Protein AF-A0A3N4LMW2-F1 (afdb_monomer)

pLDDT: mean 86.31, std 13.42, range [29.3, 98.69]

Foldseek 3Di:
DDDPDDDDDPDPVVVVQVVVCVVLPFFLVCLLVVHGFAADPDNVAHGPVQVPDDPPPPRLGRHGDALLLADQADQADDPVPAQAPPDPPPLFDDADPFFPDPAWDWFWKDLPFDGTFIFTKTAGDDDPRHDQWDWFQQQPPRDIDIDGHGRMAGRDLPVSLVRVLVVLVVRLVRCCVVPDDPVPLLRNLLVVVLVVQLPPPHDPLSVLLSSLLSLNVQLLGFMFTDDPCLVPDDQDCRPSDPRHRTRGDGSNHSRSSNRSSNNVRNVVSSSVNSVVLSVCLSVLQQACLSVNLSSLLSSLQSLLQNLLSQQVVCVRRVPPFSGDDLVSLVSNLVSLVNSLSSCCPRNVSQQLLVWDLDDPPRPPPRDSHPPVPDDPSRSVSSNRNSVSLVVCVVLLVVCLVVVVSNDPNVSNSSSNDPPDDRGDGDDRPDDDDPPPPVVSVPD

InterPro domains:
  IPR052973 Transcription factor kpeA/SAT20-like [PTHR35392] (3-417)
  IPR060413 Transcription factor KpeA/SAT20-like, C-terminal domain [PF27566] (73-415)

Solvent-accessible surface area (backbone atoms only — not comparable to full-atom values): 25673 Å² total; per-residue (Å²): 132,86,79,78,78,82,74,82,76,88,46,68,66,63,47,52,48,50,48,47,20,67,74,70,42,38,23,52,68,26,55,65,70,73,48,77,32,46,69,28,97,46,77,85,48,47,25,46,74,62,64,72,50,60,89,88,51,89,75,73,75,63,45,66,66,53,52,68,70,42,40,66,76,81,91,69,71,57,82,91,69,46,46,47,64,92,47,76,89,49,89,51,78,73,80,80,89,54,64,73,43,93,68,71,46,69,35,28,29,33,71,89,65,76,72,73,49,74,43,48,30,27,36,40,64,86,54,92,63,52,44,46,54,49,76,47,58,26,74,80,77,63,46,78,47,74,47,81,45,65,58,42,31,65,66,46,64,71,59,45,45,53,47,52,54,49,50,47,65,76,37,46,63,57,54,46,67,74,67,51,57,74,84,43,57,56,60,38,51,47,52,53,54,38,54,66,42,31,40,96,93,43,40,67,55,39,36,44,43,52,45,42,45,53,54,51,48,67,64,70,54,72,55,27,48,73,42,94,51,52,84,88,60,67,68,33,78,48,80,41,40,100,45,44,81,34,31,66,57,32,50,52,30,51,52,47,54,39,40,42,46,41,50,73,44,42,49,56,44,49,56,52,40,27,51,51,49,41,51,48,49,67,60,60,48,41,82,48,44,63,60,50,50,45,38,50,42,50,51,30,48,35,40,26,51,50,46,34,50,38,31,51,50,11,56,71,71,65,49,94,39,71,49,71,48,64,72,59,49,48,42,34,51,50,12,51,44,42,49,48,51,45,36,53,73,68,53,44,57,25,55,75,50,76,55,63,72,66,74,97,57,58,65,74,91,76,55,71,56,51,70,91,74,53,52,74,67,56,50,51,44,53,39,50,39,36,51,51,48,63,77,40,41,68,65,52,51,44,31,64,79,69,62,38,65,53,39,85,53,44,56,41,44,56,57,55,44,80,86,80,71,80,77,82,77,89,55,88,82,58,79,85,74,76,79,59,57,77,69,63,70,63,123

Nearest PDB structures (foldseek):
  1o5h-assembly1_B  TM=2.774E-01  e=3.733E+00  Thermotoga maritima

Secondary structure (DSSP, 8-state):
----PPPPPS-HHHHHHHHHHHHH---HHHHHHT------SSSSS--HHHHTS-TTS---------GGG---S--S--TTT-S-STTTT-SS----S-BS-SSPEEEEEE-SSSS-EEEEEEEB-PPTT---EEEEE-TTT--EEEEE---EEES-HHHHHHHHHHHHHHHHHHHHHHHS-SS-HHHHHHHHHHHHHTSTTS-HHHHHHHHHHHHHHHTTSPPEE-SS--TTPPPP--TTSTTTT-EEPPHHHHHHHHHHIIIIIIHHHHHHHHHHHHHHHHHT-STTHHHHHHHHHHHHHHHHHHHHHHHHHHHHTT-SSS-S-HHHHHHHHHHHHHHHHHIIIII-TTGGGGS---SS---TTT--S-GGG--HHHHHHHHHHHHHHHHTHHHHHHHHHTT-TTSTTTTGGGGT-SS--PPPPPPTTS---GGGHHHHS--

Mean predicted aligned error: 7.82 Å

Structure (mmCIF, N/CA/C/O backbone):
data_AF-A0A3N4LMW2-F1
#
_entry.id   AF-A0A3N4LMW2-F1
#
loop_
_atom_site.group_PDB
_atom_site.id
_atom_site.type_symbol
_atom_site.label_atom_id
_atom_site.label_alt_id
_atom_site.label_comp_id
_atom_site.label_asym_id
_atom_site.label_entity_id
_atom_site.label_seq_id
_atom_site.pdbx_PDB_ins_code
_atom_site.Cartn_x
_atom_site.Cartn_y
_atom_site.Cartn_z
_atom_site.occupancy
_atom_site.B_iso_or_equiv
_atom_site.auth_seq_id
_atom_site.auth_comp_id
_atom_site.auth_asym_id
_atom_site.auth_atom_id
_atom_site.pdbx_PDB_model_num
ATOM 1 N N . LYS A 1 1 ? 18.776 30.187 -18.956 1.00 45.19 1 LYS A N 1
ATOM 2 C CA . LYS A 1 1 ? 18.290 29.972 -20.346 1.00 45.19 1 LYS A CA 1
ATOM 3 C C . LYS A 1 1 ? 16.766 29.973 -20.340 1.00 45.19 1 LYS A C 1
ATOM 5 O O . LYS A 1 1 ? 16.180 29.012 -19.853 1.00 45.19 1 LYS A O 1
ATOM 10 N N . GLU A 1 2 ? 16.133 31.038 -20.833 1.00 43.97 2 GLU A N 1
ATOM 11 C CA . GLU A 1 2 ? 14.675 31.091 -20.984 1.00 43.97 2 GLU A CA 1
ATOM 12 C C . GLU A 1 2 ? 14.179 29.978 -21.914 1.00 43.97 2 GLU A C 1
ATOM 14 O O . GLU A 1 2 ? 14.716 29.731 -22.998 1.00 43.97 2 GLU A O 1
ATOM 19 N N . ARG A 1 3 ? 13.149 29.260 -21.468 1.00 46.88 3 ARG A N 1
ATOM 20 C CA . ARG A 1 3 ? 12.519 28.185 -22.232 1.00 46.88 3 ARG A CA 1
ATOM 21 C C . ARG A 1 3 ? 11.697 28.830 -23.354 1.00 46.88 3 ARG A C 1
ATOM 23 O O . ARG A 1 3 ? 10.627 29.366 -23.081 1.00 46.88 3 ARG A O 1
ATOM 30 N N . LYS A 1 4 ? 12.174 28.771 -24.608 1.00 54.78 4 LYS A N 1
ATOM 31 C CA . LYS A 1 4 ? 11.415 29.228 -25.794 1.00 54.78 4 LYS A CA 1
ATOM 32 C C . LYS A 1 4 ? 9.968 28.719 -25.718 1.00 54.78 4 LYS A C 1
ATOM 34 O O . LYS A 1 4 ? 9.738 27.504 -25.709 1.00 54.78 4 LYS A O 1
ATOM 39 N N . ARG A 1 5 ? 8.996 29.640 -25.663 1.00 51.72 5 ARG A N 1
ATOM 40 C CA . ARG A 1 5 ? 7.560 29.317 -25.713 1.00 51.72 5 ARG A CA 1
ATOM 41 C C . ARG A 1 5 ? 7.290 28.519 -26.991 1.00 51.72 5 ARG A C 1
ATOM 43 O O . ARG A 1 5 ? 7.609 28.968 -28.090 1.00 51.72 5 ARG A O 1
ATOM 50 N N . ARG A 1 6 ? 6.728 27.313 -26.853 1.00 63.94 6 ARG A N 1
ATOM 51 C CA . ARG A 1 6 ? 6.340 26.485 -28.006 1.00 63.94 6 ARG A CA 1
ATOM 52 C C . ARG A 1 6 ? 5.265 27.224 -28.810 1.00 63.94 6 ARG A C 1
ATOM 54 O O . ARG A 1 6 ? 4.213 27.540 -28.263 1.00 63.94 6 ARG A O 1
ATOM 61 N N . GLY A 1 7 ? 5.536 27.493 -30.088 1.00 71.06 7 GLY A N 1
ATOM 62 C CA . GLY A 1 7 ? 4.581 28.132 -30.998 1.00 71.06 7 GLY A CA 1
ATOM 63 C C . GLY A 1 7 ? 3.341 27.268 -31.262 1.00 71.06 7 GLY A C 1
ATOM 64 O O . GLY A 1 7 ? 3.373 26.047 -31.089 1.00 71.06 7 GLY A O 1
ATOM 65 N N . LYS A 1 8 ? 2.238 27.900 -31.689 1.00 74.62 8 LYS A N 1
ATOM 66 C CA . LYS A 1 8 ? 1.005 27.198 -32.090 1.00 74.62 8 LYS A CA 1
ATOM 67 C C . LYS A 1 8 ? 1.287 26.268 -33.279 1.00 74.62 8 LYS A C 1
ATOM 69 O O . LYS A 1 8 ? 2.062 26.610 -34.172 1.00 74.62 8 LYS A O 1
ATOM 74 N N . PHE A 1 9 ? 0.634 25.103 -33.320 1.00 74.50 9 PHE A N 1
ATOM 75 C CA . PHE A 1 9 ? 0.737 24.202 -34.472 1.00 74.50 9 PHE A CA 1
ATOM 76 C C . PHE A 1 9 ? 0.204 24.888 -35.735 1.00 74.50 9 PHE A C 1
ATOM 78 O O . PHE A 1 9 ? -0.894 25.453 -35.708 1.00 74.50 9 PHE A O 1
ATOM 85 N N . LYS A 1 10 ? 0.974 24.823 -36.826 1.00 76.94 10 LYS A N 1
ATOM 86 C CA . LYS A 1 10 ? 0.639 25.470 -38.104 1.00 76.94 10 LYS A CA 1
ATOM 87 C C . LYS A 1 10 ? -0.440 24.724 -38.903 1.00 76.94 10 LYS A C 1
ATOM 89 O O . LYS A 1 10 ? -1.214 25.372 -39.584 1.00 76.94 10 LYS A O 1
ATOM 94 N N . SER A 1 11 ? -0.531 23.396 -38.778 1.00 86.31 11 SER A N 1
ATOM 95 C CA . SER A 1 11 ? -1.530 22.573 -39.483 1.00 86.31 11 SER A CA 1
ATOM 96 C C . SER A 1 11 ? -2.725 22.223 -38.591 1.00 86.31 11 SER A C 1
ATOM 98 O O . SER A 1 11 ? -2.554 21.873 -37.419 1.00 86.31 11 SER A O 1
ATOM 100 N N . GLU A 1 12 ? -3.930 22.297 -39.159 1.00 84.81 12 GLU A N 1
ATOM 101 C CA . GLU A 1 12 ? -5.182 21.903 -38.505 1.00 84.81 12 GLU A CA 1
ATOM 102 C C . GLU A 1 12 ? -5.214 20.403 -38.188 1.00 84.81 12 GLU A C 1
ATOM 104 O O . GLU A 1 12 ? -5.574 20.015 -37.078 1.00 84.81 12 GLU A O 1
ATOM 109 N N . GLN A 1 13 ? -4.736 19.562 -39.107 1.00 84.38 13 GLN A N 1
ATOM 110 C CA . GLN A 1 13 ? -4.609 18.123 -38.887 1.00 84.38 13 GLN A CA 1
ATOM 111 C C . GLN A 1 13 ? -3.722 17.825 -37.670 1.00 84.38 13 GLN A C 1
ATOM 113 O O . GLN A 1 13 ? -4.110 17.070 -36.781 1.00 84.38 13 GLN A O 1
ATOM 118 N N . LEU A 1 14 ? -2.575 18.503 -37.549 1.00 83.38 14 LEU A N 1
ATOM 119 C CA . LEU A 1 14 ? -1.682 18.335 -36.399 1.00 83.38 14 LEU A CA 1
ATOM 120 C C . LEU A 1 14 ? -2.335 18.767 -35.079 1.00 83.38 14 LEU A C 1
ATOM 122 O O . LEU A 1 14 ? -2.013 18.196 -34.031 1.00 83.38 14 LEU A O 1
ATOM 126 N N . ARG A 1 15 ? -3.235 19.763 -35.110 1.00 82.69 15 ARG A N 1
ATOM 127 C CA . ARG A 1 15 ? -4.046 20.162 -33.948 1.00 82.69 15 ARG A CA 1
ATOM 128 C C . ARG A 1 15 ? -5.058 19.073 -33.600 1.00 82.69 15 ARG A C 1
ATOM 130 O O . ARG A 1 15 ? -5.098 18.686 -32.433 1.00 82.69 15 ARG A O 1
ATOM 137 N N . LYS A 1 16 ? -5.795 18.542 -34.585 1.00 84.31 16 LYS A N 1
ATOM 138 C CA . LYS A 1 16 ? -6.763 17.443 -34.406 1.00 84.31 16 LYS A CA 1
ATOM 139 C C . LYS A 1 16 ? -6.093 16.204 -33.814 1.00 84.31 16 LYS A C 1
ATOM 141 O O . LYS A 1 16 ? -6.505 15.742 -32.758 1.00 84.31 16 LYS A O 1
ATOM 146 N N . GLU A 1 17 ? -4.987 15.738 -34.388 1.00 84.31 17 GLU A N 1
ATOM 147 C CA . GLU A 1 17 ? -4.257 14.563 -33.885 1.00 84.31 17 GLU A CA 1
ATOM 148 C C . GLU A 1 17 ? -3.693 14.764 -32.468 1.00 84.31 17 GLU A C 1
ATOM 150 O O . GLU A 1 17 ? -3.667 13.837 -31.653 1.00 84.31 17 GLU A O 1
ATOM 155 N N . THR A 1 18 ? -3.230 15.979 -32.151 1.00 82.31 18 THR A N 1
ATOM 156 C CA . THR A 1 18 ? -2.742 16.304 -30.801 1.00 82.31 18 THR A CA 1
ATOM 157 C C . THR A 1 18 ? -3.889 16.354 -29.797 1.00 82.31 18 THR A C 1
ATOM 159 O O . THR A 1 18 ? -3.721 15.882 -28.675 1.00 82.31 18 THR A O 1
ATOM 162 N N . CYS A 1 19 ? -5.041 16.906 -30.191 1.00 83.56 19 CYS A N 1
ATOM 163 C CA . CYS A 1 19 ? -6.262 16.891 -29.392 1.00 83.56 19 CYS A CA 1
ATOM 164 C C . CYS A 1 19 ? -6.677 15.446 -29.097 1.00 83.56 19 CYS A C 1
ATOM 166 O O . CYS A 1 19 ? -6.734 15.063 -27.934 1.00 83.56 19 CYS A O 1
ATOM 168 N N . MET A 1 20 ? -6.789 14.613 -30.135 1.00 82.88 20 MET A N 1
ATOM 169 C CA . MET A 1 20 ? -7.116 13.192 -30.000 1.00 82.88 20 MET A CA 1
ATOM 170 C C . MET A 1 20 ? -6.151 12.465 -29.064 1.00 82.88 20 MET A C 1
ATOM 172 O O . MET A 1 20 ? -6.593 11.813 -28.130 1.00 82.88 20 MET A O 1
ATOM 176 N N . THR A 1 21 ? -4.835 12.651 -29.229 1.00 83.19 21 THR A N 1
ATOM 177 C CA . THR A 1 21 ? -3.834 12.029 -28.340 1.00 83.19 21 THR A CA 1
ATOM 178 C C . THR A 1 21 ? -3.990 12.478 -26.877 1.00 83.19 21 THR A C 1
ATOM 180 O O . THR A 1 21 ? -3.668 11.720 -25.962 1.00 83.19 21 THR A O 1
ATOM 183 N N . ARG A 1 22 ? -4.449 13.711 -26.623 1.00 82.38 22 ARG A N 1
ATOM 184 C CA . ARG A 1 22 ? -4.722 14.199 -25.260 1.00 82.38 22 ARG A CA 1
ATOM 185 C C . ARG A 1 22 ? -5.994 13.587 -24.684 1.00 82.38 22 ARG A C 1
ATOM 187 O O . ARG A 1 22 ? -5.983 13.265 -23.504 1.00 82.38 22 ARG A O 1
ATOM 194 N N . THR A 1 23 ? -7.021 13.408 -25.509 1.00 82.31 23 THR A N 1
ATOM 195 C CA . THR A 1 23 ? -8.301 12.805 -25.121 1.00 82.31 23 THR A CA 1
ATOM 196 C C . THR A 1 23 ? -8.164 11.307 -24.860 1.00 82.31 23 THR A C 1
ATOM 198 O O . THR A 1 23 ? -8.537 10.836 -23.796 1.00 82.31 23 THR A O 1
ATOM 201 N N . THR A 1 24 ? -7.583 10.553 -25.796 1.00 80.38 24 THR A N 1
ATOM 202 C CA . THR A 1 24 ? -7.475 9.084 -25.709 1.00 80.38 24 THR A CA 1
ATOM 203 C C . THR A 1 24 ? -6.249 8.608 -24.935 1.00 80.38 24 THR A C 1
ATOM 205 O O . THR A 1 24 ? -6.084 7.416 -24.691 1.00 80.38 24 THR A O 1
ATOM 208 N N . GLY A 1 25 ? -5.313 9.511 -24.644 1.00 86.38 25 GLY A N 1
ATOM 209 C CA . GLY A 1 25 ? -3.986 9.149 -24.163 1.00 86.38 25 GLY A CA 1
ATOM 210 C C . GLY A 1 25 ? -3.091 8.541 -25.252 1.00 86.38 25 GLY A C 1
ATOM 211 O O . GLY A 1 25 ? -3.519 8.162 -26.347 1.00 86.38 25 GLY A O 1
ATOM 212 N N . ALA A 1 26 ? -1.795 8.464 -24.942 1.00 88.56 26 ALA A N 1
ATOM 213 C CA . ALA A 1 26 ? -0.792 7.841 -25.799 1.00 88.56 26 ALA A CA 1
ATOM 214 C C . ALA A 1 26 ? -0.416 6.456 -25.268 1.00 88.56 26 ALA A C 1
ATOM 216 O O . ALA A 1 26 ? -0.324 6.270 -24.058 1.00 88.56 26 ALA A O 1
ATOM 217 N N . CYS A 1 27 ? -0.141 5.497 -26.155 1.00 89.44 27 CYS A N 1
ATOM 218 C CA . CYS A 1 27 ? 0.388 4.204 -25.725 1.00 89.44 27 CYS A CA 1
ATOM 219 C C . CYS A 1 27 ? 1.811 4.338 -25.170 1.00 89.44 27 CYS A C 1
ATOM 221 O O . CYS A 1 27 ? 2.514 5.295 -25.506 1.00 89.44 27 CYS A O 1
ATOM 223 N N . ILE A 1 28 ? 2.259 3.369 -24.368 1.00 87.69 28 ILE A N 1
ATOM 224 C CA . ILE A 1 28 ? 3.584 3.374 -23.723 1.00 87.69 28 ILE A CA 1
ATOM 225 C C . ILE A 1 28 ? 4.709 3.697 -24.725 1.00 87.69 28 ILE A C 1
ATOM 227 O O . ILE A 1 28 ? 5.551 4.564 -24.474 1.00 87.69 28 ILE A O 1
ATOM 231 N N . ARG A 1 29 ? 4.707 3.063 -25.908 1.00 86.56 29 ARG A N 1
ATOM 232 C CA . ARG A 1 29 ? 5.697 3.338 -26.965 1.00 86.56 29 ARG A CA 1
ATOM 233 C C . ARG A 1 29 ? 5.641 4.788 -27.452 1.00 86.56 29 ARG A C 1
ATOM 235 O O . ARG A 1 29 ? 6.683 5.429 -27.589 1.00 86.56 29 ARG A O 1
ATOM 242 N N . CYS A 1 30 ? 4.449 5.303 -27.746 1.00 89.12 30 CYS A N 1
ATOM 243 C CA . CYS A 1 30 ? 4.278 6.677 -28.218 1.00 89.12 30 CYS A CA 1
ATOM 244 C C . CYS A 1 30 ? 4.668 7.699 -27.141 1.00 89.12 30 CYS A C 1
ATOM 246 O O . CYS A 1 30 ? 5.304 8.700 -27.471 1.00 89.12 30 CYS A O 1
ATOM 248 N N . GLN A 1 31 ? 4.374 7.416 -25.866 1.00 88.62 31 GLN A N 1
ATOM 249 C CA . GLN A 1 31 ? 4.829 8.217 -24.725 1.00 88.62 31 GLN A CA 1
ATOM 250 C C . GLN A 1 31 ? 6.362 8.275 -24.670 1.00 88.62 31 GLN A C 1
ATOM 252 O O . GLN A 1 31 ? 6.934 9.366 -24.660 1.00 88.62 31 GLN A O 1
ATOM 257 N N . LYS A 1 32 ? 7.030 7.113 -24.722 1.00 85.00 32 LYS A N 1
ATOM 258 C CA . LYS A 1 32 ? 8.498 7.000 -24.710 1.00 85.00 32 LYS A CA 1
ATOM 259 C C . LYS A 1 32 ? 9.153 7.770 -25.860 1.00 85.00 32 LYS A C 1
ATOM 261 O O . LYS A 1 32 ? 10.093 8.528 -25.641 1.00 85.00 32 LYS A O 1
ATOM 266 N N . ASN A 1 33 ? 8.631 7.607 -27.074 1.00 86.00 33 ASN A N 1
ATOM 267 C CA . ASN A 1 33 ? 9.176 8.249 -28.273 1.00 86.00 33 ASN A CA 1
ATOM 268 C C . ASN A 1 33 ? 8.724 9.710 -28.443 1.00 86.00 33 ASN A C 1
ATOM 270 O O . ASN A 1 33 ? 9.161 10.373 -29.378 1.00 86.00 33 ASN A O 1
ATOM 274 N N . LYS A 1 34 ? 7.857 10.222 -27.555 1.00 87.00 34 LYS A N 1
ATOM 275 C CA . LYS A 1 34 ? 7.292 11.583 -27.607 1.00 87.00 34 LYS A CA 1
ATOM 276 C C . LYS A 1 34 ? 6.619 11.902 -28.952 1.00 87.00 34 LYS A C 1
ATOM 278 O O . LYS A 1 34 ? 6.688 13.032 -29.434 1.00 87.00 34 LYS A O 1
ATOM 283 N N . ILE A 1 35 ? 5.948 10.908 -29.534 1.00 88.56 35 ILE A N 1
ATOM 284 C CA . ILE A 1 35 ? 5.182 11.027 -30.783 1.00 88.56 35 ILE A CA 1
ATOM 285 C C . ILE A 1 35 ? 3.676 10.988 -30.501 1.00 88.56 35 ILE A C 1
ATOM 287 O O . ILE A 1 35 ? 3.236 10.517 -29.452 1.00 88.56 35 ILE A O 1
ATOM 291 N N . ARG A 1 36 ? 2.871 11.464 -31.457 1.00 88.75 36 ARG A N 1
ATOM 292 C CA . ARG A 1 36 ? 1.406 11.341 -31.403 1.00 88.75 36 ARG A CA 1
ATOM 293 C C . ARG A 1 36 ? 0.980 9.872 -31.405 1.00 88.75 36 ARG A C 1
ATOM 295 O O . ARG A 1 36 ? 1.654 9.025 -31.988 1.00 88.75 36 ARG A O 1
ATOM 302 N N . CYS A 1 37 ? -0.142 9.573 -30.763 1.00 89.81 37 CYS A N 1
ATOM 303 C CA . CYS A 1 37 ? -0.731 8.239 -30.750 1.00 89.81 37 CYS A CA 1
ATOM 304 C C . CYS A 1 37 ? -2.030 8.289 -31.551 1.00 89.81 37 CYS A C 1
ATOM 306 O O . CYS A 1 37 ? -3.079 8.623 -31.012 1.00 89.81 37 CYS A O 1
ATOM 308 N N . ILE A 1 38 ? -1.932 8.037 -32.856 1.00 89.25 38 ILE A N 1
ATOM 309 C CA . ILE A 1 38 ? -3.059 8.166 -33.786 1.00 89.25 38 ILE A CA 1
ATOM 310 C C . ILE A 1 38 ? -3.929 6.903 -33.678 1.00 89.25 38 ILE A C 1
ATOM 312 O O . ILE A 1 38 ? -3.381 5.817 -33.887 1.00 89.25 38 ILE A O 1
ATOM 316 N N . PRO A 1 39 ? -5.228 7.001 -33.332 1.00 86.44 39 PRO A N 1
ATOM 317 C CA . PRO A 1 39 ? -6.126 5.846 -33.267 1.00 86.44 39 PRO A CA 1
ATOM 318 C C . PRO A 1 39 ? -6.083 5.016 -34.555 1.00 86.44 39 PRO A C 1
ATOM 320 O O . PRO A 1 39 ? -5.984 5.584 -35.641 1.00 86.44 39 PRO A O 1
ATOM 323 N N . GLY A 1 40 ? -6.081 3.689 -34.419 1.00 85.88 40 GLY A N 1
ATOM 324 C CA . GLY A 1 40 ? -6.201 2.781 -35.560 1.00 85.88 40 GLY A CA 1
ATOM 325 C C . GLY A 1 40 ? -7.660 2.592 -35.983 1.00 85.88 40 GLY A C 1
ATOM 326 O O . GLY A 1 40 ? -8.530 3.301 -35.475 1.00 85.88 40 GLY A O 1
ATOM 327 N N . PRO A 1 41 ? -7.936 1.623 -36.876 1.00 86.50 41 PRO A N 1
ATOM 328 C CA . PRO A 1 41 ? -9.299 1.285 -37.290 1.00 86.50 41 PRO A CA 1
ATOM 329 C C . PRO A 1 41 ? -10.198 0.909 -36.106 1.00 86.50 41 PRO A C 1
ATOM 331 O O . PRO A 1 41 ? -11.351 1.318 -36.051 1.00 86.50 41 PRO A O 1
ATOM 334 N N . ASP A 1 42 ? -9.634 0.181 -35.139 1.00 84.69 42 ASP A N 1
ATOM 335 C CA . ASP A 1 42 ? -10.240 -0.065 -33.834 1.00 84.69 42 ASP A CA 1
ATOM 336 C C . ASP A 1 42 ? -9.693 0.956 -32.808 1.00 84.69 42 ASP A C 1
ATOM 338 O O . ASP A 1 42 ? -8.482 0.957 -32.531 1.00 84.69 42 ASP A O 1
ATOM 342 N N . PRO A 1 43 ? -10.547 1.824 -32.225 1.00 78.31 43 PRO A N 1
ATOM 343 C CA . PRO A 1 43 ? -10.149 2.781 -31.194 1.00 78.31 43 PRO A CA 1
ATOM 344 C C . PRO A 1 43 ? -9.552 2.138 -29.933 1.00 78.31 43 PRO A C 1
ATOM 346 O O . PRO A 1 43 ? -8.643 2.722 -29.330 1.00 78.31 43 PRO A O 1
ATOM 349 N N . ALA A 1 44 ? -10.026 0.948 -29.545 1.00 76.31 44 ALA A N 1
ATOM 350 C CA . ALA A 1 44 ? -9.496 0.185 -28.413 1.00 76.31 44 ALA A CA 1
ATOM 351 C C . ALA A 1 44 ? -8.215 -0.577 -28.793 1.00 76.31 44 ALA A C 1
ATOM 353 O O . ALA A 1 44 ? -7.325 -0.784 -27.964 1.00 76.31 44 ALA A O 1
ATOM 354 N N . GLY A 1 45 ? -8.086 -0.913 -30.074 1.00 81.44 45 GLY A N 1
ATOM 355 C CA . GLY A 1 45 ? -6.955 -1.603 -30.665 1.00 81.44 45 GLY A CA 1
ATOM 356 C C . GLY A 1 45 ? -5.706 -0.741 -30.862 1.00 81.44 45 GLY A C 1
ATOM 357 O O . GLY A 1 45 ? -5.464 0.295 -30.225 1.00 81.44 45 GLY A O 1
ATOM 358 N N . TRP A 1 46 ? -4.829 -1.210 -31.746 1.00 87.88 46 TRP A N 1
ATOM 359 C CA . TRP A 1 46 ? -3.498 -0.639 -31.914 1.00 87.88 46 TRP A CA 1
ATOM 360 C C . TRP A 1 46 ? -3.544 0.713 -32.620 1.00 87.88 46 TRP A C 1
ATOM 362 O O . TRP A 1 46 ? -4.307 0.929 -33.554 1.00 87.88 46 TRP A O 1
ATOM 372 N N . CYS A 1 47 ? -2.687 1.639 -32.192 1.00 89.62 47 CYS A N 1
ATOM 373 C CA . CYS A 1 47 ? -2.539 2.920 -32.869 1.00 89.62 47 CYS A CA 1
ATOM 374 C C . CYS A 1 47 ? -1.840 2.734 -34.227 1.00 89.62 47 CYS A C 1
ATOM 376 O O . CYS A 1 47 ? -1.025 1.820 -34.387 1.00 89.62 47 CYS A O 1
ATOM 378 N N . MET A 1 48 ? -2.086 3.633 -35.184 1.00 89.69 48 MET A N 1
ATOM 379 C CA . MET A 1 48 ? -1.500 3.564 -36.533 1.00 89.69 48 MET A CA 1
ATOM 380 C C . MET A 1 48 ? 0.029 3.468 -36.501 1.00 89.69 48 MET A C 1
ATOM 382 O O . MET A 1 48 ? 0.632 2.694 -37.238 1.00 89.69 48 MET A O 1
ATOM 386 N N . ASN A 1 49 ? 0.667 4.181 -35.569 1.00 88.50 49 ASN A N 1
ATOM 387 C CA . ASN A 1 49 ? 2.120 4.149 -35.399 1.00 88.50 49 ASN A CA 1
ATOM 388 C C . ASN A 1 49 ? 2.649 2.794 -34.915 1.00 88.50 49 ASN A C 1
ATOM 390 O O . ASN A 1 49 ? 3.824 2.496 -35.132 1.00 88.50 49 ASN A O 1
ATOM 394 N N . CYS A 1 50 ? 1.843 2.014 -34.195 1.00 87.31 50 CYS A N 1
ATOM 395 C CA . CYS A 1 50 ? 2.197 0.663 -33.761 1.00 87.31 50 CYS A CA 1
ATOM 396 C C . CYS A 1 50 ? 1.834 -0.384 -34.819 1.00 87.31 50 CYS A C 1
ATOM 398 O O . CYS A 1 50 ? 2.587 -1.339 -34.976 1.00 87.31 50 CYS A O 1
ATOM 400 N N . LEU A 1 51 ? 0.746 -0.187 -35.570 1.00 87.38 51 LEU A N 1
ATOM 401 C CA . LEU A 1 51 ? 0.376 -1.037 -36.709 1.00 87.38 51 LEU A CA 1
ATOM 402 C C . LEU A 1 51 ? 1.419 -0.982 -37.832 1.00 87.38 51 LEU A C 1
ATOM 404 O O . LEU A 1 51 ? 1.757 -2.012 -38.403 1.00 87.38 51 LEU A O 1
ATOM 408 N N . ALA A 1 52 ? 1.988 0.198 -38.089 1.00 85.62 52 ALA A N 1
ATOM 409 C CA . ALA A 1 52 ? 3.011 0.404 -39.114 1.00 85.62 52 ALA A CA 1
ATOM 410 C C . ALA A 1 52 ? 4.377 -0.247 -38.796 1.00 85.62 52 ALA A C 1
ATOM 412 O O . ALA A 1 52 ? 5.303 -0.164 -39.601 1.00 85.62 52 ALA A O 1
ATOM 413 N N . LEU A 1 53 ? 4.551 -0.868 -37.622 1.00 82.06 53 LEU A N 1
ATOM 414 C CA . LEU A 1 53 ? 5.798 -1.550 -37.278 1.00 82.06 53 LEU A CA 1
ATOM 415 C C . LEU A 1 53 ? 5.923 -2.903 -37.989 1.00 82.06 53 LEU A C 1
ATOM 417 O O . LEU A 1 53 ? 5.028 -3.753 -37.927 1.00 82.06 53 LEU A O 1
ATOM 421 N N . SER A 1 54 ? 7.105 -3.141 -38.564 1.00 68.44 54 SER A N 1
ATOM 422 C CA . SER A 1 54 ? 7.499 -4.449 -39.098 1.00 68.44 54 SER A CA 1
ATOM 423 C C . SER A 1 54 ? 7.292 -5.561 -38.063 1.00 68.44 54 SER A C 1
ATOM 425 O O . SER A 1 54 ? 7.558 -5.376 -36.873 1.00 68.44 54 SER A O 1
ATOM 427 N N . SER A 1 55 ? 6.848 -6.735 -38.519 1.00 64.81 55 SER A N 1
ATOM 428 C CA . SER A 1 55 ? 6.712 -7.948 -37.699 1.00 64.81 55 SER A CA 1
ATOM 429 C C . SER A 1 55 ? 8.034 -8.419 -37.079 1.00 64.81 55 SER A C 1
ATOM 431 O O . SER A 1 55 ? 8.005 -9.170 -36.112 1.00 64.81 55 SER A O 1
ATOM 433 N N . ARG A 1 56 ? 9.185 -7.946 -37.583 1.00 57.06 56 ARG A N 1
ATOM 434 C CA . ARG A 1 56 ? 10.528 -8.274 -37.066 1.00 57.06 56 ARG A CA 1
ATOM 435 C C . ARG A 1 56 ? 10.939 -7.476 -35.822 1.00 57.06 56 ARG A C 1
ATOM 437 O O . ARG A 1 56 ? 11.924 -7.820 -35.178 1.00 57.06 56 ARG A O 1
ATOM 444 N N . VAL A 1 57 ? 10.227 -6.400 -35.478 1.00 62.38 57 VAL A N 1
ATOM 445 C CA . VAL A 1 57 ? 10.477 -5.634 -34.246 1.00 62.38 57 VAL A CA 1
ATOM 446 C C . VAL A 1 57 ? 9.607 -6.227 -33.145 1.00 62.38 57 VAL A C 1
ATOM 448 O O . VAL A 1 57 ? 8.397 -6.294 -33.331 1.00 62.38 57 VAL A O 1
ATOM 451 N N . VAL A 1 58 ? 10.190 -6.617 -32.001 1.00 56.62 58 VAL A N 1
ATOM 452 C CA . VAL A 1 58 ? 9.425 -7.086 -30.827 1.00 56.62 58 VAL A CA 1
ATOM 453 C C . VAL A 1 58 ? 8.309 -6.085 -30.528 1.00 56.62 58 VAL A C 1
ATOM 455 O O . VAL A 1 58 ? 8.560 -4.936 -30.146 1.00 56.62 58 VAL A O 1
ATOM 458 N N . ARG A 1 59 ? 7.066 -6.512 -30.758 1.00 62.97 59 ARG A N 1
ATOM 459 C CA . ARG A 1 59 ? 5.891 -5.656 -30.642 1.00 62.97 59 ARG A CA 1
ATOM 460 C C . ARG A 1 59 ? 5.502 -5.578 -29.173 1.00 62.97 59 ARG A C 1
ATOM 462 O O . ARG A 1 59 ? 4.812 -6.449 -28.661 1.00 62.97 59 ARG A O 1
ATOM 469 N N . MET A 1 60 ? 5.940 -4.519 -28.491 1.00 67.88 60 MET A N 1
ATOM 470 C CA . MET A 1 60 ? 5.268 -4.106 -27.257 1.00 67.88 60 MET A CA 1
ATOM 471 C C . MET A 1 60 ? 3.781 -3.914 -27.601 1.00 67.88 60 MET A C 1
ATOM 473 O O . MET A 1 60 ? 3.500 -3.195 -28.570 1.00 67.88 60 MET A O 1
ATOM 477 N N . PRO A 1 61 ? 2.842 -4.524 -26.856 1.00 71.38 61 PRO A N 1
ATOM 478 C CA . PRO A 1 61 ? 1.426 -4.306 -27.102 1.00 71.38 61 PRO A CA 1
ATOM 479 C C . PRO A 1 61 ? 1.132 -2.806 -27.048 1.00 71.38 61 PRO A C 1
ATOM 481 O O . PRO A 1 61 ? 1.719 -2.066 -26.251 1.00 71.38 61 PRO A O 1
ATOM 484 N N . CYS A 1 62 ? 0.253 -2.331 -27.933 1.00 83.19 62 CYS A N 1
ATOM 485 C CA . CYS A 1 62 ? -0.152 -0.929 -27.971 1.00 83.19 62 CYS A CA 1
ATOM 486 C C . CYS A 1 62 ? -1.047 -0.601 -26.765 1.00 83.19 62 CYS A C 1
ATOM 488 O O . CYS A 1 62 ? -2.250 -0.404 -26.890 1.00 83.19 62 CYS A O 1
ATOM 490 N N . PHE A 1 63 ? -0.433 -0.537 -25.589 1.00 83.75 63 PHE A N 1
ATOM 491 C CA . PHE A 1 63 ? -1.103 -0.377 -24.313 1.00 83.75 63 PHE A CA 1
ATOM 492 C C . PHE A 1 63 ? -1.157 1.105 -23.934 1.00 83.75 63 PHE A C 1
ATOM 494 O O . PHE A 1 63 ? -0.117 1.761 -23.810 1.00 83.75 63 PHE A O 1
ATOM 501 N N . ARG A 1 64 ? -2.369 1.660 -23.832 1.00 86.69 64 ARG A N 1
ATOM 502 C CA . ARG A 1 64 ? -2.632 3.062 -23.470 1.00 86.69 64 ARG A CA 1
ATOM 503 C C . ARG A 1 64 ? -2.910 3.154 -21.977 1.00 86.69 64 ARG A C 1
ATOM 505 O O . ARG A 1 64 ? -4.058 3.169 -21.567 1.00 86.69 64 ARG A O 1
ATOM 512 N N . ALA A 1 65 ? -1.843 3.217 -21.195 1.00 87.25 65 ALA A N 1
ATOM 513 C CA . ALA A 1 65 ? -1.940 3.476 -19.770 1.00 87.25 65 ALA A CA 1
ATOM 514 C C . ALA A 1 65 ? -0.744 4.295 -19.294 1.00 87.25 65 ALA A C 1
ATOM 516 O O . ALA A 1 65 ? 0.330 4.283 -19.913 1.00 87.25 65 ALA A O 1
ATOM 517 N N . ARG A 1 66 ? -0.929 5.009 -18.191 1.00 91.12 66 ARG A N 1
ATOM 518 C CA . ARG A 1 66 ? 0.123 5.763 -17.504 1.00 91.12 66 ARG A CA 1
ATOM 519 C C . ARG A 1 66 ? 0.423 5.122 -16.166 1.00 91.12 66 ARG A C 1
ATOM 521 O O . ARG A 1 66 ? -0.483 4.673 -15.482 1.00 91.12 66 ARG A O 1
ATOM 528 N N . VAL A 1 67 ? 1.679 5.178 -15.733 1.00 94.12 67 VAL A N 1
ATOM 529 C CA . VAL A 1 67 ? 2.074 4.727 -14.384 1.00 94.12 67 VAL A CA 1
ATOM 530 C C . VAL A 1 67 ? 1.235 5.418 -13.305 1.00 94.12 67 VAL A C 1
ATOM 532 O O . VAL A 1 67 ? 0.888 4.800 -12.309 1.00 94.12 67 VAL A O 1
ATOM 535 N N . THR A 1 68 ? 0.837 6.674 -13.529 1.00 94.75 68 THR A N 1
ATOM 536 C CA . THR A 1 68 ? -0.031 7.444 -12.621 1.00 94.75 68 THR A CA 1
ATOM 537 C C . THR A 1 68 ? -1.463 6.927 -12.489 1.00 94.75 68 THR A C 1
ATOM 539 O O . THR A 1 68 ? -2.169 7.384 -11.598 1.00 94.75 68 THR A O 1
ATOM 542 N N . GLU A 1 69 ? -1.902 6.029 -13.370 1.00 92.75 69 GLU A N 1
ATOM 543 C CA . GLU A 1 69 ? -3.237 5.416 -13.347 1.00 92.75 69 GLU A CA 1
ATOM 544 C C . GLU A 1 69 ? -3.260 4.105 -12.544 1.00 92.75 69 GLU A C 1
ATOM 546 O O . GLU A 1 69 ? -4.327 3.529 -12.364 1.00 92.75 69 GLU A O 1
ATOM 551 N N . ALA A 1 70 ? -2.112 3.631 -12.043 1.00 95.56 70 ALA A N 1
ATOM 552 C CA . ALA A 1 70 ? -2.057 2.400 -11.265 1.00 95.56 70 ALA A CA 1
ATOM 553 C C . ALA A 1 70 ? -2.811 2.529 -9.931 1.00 95.56 70 ALA A C 1
ATOM 555 O O . ALA A 1 70 ? -2.583 3.474 -9.170 1.00 95.56 70 ALA A O 1
ATOM 556 N N . GLU A 1 71 ? -3.683 1.566 -9.628 1.00 94.56 71 GLU A N 1
ATOM 557 C CA . GLU A 1 71 ? -4.303 1.407 -8.309 1.00 94.56 71 GLU A CA 1
ATOM 558 C C . GLU A 1 71 ? -3.419 0.526 -7.414 1.00 94.56 71 GLU A C 1
ATOM 560 O O . GLU A 1 71 ? -2.816 -0.423 -7.908 1.00 94.56 71 GLU A O 1
ATOM 565 N N . LEU A 1 72 ? -3.282 0.884 -6.129 1.00 93.00 72 LEU A N 1
ATOM 566 C CA . LEU A 1 72 ? -2.277 0.292 -5.226 1.00 93.00 72 LEU A CA 1
ATOM 567 C C . LEU A 1 72 ? -2.822 -0.142 -3.858 1.00 93.00 72 LEU A C 1
ATOM 569 O O . LEU A 1 72 ? -2.100 -0.822 -3.138 1.00 93.00 72 LEU A O 1
ATOM 573 N N . PHE A 1 73 ? -4.011 0.325 -3.468 1.00 90.56 73 PHE A N 1
ATOM 574 C CA . PHE A 1 73 ? -4.623 0.069 -2.160 1.00 90.56 73 PHE A CA 1
ATOM 575 C C . PHE A 1 73 ? -6.145 0.261 -2.233 1.00 90.56 73 PHE A C 1
ATOM 577 O O . PHE A 1 73 ? -6.676 0.762 -3.230 1.00 90.56 73 PHE A O 1
ATOM 584 N N . ARG A 1 74 ? -6.860 -0.153 -1.181 1.00 86.31 74 ARG A N 1
ATOM 585 C CA . ARG A 1 74 ? -8.324 -0.079 -1.106 1.00 86.31 74 ARG A CA 1
ATOM 586 C C . ARG A 1 74 ? -8.747 1.338 -0.748 1.00 86.31 74 ARG A C 1
ATOM 588 O O . ARG A 1 74 ? -8.060 2.019 0.003 1.00 86.31 74 ARG A O 1
ATOM 595 N N . ARG A 1 75 ? -9.894 1.783 -1.253 1.00 82.56 75 ARG A N 1
ATOM 596 C CA . ARG A 1 75 ? -10.398 3.151 -1.026 1.00 82.56 75 ARG A CA 1
ATOM 597 C C . ARG A 1 75 ? -11.506 3.233 0.025 1.00 82.56 75 ARG A C 1
ATOM 599 O O . ARG A 1 75 ? -12.259 4.194 0.029 1.00 82.56 75 ARG A O 1
ATOM 606 N N . GLY A 1 76 ? -11.600 2.221 0.881 1.00 76.00 76 GLY A N 1
ATOM 607 C CA . GLY A 1 76 ? -12.662 2.075 1.872 1.00 76.00 76 GLY A CA 1
ATOM 608 C C . GLY A 1 76 ? -13.520 0.829 1.625 1.00 76.00 76 GLY A C 1
ATOM 609 O O . GLY A 1 76 ? -13.290 0.110 0.645 1.00 76.00 76 GLY A O 1
ATOM 610 N N . PRO A 1 77 ? -14.458 0.534 2.537 1.00 72.31 77 PRO A N 1
ATOM 611 C CA . PRO A 1 77 ? -15.389 -0.583 2.396 1.00 72.31 77 PRO A CA 1
ATOM 612 C C . PRO A 1 77 ? -16.377 -0.353 1.240 1.00 72.31 77 PRO A C 1
ATOM 614 O O . PRO A 1 77 ? -16.676 0.788 0.881 1.00 72.31 77 PRO A O 1
ATOM 617 N N . THR A 1 78 ? -16.917 -1.431 0.660 1.00 73.06 78 THR A N 1
ATOM 618 C CA . THR A 1 78 ? -18.075 -1.318 -0.246 1.00 73.06 78 THR A CA 1
ATOM 619 C C . THR A 1 78 ? -19.301 -0.830 0.534 1.00 73.06 78 THR A C 1
ATOM 621 O O . THR A 1 78 ? -19.343 -0.903 1.763 1.00 73.06 78 THR A O 1
ATOM 624 N N . SER A 1 79 ? -20.312 -0.300 -0.161 1.00 72.81 79 SER A N 1
ATOM 625 C CA . SER A 1 79 ? -21.501 0.299 0.472 1.00 72.81 79 SER A CA 1
ATOM 626 C C . SER A 1 79 ? -22.212 -0.646 1.452 1.00 72.81 79 SER A C 1
ATOM 628 O O . SER A 1 79 ? -22.694 -0.208 2.490 1.00 72.81 79 SER A O 1
ATOM 630 N N . GLU A 1 80 ? -22.222 -1.941 1.147 1.00 72.94 80 GLU A N 1
ATOM 631 C CA . GLU A 1 80 ? -22.733 -3.044 1.974 1.00 72.94 80 GLU A CA 1
ATOM 632 C C . GLU A 1 80 ? -21.952 -3.248 3.291 1.00 72.94 80 GLU A C 1
ATOM 634 O O . GLU A 1 80 ? -22.546 -3.570 4.323 1.00 72.94 80 GLU A O 1
ATOM 639 N N . PHE A 1 81 ? -20.643 -2.980 3.304 1.00 76.94 81 PHE A N 1
ATOM 640 C CA . PHE A 1 81 ? -19.796 -3.073 4.499 1.00 76.94 81 PHE A CA 1
ATOM 641 C C . PHE A 1 81 ? -19.569 -1.720 5.192 1.00 76.94 81 PHE A C 1
ATOM 643 O O . PHE A 1 81 ? -18.936 -1.680 6.243 1.00 76.94 81 PHE A O 1
ATOM 650 N N . SER A 1 82 ? -20.103 -0.618 4.652 1.00 81.44 82 SER A N 1
ATOM 651 C CA . SER A 1 82 ? -19.971 0.709 5.261 1.00 81.44 82 SER A CA 1
ATOM 652 C C . SER A 1 82 ? -20.758 0.799 6.570 1.00 81.44 82 SER A C 1
ATOM 654 O O . SER A 1 82 ? -21.926 0.409 6.641 1.00 81.44 82 SER A O 1
ATOM 656 N N . CYS A 1 83 ? -20.128 1.342 7.611 1.00 82.50 83 CYS A N 1
ATOM 657 C CA . CYS A 1 83 ? -20.721 1.475 8.941 1.00 82.50 83 CYS A CA 1
ATOM 658 C C . CYS A 1 83 ? -21.417 2.824 9.179 1.00 82.50 83 CYS A C 1
ATOM 660 O O . CYS A 1 83 ? -21.974 3.029 10.249 1.00 82.50 83 CYS A O 1
ATOM 662 N N . THR A 1 84 ? -21.371 3.752 8.221 1.00 84.00 84 THR A N 1
ATOM 663 C CA . THR A 1 84 ? -22.033 5.061 8.321 1.00 84.00 84 THR A CA 1
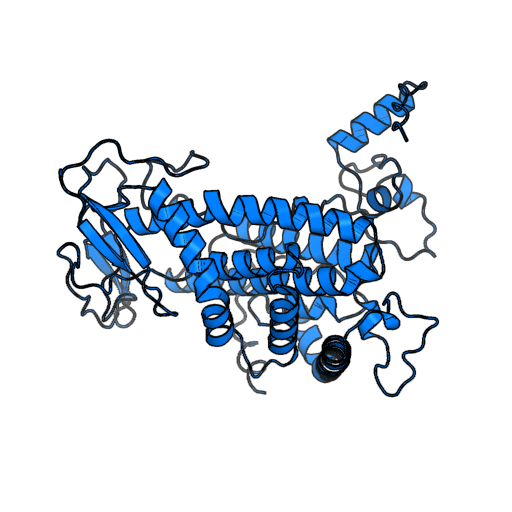ATOM 664 C C . THR A 1 84 ? -22.333 5.632 6.945 1.00 84.00 84 THR A C 1
ATOM 666 O O . THR A 1 84 ? -21.610 5.369 5.982 1.00 84.00 84 THR A O 1
ATOM 669 N N . ARG A 1 85 ? -23.390 6.449 6.852 1.00 82.75 85 ARG A N 1
ATOM 670 C CA . ARG A 1 85 ? -23.751 7.219 5.650 1.00 82.75 85 ARG A CA 1
ATOM 671 C C . ARG A 1 85 ? -23.167 8.632 5.617 1.00 82.75 85 ARG A C 1
ATOM 673 O O . ARG A 1 85 ? -23.218 9.265 4.564 1.00 82.75 85 ARG A O 1
ATOM 680 N N . ARG A 1 86 ? -22.567 9.112 6.715 1.00 82.81 86 ARG A N 1
ATOM 681 C CA . ARG A 1 86 ? -22.112 10.509 6.881 1.00 82.81 86 ARG A CA 1
ATOM 682 C C . ARG A 1 86 ? -21.130 10.979 5.802 1.00 82.81 86 ARG A C 1
ATOM 684 O O . ARG A 1 86 ? -21.168 12.141 5.405 1.00 82.81 86 ARG A O 1
ATOM 691 N N . TRP A 1 87 ? -20.278 10.081 5.303 1.00 78.38 87 TRP A N 1
ATOM 692 C CA . TRP A 1 87 ? -19.184 10.431 4.387 1.00 78.38 87 TRP A CA 1
ATOM 693 C C . TRP A 1 87 ? -19.106 9.561 3.120 1.00 78.38 87 TRP A C 1
ATOM 695 O O . TRP A 1 87 ? -18.136 9.672 2.380 1.00 78.38 87 TRP A O 1
ATOM 705 N N . ILE A 1 88 ? -20.132 8.750 2.812 1.00 64.75 88 ILE A N 1
ATOM 706 C CA . ILE A 1 88 ? -20.124 7.781 1.686 1.00 64.75 88 ILE A CA 1
ATOM 707 C C . ILE A 1 88 ? -19.848 8.431 0.314 1.00 64.75 88 ILE A C 1
ATOM 709 O O . ILE A 1 88 ? -19.334 7.777 -0.589 1.00 64.75 88 ILE A O 1
ATOM 713 N N . LEU A 1 89 ? -20.167 9.718 0.149 1.00 62.78 89 LEU A N 1
ATOM 714 C CA . LEU A 1 89 ? -19.954 10.472 -1.096 1.00 62.78 89 LEU A CA 1
ATOM 715 C C . LEU A 1 89 ? -18.876 11.557 -0.977 1.00 62.78 89 LEU A C 1
ATOM 717 O O . LEU A 1 89 ? -18.678 12.336 -1.911 1.00 62.78 89 LEU A O 1
ATOM 721 N N . LEU A 1 90 ? -18.202 11.652 0.170 1.00 59.69 90 LEU A N 1
ATOM 722 C CA . LEU A 1 90 ? -17.213 12.691 0.422 1.00 59.69 90 LEU A CA 1
ATOM 723 C C . LEU A 1 90 ? -15.808 12.174 0.135 1.00 59.69 90 LEU A C 1
ATOM 725 O O . LEU A 1 90 ? -15.448 11.041 0.429 1.00 59.69 90 LEU A O 1
ATOM 729 N N . THR A 1 91 ? -14.976 13.047 -0.425 1.00 63.66 91 THR A N 1
ATOM 730 C CA . THR A 1 91 ? -13.558 12.761 -0.670 1.00 63.66 91 THR A CA 1
ATOM 731 C C . THR A 1 91 ? -12.701 12.904 0.589 1.00 63.66 91 THR A C 1
ATOM 733 O O . THR A 1 91 ? -11.477 12.928 0.465 1.00 63.66 91 THR A O 1
ATOM 736 N N . SER A 1 92 ? -13.310 13.076 1.766 1.00 68.38 92 SER A N 1
ATOM 737 C CA . SER A 1 92 ? -12.626 13.241 3.048 1.00 68.38 92 SER A CA 1
ATOM 738 C C . SER A 1 92 ? -13.585 13.078 4.236 1.00 68.38 92 SER A C 1
ATOM 740 O O . SER A 1 92 ? -14.770 13.413 4.138 1.00 68.38 92 SER A O 1
ATOM 742 N N . VAL A 1 93 ? -13.050 12.630 5.376 1.00 76.38 93 VAL A N 1
ATOM 743 C CA . VAL A 1 93 ? -13.749 12.672 6.673 1.00 76.38 93 VAL A CA 1
ATOM 744 C C . VAL A 1 93 ? -13.882 14.120 7.119 1.00 76.38 93 VAL A C 1
ATOM 746 O O . VAL A 1 93 ? -12.941 14.905 6.979 1.00 76.38 93 VAL A O 1
ATOM 749 N N . LYS A 1 94 ? -15.046 14.468 7.660 1.00 79.94 94 LYS A N 1
ATOM 750 C CA . LYS A 1 94 ? -15.282 15.745 8.339 1.00 79.94 94 LYS A CA 1
ATOM 751 C C . LYS A 1 94 ? -15.491 15.503 9.824 1.00 79.94 94 LYS A C 1
ATOM 753 O O . LYS A 1 94 ? -15.881 14.404 10.209 1.00 79.94 94 LYS A O 1
ATOM 758 N N . GLU A 1 95 ? -15.286 16.544 10.617 1.00 82.62 95 GLU A N 1
ATOM 759 C CA . GLU A 1 95 ? -15.688 16.533 12.019 1.00 82.62 95 GLU A CA 1
ATOM 760 C C . GLU A 1 95 ? -17.172 16.203 12.166 1.00 82.62 95 GLU A C 1
ATOM 762 O O . GLU A 1 95 ? -17.998 16.578 11.325 1.00 82.62 95 GLU A O 1
ATOM 767 N N . ILE A 1 96 ? -17.498 15.509 13.252 1.00 85.62 96 ILE A N 1
ATOM 768 C CA . ILE A 1 96 ? -18.882 15.384 13.693 1.00 85.62 96 ILE A CA 1
ATOM 769 C C . ILE A 1 96 ? -19.294 16.713 14.334 1.00 85.62 96 ILE A C 1
ATOM 771 O O . ILE A 1 96 ? -18.559 17.311 15.119 1.00 85.62 96 ILE A O 1
ATOM 775 N N . ASP A 1 97 ? -20.481 17.182 13.972 1.00 82.25 97 ASP A N 1
ATOM 776 C CA . ASP A 1 97 ? -21.062 18.454 14.406 1.00 82.25 97 ASP A CA 1
ATOM 777 C C . ASP A 1 97 ? -21.885 18.337 15.700 1.00 82.25 97 ASP A C 1
ATOM 779 O O . ASP A 1 97 ? -22.105 19.328 16.394 1.00 82.25 97 ASP A O 1
ATOM 783 N N . THR A 1 98 ? -22.320 17.124 16.041 1.00 87.94 98 THR A N 1
ATOM 784 C CA . THR A 1 98 ? -23.286 16.832 17.105 1.00 87.94 98 THR A CA 1
ATOM 785 C C . THR A 1 98 ? -22.699 15.881 18.152 1.00 87.94 98 THR A C 1
ATOM 787 O O . THR A 1 98 ? -22.661 14.660 17.980 1.00 87.94 98 THR A O 1
ATOM 790 N N . TRP A 1 99 ? -22.234 16.462 19.263 1.00 92.75 99 TRP A N 1
ATOM 791 C CA . TRP A 1 99 ? -21.614 15.751 20.384 1.00 92.75 99 TRP A CA 1
ATOM 792 C C . TRP A 1 99 ? -22.550 15.671 21.595 1.00 92.75 99 TRP A C 1
ATOM 794 O O . TRP A 1 99 ? -23.093 16.687 22.025 1.00 92.75 99 TRP A O 1
ATOM 804 N N . SER A 1 100 ? -22.674 14.479 22.178 1.00 90.50 100 SER A N 1
ATOM 805 C CA . SER A 1 100 ? -23.428 14.217 23.410 1.00 90.50 100 SER A CA 1
ATOM 806 C C . SER A 1 100 ? -22.586 14.450 24.671 1.00 90.50 100 SER A C 1
ATOM 808 O O . SER A 1 100 ? -23.137 14.729 25.733 1.00 90.50 100 SER A O 1
ATOM 810 N N . SER A 1 101 ? -21.250 14.380 24.566 1.00 90.38 101 SER A N 1
ATOM 811 C CA . SER A 1 101 ? -20.331 14.705 25.664 1.00 90.38 101 SER A CA 1
ATOM 812 C C . SER A 1 101 ? -19.584 16.029 25.420 1.00 90.38 101 SER A C 1
ATOM 814 O O . SER A 1 101 ? -19.152 16.303 24.295 1.00 90.38 101 SER A O 1
ATOM 816 N N . PRO A 1 102 ? -19.372 16.873 26.451 1.00 81.44 102 PRO A N 1
ATOM 817 C CA . PRO A 1 102 ? -18.599 18.106 26.295 1.00 81.44 102 PRO A CA 1
ATOM 818 C C . PRO A 1 102 ? -17.087 17.837 26.272 1.00 81.44 102 PRO A C 1
ATOM 820 O O . PRO A 1 102 ? -16.367 18.439 25.472 1.00 81.44 102 PRO A O 1
ATOM 823 N N . THR A 1 103 ? -16.615 16.900 27.098 1.00 88.31 103 THR A N 1
ATOM 824 C CA . THR A 1 103 ? -15.187 16.654 27.340 1.00 88.31 103 THR A CA 1
ATOM 825 C C . THR A 1 103 ? -14.655 15.514 26.462 1.00 88.31 103 THR A C 1
ATOM 827 O O . THR A 1 103 ? -15.270 14.442 26.438 1.00 88.31 103 THR A O 1
ATOM 830 N N . PRO A 1 104 ? -13.525 15.705 25.753 1.00 92.44 104 PRO A N 1
ATOM 831 C CA . PRO A 1 104 ? -12.848 14.625 25.047 1.00 92.44 104 PRO A CA 1
ATOM 832 C C . PRO A 1 104 ? -12.169 13.659 26.023 1.00 92.44 104 PRO A C 1
ATOM 834 O O . PRO A 1 104 ? -11.594 14.069 27.030 1.00 92.44 104 PRO A O 1
ATOM 837 N N . ARG A 1 105 ? -12.210 12.371 25.690 1.00 95.19 105 ARG A N 1
ATOM 838 C CA . ARG A 1 105 ? -11.450 11.299 26.341 1.00 95.19 105 ARG A CA 1
ATOM 839 C C . ARG A 1 105 ? -10.209 10.995 25.514 1.00 95.19 105 ARG A C 1
ATOM 841 O O . ARG A 1 105 ? -10.255 11.094 24.287 1.00 95.19 105 ARG A O 1
ATOM 848 N N . ILE A 1 106 ? -9.119 10.627 26.177 1.00 96.69 106 ILE A N 1
ATOM 849 C CA . ILE A 1 106 ? -7.892 10.184 25.511 1.00 96.69 106 ILE A CA 1
ATOM 850 C C . ILE A 1 106 ? -7.829 8.672 25.641 1.00 96.69 106 ILE A C 1
ATOM 852 O O . ILE A 1 106 ? -7.838 8.150 26.752 1.00 96.69 106 ILE A O 1
ATOM 856 N N . ILE A 1 107 ? -7.758 7.988 24.507 1.00 97.12 107 ILE A N 1
ATOM 857 C CA . ILE A 1 107 ? -7.580 6.539 24.460 1.00 97.12 107 ILE A CA 1
ATOM 858 C C . ILE A 1 107 ? -6.245 6.195 23.817 1.00 97.12 107 ILE A C 1
ATOM 860 O O . ILE A 1 107 ? -5.704 6.970 23.025 1.00 97.12 107 ILE A O 1
ATOM 864 N N . GLU A 1 108 ? -5.762 4.995 24.111 1.00 97.69 108 GLU A N 1
ATOM 865 C CA . GLU A 1 108 ? -4.599 4.408 23.454 1.00 97.69 108 GLU A CA 1
ATOM 866 C C . GLU A 1 108 ? -5.045 3.183 22.669 1.00 97.69 108 GLU A C 1
ATOM 868 O O . GLU A 1 108 ? -5.745 2.316 23.208 1.00 97.69 108 GLU A O 1
ATOM 873 N N . ILE A 1 109 ? -4.652 3.124 21.400 1.00 97.00 109 ILE A N 1
ATOM 874 C CA . ILE A 1 109 ? -4.998 2.032 20.495 1.00 97.00 109 ILE A CA 1
ATOM 875 C C . ILE A 1 109 ? -3.750 1.404 19.882 1.00 97.00 109 ILE A C 1
ATOM 877 O O . ILE A 1 109 ? -2.691 2.023 19.808 1.00 97.00 109 ILE A O 1
ATOM 881 N N . THR A 1 110 ? -3.869 0.163 19.424 1.00 94.25 110 THR A N 1
ATOM 882 C CA . THR A 1 110 ? -2.781 -0.562 18.764 1.00 94.25 110 THR A CA 1
ATOM 883 C C . THR A 1 110 ? -3.324 -1.589 17.771 1.00 94.25 110 THR A C 1
ATOM 885 O O . THR A 1 110 ? -4.476 -2.017 17.877 1.00 94.25 110 THR A O 1
ATOM 888 N N . GLN A 1 111 ? -2.475 -1.996 16.829 1.00 90.81 111 GLN A N 1
ATOM 889 C CA . GLN A 1 111 ? -2.653 -3.192 15.996 1.00 90.81 111 GLN A CA 1
ATOM 890 C C . GLN A 1 111 ? -1.767 -4.355 16.474 1.00 90.81 111 GLN A C 1
ATOM 892 O O . GLN A 1 111 ? -1.506 -5.282 15.717 1.00 90.81 111 GLN A O 1
ATOM 897 N N . ASP A 1 112 ? -1.273 -4.295 17.717 1.00 88.06 112 ASP A N 1
ATOM 898 C CA . ASP A 1 112 ? -0.312 -5.248 18.296 1.00 88.06 112 ASP A CA 1
ATOM 899 C C . ASP A 1 112 ? 1.053 -5.262 17.584 1.00 88.06 112 ASP A C 1
ATOM 901 O O . ASP A 1 112 ? 1.835 -6.199 17.721 1.00 88.06 112 ASP A O 1
ATOM 905 N N . MET A 1 113 ? 1.349 -4.188 16.849 1.00 80.88 113 MET A N 1
ATOM 906 C CA . MET A 1 113 ? 2.561 -4.012 16.055 1.00 80.88 113 MET A CA 1
ATOM 907 C C . MET A 1 113 ? 3.221 -2.685 16.441 1.00 80.88 113 MET A C 1
ATOM 909 O O . MET A 1 113 ? 2.832 -1.620 15.965 1.00 80.88 113 MET A O 1
ATOM 913 N N . GLY A 1 114 ? 4.212 -2.746 17.333 1.00 78.38 114 GLY A N 1
ATOM 914 C CA . GLY A 1 114 ? 4.926 -1.565 17.826 1.00 78.38 114 GLY A CA 1
ATOM 915 C C . GLY A 1 114 ? 4.184 -0.807 18.946 1.00 78.38 114 GLY A C 1
ATOM 916 O O . GLY A 1 114 ? 3.472 -1.428 19.738 1.00 78.38 114 GLY A O 1
ATOM 917 N N . PRO A 1 115 ? 4.381 0.519 19.071 1.00 86.50 115 PRO A N 1
ATOM 918 C CA . PRO A 1 115 ? 3.840 1.340 20.142 1.00 86.50 115 PRO A CA 1
ATOM 919 C C . PRO A 1 115 ? 2.340 1.582 19.963 1.00 86.50 115 PRO A C 1
ATOM 921 O O . PRO A 1 115 ? 1.703 1.149 18.996 1.00 86.50 115 PRO A O 1
ATOM 924 N N . THR A 1 116 ? 1.775 2.294 20.929 1.00 93.44 116 THR A N 1
ATOM 925 C CA . THR A 1 116 ? 0.377 2.710 20.934 1.00 93.44 116 THR A CA 1
ATOM 926 C C . THR A 1 116 ? 0.197 4.042 20.208 1.00 93.44 116 THR A C 1
ATOM 928 O O . THR A 1 116 ? 1.110 4.862 20.113 1.00 93.44 116 THR A O 1
ATOM 931 N N . LEU A 1 117 ? -1.001 4.253 19.674 1.00 95.00 117 LEU A N 1
ATOM 932 C CA . LEU A 1 117 ? -1.433 5.495 19.053 1.00 95.00 117 LEU A CA 1
ATOM 933 C C . LEU A 1 117 ? -2.486 6.154 19.948 1.00 95.00 117 LEU A C 1
ATOM 935 O O . LEU A 1 117 ? -3.458 5.512 20.348 1.00 95.00 117 LEU A O 1
ATOM 939 N N . GLN A 1 118 ? -2.287 7.428 20.280 1.00 96.06 118 GLN A N 1
ATOM 940 C CA . GLN A 1 118 ? -3.189 8.177 21.155 1.00 96.06 118 GLN A CA 1
ATOM 941 C C . GLN A 1 118 ? -4.226 8.956 20.346 1.00 96.06 118 GLN A C 1
ATOM 943 O O . GLN A 1 118 ? -3.878 9.657 19.399 1.00 96.06 118 GLN A O 1
ATOM 948 N N . LEU A 1 119 ? -5.499 8.872 20.738 1.00 96.50 119 LEU A N 1
ATOM 949 C CA . LEU A 1 119 ? -6.600 9.573 20.069 1.00 96.50 119 LEU A CA 1
ATOM 950 C C . LEU A 1 119 ? -7.499 10.302 21.052 1.00 96.50 119 LEU A C 1
ATOM 952 O O . LEU A 1 119 ? -7.776 9.819 22.147 1.00 96.50 119 LEU A O 1
ATOM 956 N N . PHE A 1 120 ? -8.023 11.434 20.590 1.00 95.50 120 PHE A N 1
ATOM 957 C CA . PHE A 1 120 ? -9.050 12.204 21.277 1.00 95.50 120 PHE A CA 1
ATOM 958 C C . PHE A 1 120 ? -10.409 11.775 20.747 1.00 95.50 120 PHE A C 1
ATOM 960 O O . PHE A 1 120 ? -10.674 11.895 19.551 1.00 95.50 120 PHE A O 1
ATOM 967 N N . CYS A 1 121 ? -11.262 11.278 21.635 1.00 95.69 121 CYS A N 1
ATOM 968 C CA . CYS A 1 121 ? -12.576 10.759 21.285 1.00 95.69 121 CYS A CA 1
ATOM 969 C C . CYS A 1 121 ? -13.671 11.464 22.082 1.00 95.69 121 CYS A C 1
ATOM 971 O O . CYS A 1 121 ? -13.486 11.808 23.250 1.00 95.69 121 CYS A O 1
ATOM 973 N N . LYS A 1 1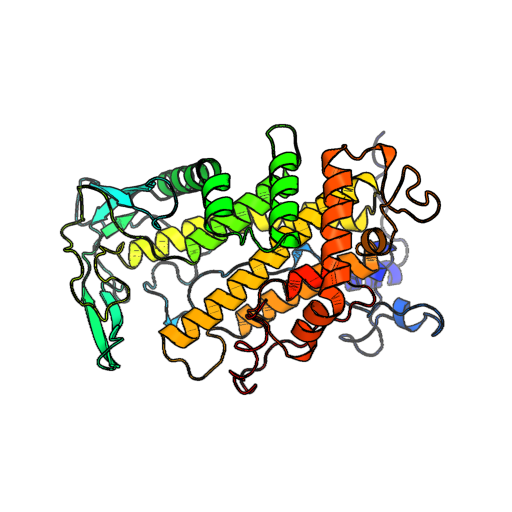22 ? -14.833 11.656 21.462 1.00 96.12 122 LYS A N 1
ATOM 974 C CA . LYS A 1 122 ? -16.029 12.212 22.103 1.00 96.12 122 LYS A CA 1
ATOM 975 C C . LYS A 1 122 ? -17.241 11.358 21.779 1.00 96.12 122 LYS A C 1
ATOM 977 O O . LYS A 1 122 ? -17.271 10.665 20.763 1.00 96.12 122 LYS A O 1
ATOM 982 N N . GLU A 1 123 ? -18.220 11.392 22.672 1.00 96.00 123 GLU A N 1
ATOM 983 C CA . GLU A 1 123 ? -19.486 10.710 22.451 1.00 96.00 123 GLU A CA 1
ATOM 984 C C . GLU A 1 123 ? -20.333 11.550 21.496 1.00 96.00 123 GLU A C 1
ATOM 986 O O . GLU A 1 123 ? -20.550 12.738 21.751 1.00 96.00 123 GLU A O 1
ATOM 991 N N . TYR A 1 124 ? -20.771 10.962 20.386 1.00 94.44 124 TYR A N 1
ATOM 992 C CA . TYR A 1 124 ? -21.595 11.624 19.379 1.00 94.44 124 TYR A CA 1
ATOM 993 C C . TYR A 1 124 ? -23.064 11.226 19.510 1.00 94.44 124 TYR A C 1
ATOM 995 O O . TYR A 1 124 ? -23.396 10.217 20.130 1.00 94.44 124 TYR A O 1
ATOM 1003 N N . THR A 1 125 ? -23.957 12.012 18.909 1.00 93.75 125 THR A N 1
ATOM 1004 C CA . THR A 1 125 ? -25.363 11.619 18.745 1.00 93.75 125 THR A CA 1
ATOM 1005 C C . THR A 1 125 ? -25.521 10.797 17.457 1.00 93.75 125 THR A C 1
ATOM 1007 O O . THR A 1 125 ? -25.291 11.338 16.365 1.00 93.75 125 THR A O 1
ATOM 1010 N N . PRO A 1 126 ? -25.889 9.502 17.533 1.00 92.69 126 PRO A N 1
ATOM 1011 C CA . PRO A 1 126 ? -26.017 8.660 16.347 1.00 92.69 126 PRO A CA 1
ATOM 1012 C C . PRO A 1 126 ? -27.119 9.111 15.394 1.00 92.69 126 PRO A C 1
ATOM 1014 O O . PRO A 1 126 ? -28.195 9.520 15.827 1.00 92.69 126 PRO A O 1
ATOM 1017 N N . LEU A 1 127 ? -26.852 9.014 14.090 1.00 90.62 127 LEU A N 1
ATOM 1018 C CA . LEU A 1 127 ? -27.835 9.238 13.030 1.00 90.62 127 LEU A CA 1
ATOM 1019 C C . LEU A 1 127 ? -28.301 7.906 12.436 1.00 90.62 127 LEU A C 1
ATOM 1021 O O . LEU A 1 127 ? -27.657 6.869 12.608 1.00 90.62 127 LEU A O 1
ATOM 1025 N N . ASP A 1 128 ? -29.405 7.944 11.687 1.00 87.19 128 ASP A N 1
ATOM 1026 C CA . ASP A 1 128 ? -29.865 6.776 10.935 1.00 87.19 128 ASP A CA 1
ATOM 1027 C C . ASP A 1 128 ? -28.771 6.262 9.980 1.00 87.19 128 ASP A C 1
ATOM 1029 O O . ASP A 1 128 ? -28.192 7.008 9.182 1.00 87.19 128 ASP A O 1
ATOM 1033 N N . GLY A 1 129 ? -28.488 4.963 10.074 1.00 85.25 129 GLY A N 1
ATOM 1034 C CA . GLY A 1 129 ? -27.429 4.294 9.323 1.00 85.25 129 GLY A CA 1
ATOM 1035 C C . GLY A 1 129 ? -26.035 4.314 9.961 1.00 85.25 129 GLY A C 1
ATOM 1036 O O . GLY A 1 129 ? -25.135 3.713 9.373 1.00 85.25 129 GLY A O 1
ATOM 1037 N N . ASP A 1 130 ? -25.834 4.947 11.123 1.00 90.50 130 ASP A N 1
ATOM 1038 C CA . ASP A 1 130 ? -24.612 4.767 11.919 1.00 90.50 130 ASP A CA 1
ATOM 1039 C C . ASP A 1 130 ? -24.667 3.425 12.666 1.00 90.50 130 ASP A C 1
ATOM 1041 O O . ASP A 1 130 ? -25.531 3.200 13.516 1.00 90.50 130 ASP A O 1
ATOM 1045 N N . ARG A 1 131 ? -23.732 2.519 12.361 1.00 89.88 131 ARG A N 1
ATOM 1046 C CA . ARG A 1 131 ? -23.598 1.241 13.068 1.00 89.88 131 ARG A CA 1
ATOM 1047 C C . ARG A 1 131 ? -22.903 1.449 14.405 1.00 89.88 131 ARG A C 1
ATOM 1049 O O . ARG A 1 131 ? -21.868 2.109 14.489 1.00 89.88 131 ARG A O 1
ATOM 1056 N N . GLN A 1 132 ? -23.453 0.810 15.428 1.00 92.44 132 GLN A N 1
ATOM 1057 C CA . GLN A 1 132 ? -22.915 0.795 16.790 1.00 92.44 132 GLN A CA 1
ATOM 1058 C C . GLN A 1 132 ? -22.530 -0.618 17.220 1.00 92.44 132 GLN A C 1
ATOM 1060 O O . GLN A 1 132 ? -22.389 -0.898 18.406 1.00 92.44 132 GLN A O 1
ATOM 1065 N N . ASP A 1 133 ? -22.359 -1.526 16.271 1.00 92.75 133 ASP A N 1
ATOM 1066 C CA . ASP A 1 133 ? -22.067 -2.915 16.551 1.00 92.75 133 ASP A CA 1
ATOM 1067 C C . ASP A 1 133 ? -21.144 -3.547 15.507 1.00 92.75 133 ASP A C 1
ATOM 1069 O O . ASP A 1 133 ? -21.052 -3.134 14.347 1.00 92.75 133 ASP A O 1
ATOM 1073 N N . TYR A 1 134 ? -20.442 -4.584 15.954 1.00 91.00 134 TYR A N 1
ATOM 1074 C CA . TYR A 1 134 ? -19.740 -5.515 15.086 1.00 91.00 134 TYR A CA 1
ATOM 1075 C C . TYR A 1 134 ? -20.512 -6.819 14.995 1.00 91.00 134 TYR A C 1
ATOM 1077 O O . TYR A 1 134 ? -21.021 -7.312 15.996 1.00 91.00 134 TYR A O 1
ATOM 1085 N N . HIS A 1 135 ? -20.526 -7.407 13.802 1.00 89.19 135 HIS A N 1
ATOM 1086 C CA . HIS A 1 135 ? -21.173 -8.682 13.526 1.00 89.19 135 HIS A CA 1
ATOM 1087 C C . HIS A 1 135 ? -20.153 -9.680 12.982 1.00 89.19 135 HIS A C 1
ATOM 1089 O O . HIS A 1 135 ? -19.325 -9.333 12.137 1.00 89.19 135 HIS A O 1
ATOM 1095 N N . TRP A 1 136 ? -20.218 -10.929 13.435 1.00 86.31 136 TRP A N 1
ATOM 1096 C CA . TRP A 1 136 ? -19.389 -12.013 12.905 1.00 86.31 136 TRP A CA 1
ATOM 1097 C C . TRP A 1 136 ? -20.137 -13.343 12.939 1.00 86.31 136 TRP A C 1
ATOM 1099 O O . TRP A 1 136 ? -21.144 -13.496 13.629 1.00 86.31 136 TRP A O 1
ATOM 1109 N N . LYS A 1 137 ? -19.629 -14.321 12.187 1.00 86.00 137 LYS A N 1
ATOM 1110 C CA . LYS A 1 137 ? -19.997 -15.727 12.360 1.00 86.00 137 LYS A CA 1
ATOM 1111 C C . LYS A 1 137 ? -19.049 -16.353 13.367 1.00 86.00 137 LYS A C 1
ATOM 1113 O O . LYS A 1 137 ? -17.836 -16.301 13.179 1.00 86.00 137 LYS A O 1
ATOM 1118 N N . ASP A 1 138 ? -19.603 -16.903 14.435 1.00 85.94 138 ASP A N 1
ATOM 1119 C CA . ASP A 1 138 ? -18.852 -17.577 15.484 1.00 85.94 138 ASP A CA 1
ATOM 1120 C C . ASP A 1 138 ? -18.087 -18.772 14.900 1.00 85.94 138 ASP A C 1
ATOM 1122 O O . ASP A 1 138 ? -18.666 -19.626 14.225 1.00 85.94 138 ASP A O 1
ATOM 1126 N N . ALA A 1 139 ? -16.776 -18.816 15.139 1.00 82.31 139 ALA A N 1
ATOM 1127 C CA . ALA A 1 139 ? -15.890 -19.794 14.509 1.00 82.31 139 ALA A CA 1
ATOM 1128 C C . ALA A 1 139 ? -16.181 -21.254 14.909 1.00 82.31 139 ALA A C 1
ATOM 1130 O O . ALA A 1 139 ? -15.803 -22.165 14.175 1.00 82.31 139 ALA A O 1
ATOM 1131 N N . PHE A 1 140 ? -16.845 -21.484 16.047 1.00 86.38 140 PHE A N 1
ATOM 1132 C CA . PHE A 1 140 ? -17.135 -22.826 16.559 1.00 86.38 140 PHE A CA 1
ATOM 1133 C C . PHE A 1 140 ? -18.555 -23.278 16.236 1.00 86.38 140 PHE A C 1
ATOM 1135 O O . PHE A 1 140 ? -18.781 -24.438 15.904 1.00 86.38 140 PHE A O 1
ATOM 1142 N N . THR A 1 141 ? -19.518 -22.366 16.349 1.00 87.44 141 THR A N 1
ATOM 1143 C CA . THR A 1 141 ? -20.949 -22.681 16.224 1.00 87.44 141 THR A CA 1
ATOM 1144 C C . THR A 1 141 ? -21.532 -22.306 14.865 1.00 87.44 141 THR A C 1
ATOM 1146 O O . THR A 1 141 ? -22.611 -22.773 14.512 1.00 87.44 141 THR A O 1
ATOM 1149 N N . GLY A 1 142 ? -20.860 -21.441 14.101 1.00 84.62 142 GLY A N 1
ATOM 1150 C CA . GLY A 1 142 ? -21.370 -20.885 12.846 1.00 84.62 142 GLY A CA 1
ATOM 1151 C C . GLY A 1 142 ? -22.508 -19.871 13.016 1.00 84.62 142 GLY A C 1
ATOM 1152 O O . GLY A 1 142 ? -22.962 -19.303 12.021 1.00 84.62 142 GLY A O 1
ATOM 1153 N N . ALA A 1 143 ? -22.963 -19.618 14.248 1.00 88.00 143 ALA A N 1
ATOM 1154 C CA . ALA A 1 143 ? -24.031 -18.672 14.543 1.00 88.00 143 ALA A CA 1
ATOM 1155 C C . ALA A 1 143 ? -23.564 -17.224 14.343 1.00 88.00 143 ALA A C 1
ATOM 1157 O O . ALA A 1 143 ? -22.421 -16.877 14.644 1.00 88.00 143 ALA A O 1
ATOM 1158 N N . THR A 1 144 ? -24.455 -16.358 13.864 1.00 89.62 144 THR A N 1
ATOM 1159 C CA . THR A 1 144 ? -24.175 -14.920 13.807 1.00 89.62 144 THR A CA 1
ATOM 1160 C C . THR A 1 144 ? -24.269 -14.324 15.208 1.00 89.62 144 THR A C 1
ATOM 1162 O O . THR A 1 144 ? -25.288 -14.475 15.879 1.00 89.62 144 THR A O 1
ATOM 1165 N N . LYS A 1 145 ? -23.203 -13.647 15.637 1.00 90.62 145 LYS A N 1
ATOM 1166 C CA . LYS A 1 145 ? -23.106 -12.936 16.914 1.00 90.62 145 LYS A CA 1
ATOM 1167 C C . LYS A 1 145 ? -22.828 -11.453 16.688 1.00 90.62 145 LYS A C 1
ATOM 1169 O O . LYS A 1 145 ? -22.328 -11.062 15.629 1.00 90.62 145 LYS A O 1
ATOM 1174 N N . THR A 1 146 ? -23.133 -10.662 17.714 1.00 92.38 146 THR A N 1
ATOM 1175 C CA . THR A 1 146 ? -23.032 -9.203 17.696 1.00 92.38 146 THR A CA 1
ATOM 1176 C C . THR A 1 146 ? -22.314 -8.695 18.946 1.00 92.38 146 THR A C 1
ATOM 1178 O O . THR A 1 146 ? -22.526 -9.216 20.039 1.00 92.38 146 THR A O 1
ATOM 1181 N N . LEU A 1 147 ? -21.485 -7.660 18.790 1.00 93.25 147 LEU A N 1
ATOM 1182 C CA . LEU A 1 147 ? -20.824 -6.922 19.869 1.00 93.25 147 LEU A CA 1
ATOM 1183 C C . LEU A 1 147 ? -21.229 -5.454 19.768 1.00 93.25 147 LEU A C 1
ATOM 1185 O O . LEU A 1 147 ? -20.791 -4.760 18.852 1.00 93.25 147 LEU A O 1
ATOM 1189 N N . THR A 1 148 ? -22.054 -4.991 20.704 1.00 94.75 148 THR A N 1
ATOM 1190 C CA . THR A 1 148 ? -22.460 -3.585 20.797 1.00 94.75 148 THR A CA 1
ATOM 1191 C C . THR A 1 148 ? -21.319 -2.722 21.334 1.00 94.75 148 THR A C 1
ATOM 1193 O O . THR A 1 148 ? -20.591 -3.115 22.245 1.00 94.75 148 THR A O 1
ATOM 1196 N N . THR A 1 149 ? -21.188 -1.526 20.777 1.00 95.81 149 THR A N 1
ATOM 1197 C CA . THR A 1 149 ? -20.176 -0.523 21.111 1.00 95.81 149 THR A CA 1
ATOM 1198 C C . THR A 1 149 ? -20.851 0.815 21.428 1.00 95.81 149 THR A C 1
ATOM 1200 O O . THR A 1 149 ? -21.907 1.114 20.869 1.00 95.81 149 THR A O 1
ATOM 1203 N N . PRO A 1 150 ? -20.273 1.635 22.319 1.00 95.81 150 PRO A N 1
ATOM 1204 C CA . PRO A 1 150 ? -20.782 2.967 22.617 1.00 95.81 150 PRO A CA 1
ATOM 1205 C C . PRO A 1 150 ? -20.571 3.928 21.430 1.00 95.81 150 PRO A C 1
ATOM 1207 O O . PRO A 1 150 ? -19.652 3.727 20.628 1.00 95.81 150 PRO A O 1
ATOM 1210 N N . PRO A 1 151 ? -21.359 5.011 21.320 1.00 95.88 151 PRO A N 1
ATOM 1211 C CA . PRO A 1 151 ? -21.274 5.951 20.209 1.00 95.88 151 PRO A CA 1
ATOM 1212 C C . PRO A 1 151 ? -20.128 6.954 20.410 1.00 95.88 151 PRO A C 1
ATOM 1214 O O . PRO A 1 151 ? -20.343 8.153 20.552 1.00 95.88 151 PRO A O 1
ATOM 1217 N N . TYR A 1 152 ? -18.885 6.471 20.404 1.00 96.06 152 TYR A N 1
ATOM 1218 C CA . TYR A 1 152 ? -17.693 7.323 20.376 1.00 96.06 152 TYR A CA 1
ATOM 1219 C C . TYR A 1 152 ? -17.128 7.463 18.967 1.00 96.06 152 TYR A C 1
ATOM 1221 O O . TYR A 1 152 ? -17.174 6.529 18.166 1.00 96.06 152 TYR A O 1
ATOM 1229 N N . ALA A 1 153 ? -16.569 8.637 18.695 1.00 95.56 153 ALA A N 1
ATOM 1230 C CA . ALA A 1 153 ? -15.891 8.982 17.455 1.00 95.56 153 ALA A CA 1
ATOM 1231 C C . ALA A 1 153 ? -14.658 9.852 17.740 1.00 95.56 153 ALA A C 1
ATOM 1233 O O . ALA A 1 153 ? -14.567 10.486 18.795 1.00 95.56 153 ALA A O 1
ATOM 1234 N N . ILE A 1 154 ? -13.720 9.895 16.793 1.00 95.75 154 ILE A N 1
ATOM 1235 C CA . ILE A 1 154 ? -12.556 10.787 16.820 1.00 95.75 154 ILE A CA 1
ATOM 1236 C C . ILE A 1 154 ? -13.051 12.233 16.787 1.00 95.75 154 ILE A C 1
ATOM 1238 O O . ILE A 1 154 ? -13.834 12.597 15.909 1.00 95.75 154 ILE A O 1
ATOM 1242 N N . ALA A 1 155 ? -12.593 13.022 17.756 1.00 94.00 155 ALA A N 1
ATOM 1243 C CA . ALA A 1 155 ? -13.053 14.383 18.023 1.00 94.00 155 ALA A CA 1
ATOM 1244 C C . ALA A 1 155 ? -12.218 15.483 17.352 1.00 94.00 155 ALA A C 1
ATOM 1246 O O . ALA A 1 155 ? -12.625 16.641 17.373 1.00 94.00 155 ALA A O 1
ATOM 1247 N N . ASP A 1 156 ? -11.030 15.131 16.858 1.00 92.19 156 ASP A N 1
ATOM 1248 C CA . ASP A 1 156 ? -10.107 16.039 16.178 1.00 92.19 156 ASP A CA 1
ATOM 1249 C C . ASP A 1 156 ? -9.398 15.275 15.051 1.00 92.19 156 ASP A C 1
ATOM 1251 O O . ASP A 1 156 ? -8.443 14.520 15.265 1.00 92.19 156 ASP A O 1
ATOM 1255 N N . VAL A 1 157 ? -9.932 15.424 13.843 1.00 92.69 157 VAL A N 1
ATOM 1256 C CA . VAL A 1 157 ? -9.491 14.760 12.616 1.00 92.69 157 VAL A CA 1
ATOM 1257 C C . VAL A 1 157 ? -8.118 15.267 12.172 1.00 92.69 157 VAL A C 1
ATOM 1259 O O . VAL A 1 157 ? -7.312 14.474 11.682 1.00 92.69 157 VAL A O 1
ATOM 1262 N N . GLU A 1 158 ? -7.822 16.558 12.341 1.00 93.06 158 GLU A N 1
ATOM 1263 C CA . GLU A 1 158 ? -6.532 17.150 11.952 1.00 93.06 158 GLU A CA 1
ATOM 1264 C C . GLU A 1 158 ? -5.400 16.662 12.863 1.00 93.06 158 GLU A C 1
ATOM 1266 O O . GLU A 1 158 ? -4.319 16.269 12.398 1.00 93.06 158 GLU A O 1
ATOM 1271 N N . ARG A 1 159 ? -5.664 16.605 14.169 1.00 95.12 159 ARG A N 1
ATOM 1272 C CA . ARG A 1 159 ? -4.729 16.027 15.127 1.00 95.12 159 ARG A CA 1
ATOM 1273 C C . ARG A 1 159 ? -4.563 14.532 14.906 1.00 95.12 159 ARG A C 1
ATOM 1275 O O . ARG A 1 159 ? -3.427 14.069 14.875 1.00 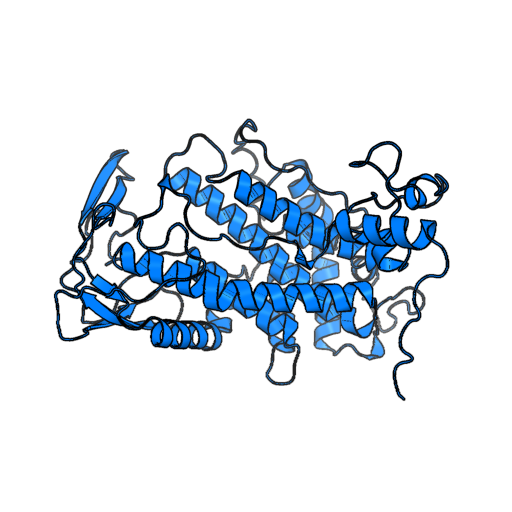95.12 159 ARG A O 1
ATOM 1282 N N . ALA A 1 160 ? -5.651 13.790 14.689 1.00 95.88 160 ALA A N 1
ATOM 1283 C CA . ALA A 1 160 ? -5.578 12.362 14.385 1.00 95.88 160 ALA A CA 1
ATOM 1284 C C . ALA A 1 160 ? -4.747 12.091 13.121 1.00 95.88 160 ALA A C 1
ATOM 1286 O O . ALA A 1 160 ? -3.899 11.204 13.135 1.00 95.88 160 ALA A O 1
ATOM 1287 N N . TYR A 1 161 ? -4.917 12.892 12.063 1.00 95.38 161 TYR A N 1
ATOM 1288 C CA . TYR A 1 161 ? -4.062 12.848 10.874 1.00 95.38 161 TYR A CA 1
ATOM 1289 C C . TYR A 1 161 ? -2.576 12.987 11.233 1.00 95.38 161 TYR A C 1
ATOM 1291 O O . TYR A 1 161 ? -1.770 12.139 10.846 1.00 95.38 161 TYR A O 1
ATOM 1299 N N . SER A 1 162 ? -2.226 14.025 11.997 1.00 96.19 162 SER A N 1
ATOM 1300 C CA . SER A 1 162 ? -0.837 14.305 12.374 1.00 96.19 162 SER A CA 1
ATOM 1301 C C . SER A 1 162 ? -0.247 13.169 13.215 1.00 96.19 162 SER A C 1
ATOM 1303 O O . SER A 1 162 ? 0.878 12.733 12.977 1.00 96.19 162 SER A O 1
ATOM 1305 N N . THR A 1 163 ? -1.031 12.635 14.156 1.00 96.06 163 THR A N 1
ATOM 1306 C CA . THR A 1 163 ? -0.628 11.508 15.002 1.00 96.06 163 THR A CA 1
ATOM 1307 C C . THR A 1 163 ? -0.436 10.220 14.199 1.00 96.06 163 THR A C 1
ATOM 1309 O O . THR A 1 163 ? 0.547 9.517 14.420 1.00 96.06 163 THR A O 1
ATOM 1312 N N . ILE A 1 164 ? -1.313 9.911 13.237 1.00 96.06 164 ILE A N 1
ATOM 1313 C CA . ILE A 1 164 ? -1.163 8.727 12.374 1.00 96.06 164 ILE A CA 1
ATOM 1314 C C . ILE A 1 164 ? 0.062 8.869 11.462 1.00 96.06 164 ILE A C 1
ATOM 1316 O O . ILE A 1 164 ? 0.808 7.907 11.283 1.00 96.06 164 ILE A O 1
ATOM 1320 N N . GLU A 1 165 ? 0.308 10.056 10.895 1.00 96.00 165 GLU A N 1
ATOM 1321 C CA . GLU A 1 165 ? 1.495 10.284 10.062 1.00 96.00 165 GLU A CA 1
ATOM 1322 C C . GLU A 1 165 ? 2.790 10.067 10.853 1.00 96.00 165 GLU A C 1
ATOM 1324 O O . GLU A 1 165 ? 3.692 9.375 10.373 1.00 96.00 165 GLU A O 1
ATOM 1329 N N . GLN A 1 166 ? 2.861 10.618 12.068 1.00 94.56 166 GLN A N 1
ATOM 1330 C CA . GLN A 1 166 ? 3.997 10.436 12.968 1.00 94.56 166 GLN A CA 1
ATOM 1331 C C . GLN A 1 166 ? 4.172 8.964 13.359 1.00 94.56 166 GLN A C 1
ATOM 1333 O O . GLN A 1 166 ? 5.275 8.430 13.256 1.00 94.56 166 GLN A O 1
ATOM 1338 N N . TYR A 1 167 ? 3.078 8.283 13.704 1.00 94.50 167 TYR A N 1
ATOM 1339 C CA . TYR A 1 167 ? 3.087 6.860 14.030 1.00 94.50 167 TYR A CA 1
ATOM 1340 C C . TYR A 1 167 ? 3.653 6.003 12.888 1.00 94.50 167 TYR A C 1
ATOM 1342 O O . TYR A 1 167 ? 4.437 5.089 13.131 1.00 94.50 167 TYR A O 1
ATOM 1350 N N . ILE A 1 168 ? 3.308 6.293 11.629 1.00 94.56 168 ILE A N 1
ATOM 1351 C CA . ILE A 1 168 ? 3.864 5.565 10.474 1.00 94.56 168 ILE A CA 1
ATOM 1352 C C . ILE A 1 168 ? 5.375 5.793 10.341 1.00 94.56 168 ILE A C 1
ATOM 1354 O O . ILE A 1 168 ? 6.096 4.859 9.992 1.00 94.56 168 ILE A O 1
ATOM 1358 N N . GLU A 1 169 ? 5.861 7.016 10.575 1.00 91.31 169 GLU A N 1
ATOM 1359 C CA . GLU A 1 169 ? 7.297 7.322 10.501 1.00 91.31 169 GLU A CA 1
ATOM 1360 C C . GLU A 1 169 ? 8.081 6.571 11.579 1.00 91.31 169 GLU A C 1
ATOM 1362 O O . GLU A 1 169 ? 9.068 5.906 11.270 1.00 91.31 169 GLU A O 1
ATOM 1367 N N . GLU A 1 170 ? 7.620 6.640 12.826 1.00 89.81 170 GLU A N 1
ATOM 1368 C CA . GLU A 1 170 ? 8.313 6.059 13.980 1.00 89.81 170 GLU A CA 1
ATOM 1369 C C . GLU A 1 170 ? 8.318 4.526 13.943 1.00 89.81 170 GLU A C 1
ATOM 1371 O O . GLU A 1 170 ? 9.277 3.891 14.383 1.00 89.81 170 GLU A O 1
ATOM 1376 N N . ASN A 1 171 ? 7.285 3.921 13.347 1.00 88.50 171 ASN A N 1
ATOM 1377 C CA . ASN A 1 171 ? 7.093 2.469 13.361 1.00 88.50 171 ASN A CA 1
ATOM 1378 C C . ASN A 1 171 ? 7.470 1.773 12.063 1.00 88.50 171 ASN A C 1
ATOM 1380 O O . ASN A 1 171 ? 7.292 0.558 11.948 1.00 88.50 171 ASN A O 1
ATOM 1384 N N . LEU A 1 172 ? 8.009 2.517 11.094 1.00 90.31 172 LEU A N 1
ATOM 1385 C CA . LEU A 1 172 ? 8.316 1.995 9.770 1.00 90.31 172 LEU A CA 1
ATOM 1386 C C . LEU A 1 172 ? 9.154 0.710 9.842 1.00 90.31 172 LEU A C 1
ATOM 1388 O O . LEU A 1 172 ? 8.805 -0.286 9.217 1.00 90.31 172 LEU A O 1
ATOM 1392 N N . VAL A 1 173 ? 10.232 0.724 10.630 1.00 89.50 173 VAL A N 1
ATOM 1393 C CA . VAL A 1 173 ? 11.153 -0.417 10.758 1.00 89.50 173 VAL A CA 1
ATOM 1394 C C . VAL A 1 173 ? 10.471 -1.602 11.441 1.00 89.50 173 VAL A C 1
ATOM 1396 O O . VAL A 1 173 ? 10.490 -2.697 10.891 1.00 89.50 173 VAL A O 1
ATOM 1399 N N . MET A 1 174 ? 9.785 -1.385 12.568 1.00 89.00 174 MET A N 1
ATOM 1400 C CA . MET A 1 174 ? 9.106 -2.462 13.304 1.00 89.00 174 MET A CA 1
ATOM 1401 C C . MET A 1 174 ? 8.021 -3.157 12.474 1.00 89.00 174 MET A C 1
ATOM 1403 O O . MET A 1 174 ? 7.915 -4.381 12.511 1.00 89.00 174 MET A O 1
ATOM 1407 N N . TYR A 1 175 ? 7.240 -2.409 11.685 1.00 89.19 175 TYR A N 1
ATOM 1408 C CA . TYR A 1 175 ? 6.253 -3.013 10.781 1.00 89.19 175 TYR A CA 1
ATOM 1409 C C . TYR A 1 175 ? 6.918 -3.853 9.696 1.00 89.19 175 TYR A C 1
ATOM 1411 O O . TYR A 1 175 ? 6.410 -4.915 9.345 1.00 89.19 175 TYR A O 1
ATOM 1419 N N . LEU A 1 176 ? 8.038 -3.389 9.143 1.00 89.19 176 LEU A N 1
ATOM 1420 C CA . LEU A 1 176 ? 8.761 -4.140 8.124 1.00 89.19 176 LEU A CA 1
ATOM 1421 C C . LEU A 1 176 ? 9.350 -5.424 8.720 1.00 89.19 176 LEU A C 1
ATOM 1423 O O . LEU A 1 176 ? 9.128 -6.496 8.168 1.00 89.19 176 LEU A O 1
ATOM 1427 N N . GLU A 1 177 ? 10.018 -5.351 9.867 1.00 87.94 177 GLU A N 1
ATOM 1428 C CA . GLU A 1 177 ? 10.623 -6.518 10.522 1.00 87.94 177 GLU A CA 1
ATOM 1429 C C . GLU A 1 177 ? 9.585 -7.527 11.029 1.00 87.94 177 GLU A C 1
ATOM 1431 O O . GLU A 1 177 ? 9.803 -8.730 10.920 1.00 87.94 177 GLU A O 1
ATOM 1436 N N . GLY A 1 178 ? 8.438 -7.062 11.532 1.00 87.88 178 GLY A N 1
ATOM 1437 C CA . GLY A 1 178 ? 7.390 -7.940 12.057 1.00 87.88 178 GLY A CA 1
ATOM 1438 C C . GLY A 1 178 ? 6.518 -8.610 10.989 1.00 87.88 178 GLY A C 1
ATOM 1439 O O . GLY A 1 178 ? 5.849 -9.598 11.281 1.00 87.88 178 GLY A O 1
ATOM 1440 N N . ILE A 1 179 ? 6.485 -8.080 9.761 1.00 88.12 179 ILE A N 1
ATOM 1441 C CA . ILE A 1 179 ? 5.565 -8.540 8.704 1.00 88.12 179 ILE A CA 1
ATOM 1442 C C . ILE A 1 179 ? 6.299 -9.171 7.513 1.00 88.12 179 ILE A C 1
ATOM 1444 O O . ILE A 1 179 ? 5.714 -9.991 6.787 1.00 88.12 179 ILE A O 1
ATOM 1448 N N . LEU A 1 180 ? 7.530 -8.749 7.223 1.00 89.81 180 LEU A N 1
ATOM 1449 C CA . LEU A 1 180 ? 8.306 -9.313 6.125 1.00 89.81 180 LEU A CA 1
ATOM 1450 C C . LEU A 1 180 ? 8.855 -10.683 6.512 1.00 89.81 180 LEU A C 1
ATOM 1452 O O . LEU A 1 180 ? 9.361 -10.889 7.607 1.00 89.81 180 LEU A O 1
ATOM 1456 N N . ASP A 1 181 ? 8.769 -11.608 5.565 1.00 85.56 181 ASP A N 1
ATOM 1457 C CA . ASP A 1 181 ? 9.352 -12.933 5.698 1.00 85.56 181 ASP A CA 1
ATOM 1458 C C . ASP A 1 181 ? 10.875 -12.833 5.531 1.00 85.56 181 ASP A C 1
ATOM 1460 O O . ASP A 1 181 ? 11.367 -12.533 4.437 1.00 85.56 181 ASP A O 1
ATOM 1464 N N . SER A 1 182 ? 11.605 -13.041 6.628 1.00 83.00 182 SER A N 1
ATOM 1465 C CA . SER A 1 182 ? 13.068 -12.995 6.662 1.00 83.00 182 SER A CA 1
ATOM 1466 C C . SER A 1 182 ? 13.717 -14.212 5.996 1.00 83.00 182 SER A C 1
ATOM 1468 O O . SER A 1 182 ? 14.877 -14.128 5.588 1.00 83.00 182 SER A O 1
ATOM 1470 N N . GLU A 1 183 ? 12.981 -15.312 5.808 1.00 86.12 183 GLU A N 1
ATOM 1471 C CA . GLU A 1 183 ? 13.460 -16.496 5.089 1.00 86.12 183 GLU A CA 1
ATOM 1472 C C . GLU A 1 183 ? 13.446 -16.258 3.572 1.00 86.12 183 GLU A C 1
ATOM 1474 O O . GLU A 1 183 ? 14.295 -16.762 2.827 1.00 86.12 183 GLU A O 1
ATOM 1479 N N . ASN A 1 184 ? 12.545 -15.395 3.091 1.00 91.50 184 ASN A N 1
ATOM 1480 C CA . ASN A 1 184 ? 12.524 -14.976 1.698 1.00 91.50 184 ASN A CA 1
ATOM 1481 C C . ASN A 1 184 ? 13.627 -13.947 1.402 1.00 91.50 184 ASN A C 1
ATOM 1483 O O . ASN A 1 184 ? 13.418 -12.732 1.458 1.00 91.50 184 AS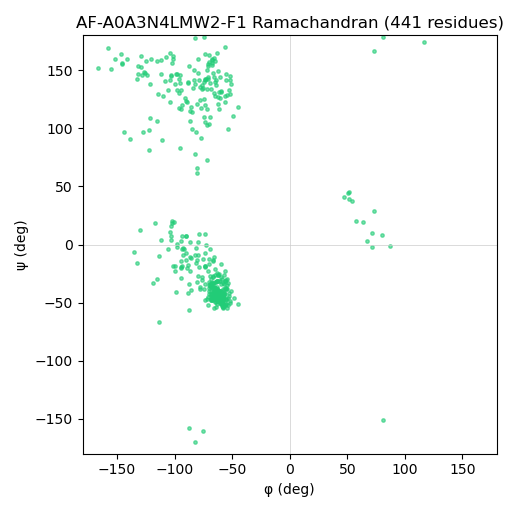N A O 1
ATOM 1487 N N . THR A 1 185 ? 14.794 -14.443 0.979 1.00 93.69 185 THR A N 1
ATOM 1488 C CA . THR A 1 185 ? 15.971 -13.619 0.651 1.00 93.69 185 THR A CA 1
ATOM 1489 C C . THR A 1 185 ? 15.659 -12.469 -0.311 1.00 93.69 185 THR A C 1
ATOM 1491 O O . THR A 1 185 ? 16.182 -11.372 -0.138 1.00 93.69 185 THR A O 1
ATOM 1494 N N . ILE A 1 186 ? 14.818 -12.684 -1.332 1.00 96.06 186 ILE A N 1
ATOM 1495 C CA . ILE A 1 186 ? 14.523 -11.642 -2.327 1.00 96.06 186 ILE A CA 1
ATOM 1496 C C . ILE A 1 186 ? 13.731 -10.505 -1.682 1.00 96.06 186 ILE A C 1
ATOM 1498 O O . ILE A 1 186 ? 14.055 -9.336 -1.900 1.00 96.06 186 ILE A O 1
ATOM 1502 N N . VAL A 1 187 ? 12.705 -10.836 -0.896 1.00 95.94 187 VAL A N 1
ATOM 1503 C CA . VAL A 1 187 ? 11.875 -9.850 -0.197 1.00 95.94 187 VAL A CA 1
ATOM 1504 C C . VAL A 1 187 ? 12.702 -9.111 0.842 1.00 95.94 187 VAL A C 1
ATOM 1506 O O . VAL A 1 187 ? 12.790 -7.883 0.778 1.00 95.94 187 VAL A O 1
ATOM 1509 N N . TRP A 1 188 ? 13.349 -9.848 1.742 1.00 95.19 188 TRP A N 1
ATOM 1510 C CA . TRP A 1 188 ? 14.110 -9.271 2.840 1.00 95.19 188 TRP A CA 1
ATOM 1511 C C . TRP A 1 188 ? 15.206 -8.322 2.348 1.00 95.19 188 TRP A C 1
ATOM 1513 O O . TRP A 1 188 ? 15.228 -7.148 2.719 1.00 95.19 188 TRP A O 1
ATOM 1523 N N . GLU A 1 189 ? 16.063 -8.775 1.429 1.00 96.12 189 GLU A N 1
ATOM 1524 C CA . GLU A 1 189 ? 17.181 -7.963 0.942 1.00 96.12 189 GLU A CA 1
ATOM 1525 C C . GLU A 1 189 ? 16.721 -6.744 0.130 1.00 96.12 189 GLU A C 1
ATOM 1527 O O . GLU A 1 189 ? 17.336 -5.676 0.212 1.00 96.12 189 GLU A O 1
ATOM 1532 N N . SER A 1 190 ? 15.608 -6.855 -0.606 1.00 97.62 190 SER A N 1
ATOM 1533 C CA . SER A 1 190 ? 15.027 -5.715 -1.331 1.00 97.62 190 SER A CA 1
ATOM 1534 C C . SER A 1 190 ? 14.552 -4.628 -0.371 1.00 97.62 190 SER A C 1
ATOM 1536 O O . SER A 1 190 ? 14.868 -3.453 -0.567 1.00 97.62 190 SER A O 1
ATOM 1538 N N . PHE A 1 191 ? 13.839 -4.998 0.695 1.00 97.19 191 PHE A N 1
ATOM 1539 C CA . PHE A 1 191 ? 13.399 -4.033 1.701 1.00 97.19 191 PHE A CA 1
ATOM 1540 C C . PHE A 1 191 ? 14.565 -3.492 2.532 1.00 97.19 191 PHE A C 1
ATOM 1542 O O . PHE A 1 191 ? 14.604 -2.290 2.790 1.00 97.19 191 PHE A O 1
ATOM 1549 N N . ARG A 1 192 ? 15.566 -4.315 2.866 1.00 95.56 192 ARG A N 1
ATOM 1550 C CA . ARG A 1 192 ? 16.770 -3.877 3.586 1.00 95.56 192 ARG A CA 1
ATOM 1551 C C . ARG A 1 192 ? 17.533 -2.788 2.829 1.00 95.56 192 ARG A C 1
ATOM 1553 O O . ARG A 1 192 ? 17.838 -1.737 3.397 1.00 95.56 192 ARG A O 1
ATOM 1560 N N . ILE A 1 193 ? 17.807 -2.990 1.536 1.00 96.75 193 ILE A N 1
ATOM 1561 C CA . ILE A 1 193 ? 18.454 -1.955 0.714 1.00 96.75 193 ILE A CA 1
ATOM 1562 C C . ILE A 1 193 ? 17.544 -0.746 0.519 1.00 96.75 193 ILE A C 1
ATOM 1564 O O . ILE A 1 193 ? 18.030 0.385 0.551 1.00 96.75 193 ILE A O 1
ATOM 1568 N N . ALA A 1 194 ? 16.237 -0.947 0.348 1.00 97.38 194 ALA A N 1
ATOM 1569 C CA . ALA A 1 194 ? 15.304 0.165 0.244 1.00 97.38 194 ALA A CA 1
ATOM 1570 C C . ALA A 1 194 ? 15.310 1.046 1.503 1.00 97.38 194 ALA A C 1
ATOM 1572 O O . ALA A 1 194 ? 15.368 2.265 1.372 1.00 97.38 194 ALA A O 1
ATOM 1573 N N . MET A 1 195 ? 15.319 0.452 2.700 1.00 95.25 195 MET A N 1
ATOM 1574 C CA . MET A 1 195 ? 15.429 1.181 3.968 1.00 95.25 195 MET A CA 1
ATOM 1575 C C . MET A 1 195 ? 16.741 1.964 4.054 1.00 95.25 195 MET A C 1
ATOM 1577 O O . MET A 1 195 ? 16.722 3.155 4.352 1.00 95.25 195 MET A O 1
ATOM 1581 N N . SER A 1 196 ? 17.868 1.340 3.694 1.00 94.50 196 SER A N 1
ATOM 1582 C CA . SER A 1 196 ? 19.166 2.027 3.630 1.00 94.50 196 SER A CA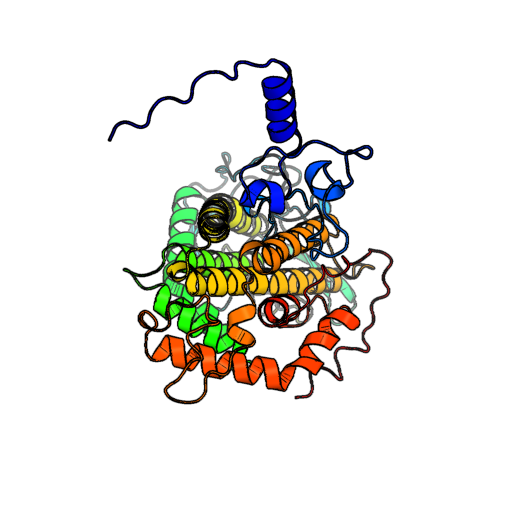 1
ATOM 1583 C C . SER A 1 196 ? 19.132 3.231 2.676 1.00 94.50 196 SER A C 1
ATOM 1585 O O . SER A 1 196 ? 19.597 4.319 3.014 1.00 94.50 196 SER A O 1
ATOM 1587 N N . MET A 1 197 ? 18.503 3.079 1.507 1.00 95.38 197 MET A N 1
ATOM 1588 C CA . MET A 1 197 ? 18.337 4.161 0.534 1.00 95.38 197 MET A CA 1
ATOM 1589 C C . MET A 1 197 ? 17.269 5.191 0.925 1.00 95.38 197 MET A C 1
ATOM 1591 O O . MET A 1 197 ? 17.208 6.242 0.292 1.00 95.38 197 MET A O 1
ATOM 1595 N N . ALA A 1 198 ? 16.428 4.920 1.923 1.00 95.31 198 ALA A N 1
ATOM 1596 C CA . ALA A 1 198 ? 15.347 5.791 2.383 1.00 95.31 198 ALA A CA 1
ATOM 1597 C C . ALA A 1 198 ? 15.739 6.706 3.557 1.00 95.31 198 ALA A C 1
ATOM 1599 O O . ALA A 1 198 ? 14.884 7.456 4.034 1.00 95.31 198 ALA A O 1
ATOM 1600 N N . GLY A 1 199 ? 17.002 6.672 4.007 1.00 88.62 199 GLY A N 1
ATOM 1601 C CA . GLY A 1 199 ? 17.525 7.545 5.067 1.00 88.62 199 GLY A CA 1
ATOM 1602 C C . GLY A 1 199 ? 17.345 9.042 4.773 1.00 88.62 199 GLY A C 1
ATOM 1603 O O . GLY A 1 199 ? 16.946 9.423 3.671 1.00 88.62 199 GLY A O 1
ATOM 1604 N N . SER A 1 200 ? 17.593 9.919 5.752 1.00 83.00 200 SER A N 1
ATOM 1605 C CA . SER A 1 200 ? 17.284 11.366 5.695 1.00 83.00 200 SER A CA 1
ATOM 1606 C C . SER A 1 200 ? 17.682 12.035 4.369 1.00 83.00 200 SER A C 1
ATOM 1608 O O . SER A 1 200 ? 16.807 12.565 3.679 1.00 83.00 200 SER A O 1
ATOM 1610 N N . ASP A 1 201 ? 18.929 11.849 3.932 1.00 86.62 201 ASP A N 1
ATOM 1611 C CA . ASP A 1 201 ? 19.480 12.407 2.682 1.00 86.62 201 ASP A CA 1
ATOM 1612 C C . ASP A 1 201 ? 19.308 11.499 1.445 1.00 86.62 201 ASP A C 1
ATOM 1614 O O . ASP A 1 201 ? 19.853 11.759 0.371 1.00 86.62 201 ASP A O 1
ATOM 1618 N N . GLY A 1 202 ? 18.560 10.405 1.593 1.00 91.94 202 GLY A N 1
ATOM 1619 C CA . GLY A 1 202 ? 18.338 9.389 0.571 1.00 91.94 202 GLY A CA 1
ATOM 1620 C C . GLY A 1 202 ? 17.156 9.667 -0.365 1.00 91.94 202 GLY A C 1
ATOM 1621 O O . GLY A 1 202 ? 16.675 10.788 -0.552 1.00 91.94 202 GLY A O 1
ATOM 1622 N N . SER A 1 203 ? 16.652 8.601 -0.984 1.00 96.25 203 SER A N 1
ATOM 1623 C CA . SER A 1 203 ? 15.509 8.647 -1.889 1.00 96.25 203 SER A CA 1
ATOM 1624 C C . SER A 1 203 ? 14.208 8.956 -1.145 1.00 96.25 203 SER A C 1
ATOM 1626 O O . SER A 1 203 ? 13.602 8.109 -0.484 1.00 96.25 203 SER A O 1
ATOM 1628 N N . ALA A 1 204 ? 13.690 10.164 -1.371 1.00 96.56 204 ALA A N 1
ATOM 1629 C CA . ALA A 1 204 ? 12.348 10.538 -0.937 1.00 96.56 204 ALA A CA 1
ATOM 1630 C C . ALA A 1 204 ? 11.240 9.694 -1.601 1.00 96.56 204 ALA A C 1
ATOM 1632 O O . ALA A 1 204 ? 10.159 9.557 -1.024 1.00 96.56 204 ALA A O 1
ATOM 1633 N N . MET A 1 205 ? 11.482 9.146 -2.800 1.00 97.69 205 MET A N 1
ATOM 1634 C CA . MET A 1 205 ? 10.519 8.295 -3.506 1.00 97.69 205 MET A CA 1
ATOM 1635 C C . MET A 1 205 ? 10.393 6.929 -2.825 1.00 97.69 205 MET A C 1
ATOM 1637 O O . MET A 1 205 ? 9.269 6.511 -2.547 1.00 97.69 205 MET A O 1
ATOM 1641 N N . ILE A 1 206 ? 11.520 6.283 -2.493 1.00 98.25 206 ILE A N 1
ATOM 1642 C CA . ILE A 1 206 ? 11.537 5.006 -1.764 1.00 98.25 206 ILE A CA 1
ATOM 1643 C C . ILE A 1 206 ? 10.953 5.191 -0.366 1.00 98.25 206 ILE A C 1
ATOM 1645 O O . ILE A 1 206 ? 10.064 4.438 0.015 1.00 98.25 206 ILE A O 1
ATOM 1649 N N . ARG A 1 207 ? 11.372 6.229 0.372 1.00 97.31 207 ARG A N 1
ATOM 1650 C CA . ARG A 1 207 ? 10.818 6.529 1.702 1.00 97.31 207 ARG A CA 1
ATOM 1651 C C . ARG A 1 207 ? 9.295 6.652 1.675 1.00 97.31 207 ARG A C 1
ATOM 1653 O O . ARG A 1 207 ? 8.612 6.042 2.488 1.00 97.31 207 ARG A O 1
ATOM 1660 N N . ARG A 1 208 ? 8.738 7.380 0.700 1.00 97.81 208 ARG A N 1
ATOM 1661 C CA . ARG A 1 208 ? 7.279 7.459 0.514 1.00 97.81 208 ARG A CA 1
ATOM 1662 C C . ARG A 1 208 ? 6.651 6.112 0.159 1.00 97.81 208 ARG A C 1
ATOM 1664 O O . ARG A 1 208 ? 5.549 5.845 0.621 1.00 97.81 208 ARG A O 1
ATOM 1671 N N . ALA A 1 209 ? 7.310 5.285 -0.651 1.00 98.38 209 ALA A N 1
ATOM 1672 C CA . ALA A 1 209 ? 6.817 3.947 -0.974 1.00 98.38 209 ALA A CA 1
ATOM 1673 C C . ALA A 1 209 ? 6.769 3.039 0.265 1.00 98.38 209 ALA A C 1
ATOM 1675 O O . ALA A 1 209 ? 5.772 2.351 0.456 1.00 98.38 209 ALA A O 1
ATOM 1676 N N . LEU A 1 210 ? 7.785 3.094 1.134 1.00 97.94 210 LEU A N 1
ATOM 1677 C CA . LEU A 1 210 ? 7.801 2.381 2.416 1.00 97.94 210 LEU A CA 1
ATOM 1678 C C . LEU A 1 210 ? 6.679 2.875 3.343 1.00 97.94 210 LEU A C 1
ATOM 1680 O O . LEU A 1 210 ? 5.919 2.062 3.861 1.00 97.94 210 LEU A O 1
ATOM 1684 N N . LYS A 1 211 ? 6.497 4.197 3.477 1.00 97.31 211 LYS A N 1
ATOM 1685 C CA . LYS A 1 211 ? 5.371 4.774 4.235 1.00 97.31 211 LYS A CA 1
ATOM 1686 C C . LYS A 1 211 ? 4.012 4.328 3.704 1.00 97.31 211 LYS A C 1
ATOM 1688 O O . LYS A 1 211 ? 3.138 3.972 4.481 1.00 97.31 211 LYS A O 1
ATOM 1693 N N . LEU A 1 212 ? 3.830 4.331 2.381 1.00 97.75 212 LEU A N 1
ATOM 1694 C CA . LEU A 1 212 ? 2.602 3.848 1.743 1.00 97.75 212 LEU A CA 1
ATOM 1695 C C . LEU A 1 212 ? 2.375 2.365 2.038 1.00 97.75 212 LEU A C 1
ATOM 1697 O O . LEU A 1 212 ? 1.240 1.964 2.284 1.00 97.75 212 LEU A O 1
ATOM 1701 N N . TRP A 1 213 ? 3.439 1.563 2.023 1.00 96.75 213 TRP A N 1
ATOM 1702 C CA . TRP A 1 213 ? 3.365 0.143 2.341 1.00 96.75 213 TRP A CA 1
ATOM 1703 C C . TRP A 1 213 ? 2.911 -0.081 3.790 1.00 96.75 213 TRP A C 1
ATOM 1705 O O . TRP A 1 213 ? 1.996 -0.869 4.005 1.00 96.75 213 TRP A O 1
ATOM 1715 N N . VAL A 1 214 ? 3.466 0.650 4.765 1.00 94.88 214 VAL A N 1
ATOM 1716 C CA . VAL A 1 214 ? 3.049 0.554 6.180 1.00 94.88 214 VAL A CA 1
ATOM 1717 C C . VAL A 1 214 ? 1.643 1.112 6.386 1.00 94.88 214 VAL A C 1
ATOM 1719 O O . VAL A 1 214 ? 0.795 0.434 6.956 1.00 94.88 214 VAL A O 1
ATOM 1722 N N . GLY A 1 215 ? 1.340 2.290 5.837 1.00 95.31 215 GLY A N 1
ATOM 1723 C CA . GLY A 1 215 ? 0.004 2.885 5.917 1.00 95.31 215 GLY A CA 1
ATOM 1724 C C . GLY A 1 215 ? -1.090 2.012 5.290 1.00 95.31 215 GLY A C 1
ATOM 1725 O O . GLY A 1 215 ? -2.230 2.055 5.735 1.00 95.31 215 GLY A O 1
ATOM 1726 N N . SER A 1 216 ? -0.754 1.177 4.298 1.00 94.94 216 SER A N 1
ATOM 1727 C CA . SER A 1 216 ? -1.696 0.191 3.751 1.00 94.94 216 SER A CA 1
ATOM 1728 C C . SER A 1 216 ? -2.022 -0.915 4.762 1.00 94.94 216 SER A C 1
ATOM 1730 O O . SER A 1 216 ? -3.153 -1.378 4.786 1.00 94.94 216 SER A O 1
ATOM 1732 N N . ARG A 1 217 ? -1.078 -1.307 5.631 1.00 92.19 217 ARG A N 1
ATOM 1733 C CA . ARG A 1 217 ? -1.334 -2.281 6.711 1.00 92.19 217 ARG A CA 1
ATOM 1734 C C . ARG A 1 217 ? -2.255 -1.706 7.790 1.00 92.19 217 ARG A C 1
ATOM 1736 O O . ARG A 1 217 ? -3.105 -2.425 8.304 1.00 92.19 217 ARG A O 1
ATOM 1743 N N . LEU A 1 218 ? -2.148 -0.400 8.066 1.00 92.31 218 LEU A N 1
ATOM 1744 C CA . LEU A 1 218 ? -3.005 0.276 9.051 1.00 92.31 218 LEU A CA 1
ATOM 1745 C C . LEU A 1 218 ? -4.493 0.233 8.693 1.00 92.31 218 LEU A C 1
ATOM 1747 O O . LEU A 1 218 ? -5.331 0.306 9.584 1.00 92.31 218 LEU A O 1
ATOM 1751 N N . ILE A 1 219 ? -4.801 0.096 7.403 1.00 91.44 219 ILE A N 1
ATOM 1752 C CA . ILE A 1 219 ? -6.160 -0.076 6.886 1.00 91.44 219 ILE A CA 1
ATOM 1753 C C . ILE A 1 219 ? -6.437 -1.537 6.508 1.00 91.44 219 ILE A C 1
ATOM 1755 O O . ILE A 1 219 ? -7.331 -1.823 5.730 1.00 91.44 219 ILE A O 1
ATOM 1759 N N . GLU A 1 220 ? -5.653 -2.507 6.943 1.00 88.81 220 GLU A N 1
ATOM 1760 C CA . GLU A 1 220 ? -5.934 -3.928 6.684 1.00 88.81 220 GLU A CA 1
ATOM 1761 C C . GLU A 1 220 ? -6.140 -4.674 8.000 1.00 88.81 220 GLU A C 1
ATOM 1763 O O . GLU A 1 220 ? -6.981 -5.566 8.078 1.00 88.81 220 GLU A O 1
ATOM 1768 N N . GLU A 1 221 ? -5.440 -4.266 9.055 1.00 86.69 221 GLU A N 1
ATOM 1769 C CA . GLU A 1 221 ? -5.568 -4.866 10.377 1.00 86.69 221 GLU A CA 1
ATOM 1770 C C . GLU A 1 221 ? -6.553 -4.095 11.278 1.00 86.69 221 GLU A C 1
ATOM 1772 O O . GLU A 1 221 ? -6.667 -2.870 11.193 1.00 86.69 221 GLU A O 1
ATOM 1777 N N . PRO A 1 222 ? -7.293 -4.784 12.163 1.00 88.00 222 PRO A N 1
ATOM 1778 C CA . PRO A 1 222 ? -8.227 -4.131 13.071 1.00 88.00 222 PRO A CA 1
ATOM 1779 C C . PRO A 1 222 ? -7.492 -3.413 14.208 1.00 88.00 222 PRO A C 1
ATOM 1781 O O . PRO A 1 222 ? -6.561 -3.956 14.807 1.00 88.00 222 PRO A O 1
ATOM 1784 N N . TRP A 1 223 ? -7.972 -2.227 14.573 1.00 94.19 223 TRP A N 1
ATOM 1785 C CA . TRP A 1 223 ? -7.500 -1.509 15.756 1.00 94.19 223 TRP A CA 1
ATOM 1786 C C . TRP A 1 223 ? -8.199 -1.993 17.027 1.00 94.19 223 TRP A C 1
ATOM 1788 O O . TRP A 1 223 ? -9.412 -2.230 17.047 1.00 94.19 223 TRP A O 1
ATOM 1798 N N . ARG A 1 224 ? -7.443 -2.084 18.124 1.00 95.94 224 ARG A N 1
ATOM 1799 C CA . ARG A 1 224 ? -7.992 -2.340 19.460 1.00 95.94 224 ARG A CA 1
ATOM 1800 C C . ARG A 1 224 ? -7.558 -1.278 20.458 1.00 95.94 224 ARG A C 1
ATOM 1802 O O . ARG A 1 224 ? -6.438 -0.780 20.388 1.00 95.94 224 ARG A O 1
ATOM 1809 N N . VAL A 1 225 ? -8.425 -0.989 21.417 1.00 97.75 225 VAL A N 1
ATOM 1810 C CA . VAL A 1 225 ? -8.110 -0.195 22.602 1.00 97.75 225 VAL A CA 1
ATOM 1811 C C . VAL A 1 225 ? -7.213 -1.019 23.528 1.00 97.75 225 VAL A C 1
ATOM 1813 O O . VAL A 1 225 ? -7.442 -2.213 23.754 1.00 97.75 225 VAL A O 1
ATOM 1816 N N . CYS A 1 226 ? -6.155 -0.391 24.031 1.00 96.75 226 CYS A N 1
ATOM 1817 C CA . CYS A 1 226 ? -5.178 -1.006 24.929 1.00 96.75 226 CYS A CA 1
ATOM 1818 C C . CYS A 1 226 ? -4.794 -0.133 26.132 1.00 96.75 226 CYS A C 1
ATOM 1820 O O . CYS A 1 226 ? -4.057 -0.610 26.988 1.00 96.75 226 CYS A O 1
ATOM 1822 N N . GLY A 1 227 ? -5.263 1.116 26.189 1.00 94.62 227 GLY A N 1
ATOM 1823 C CA . GLY A 1 227 ? -5.040 2.015 27.324 1.00 94.62 227 GLY A CA 1
ATOM 1824 C C . GLY A 1 227 ? -6.009 1.784 28.488 1.00 94.62 227 GLY A C 1
ATOM 1825 O O . GLY A 1 227 ? -6.930 0.972 28.406 1.00 94.62 227 GLY A O 1
ATOM 1826 N N . ASN A 1 228 ? -5.822 2.553 29.565 1.00 95.31 228 ASN A N 1
ATOM 1827 C CA . ASN A 1 228 ? -6.672 2.495 30.765 1.00 95.31 228 ASN A CA 1
ATOM 1828 C C . ASN A 1 228 ? -8.122 2.928 30.498 1.00 95.31 228 ASN A C 1
ATOM 1830 O O . ASN A 1 228 ? -9.050 2.446 31.144 1.00 95.31 228 ASN A O 1
ATOM 1834 N N . ASP A 1 229 ? -8.316 3.861 29.566 1.00 96.31 229 ASP A N 1
ATOM 1835 C CA . ASP A 1 229 ? -9.637 4.321 29.161 1.00 96.31 229 ASP A CA 1
ATOM 1836 C C . ASP A 1 229 ? -10.204 3.408 28.057 1.00 96.31 229 ASP A C 1
ATOM 1838 O O . ASP A 1 229 ? -9.783 3.470 26.902 1.00 96.31 229 ASP A O 1
ATOM 1842 N N . THR A 1 230 ? -11.178 2.567 28.416 1.00 96.19 230 THR A N 1
ATOM 1843 C CA . THR A 1 230 ? -11.816 1.598 27.507 1.00 96.19 230 THR A CA 1
ATOM 1844 C C . THR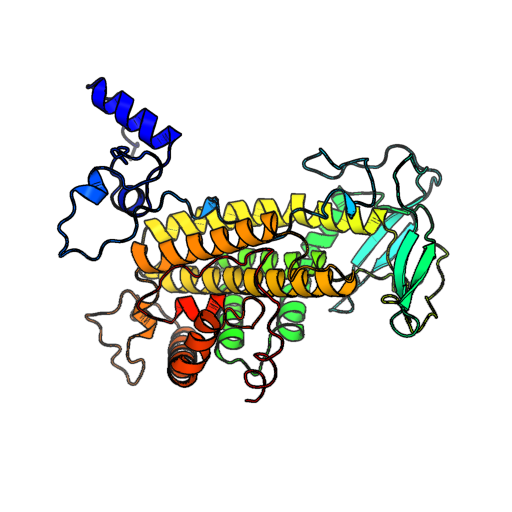 A 1 230 ? -13.091 2.111 26.839 1.00 96.19 230 THR A C 1
ATOM 1846 O O . THR A 1 230 ? -13.825 1.332 26.231 1.00 96.19 230 THR A O 1
ATOM 1849 N N . LEU A 1 231 ? -13.423 3.398 27.000 1.00 95.38 231 LEU A N 1
ATOM 1850 C CA . LEU A 1 231 ? -14.712 3.972 26.590 1.00 95.38 231 LEU A CA 1
ATOM 1851 C C . LEU A 1 231 ? -15.939 3.287 27.226 1.00 95.38 231 LEU A C 1
ATOM 1853 O O . LEU A 1 231 ? -17.052 3.421 26.730 1.00 95.38 231 LEU A O 1
ATOM 1857 N N . GLY A 1 232 ? -15.755 2.569 28.339 1.00 94.12 232 GLY A N 1
ATOM 1858 C CA . GLY A 1 232 ? -16.823 1.799 28.988 1.00 94.12 232 GLY A CA 1
ATOM 1859 C C . GLY A 1 232 ? -17.104 0.443 28.332 1.00 94.12 232 GLY A C 1
ATOM 1860 O O . GLY A 1 232 ? -18.070 -0.220 28.699 1.00 94.12 232 GLY A O 1
ATOM 1861 N N . MET A 1 233 ? -16.273 0.015 27.378 1.00 95.62 233 MET A N 1
ATOM 1862 C CA . MET A 1 233 ? -16.347 -1.322 26.795 1.00 95.62 233 MET A CA 1
ATOM 1863 C C . MET A 1 233 ? -15.615 -2.348 27.662 1.00 95.62 233 MET A C 1
ATOM 1865 O O . MET A 1 233 ? -14.616 -2.039 28.318 1.00 95.62 233 MET A O 1
ATOM 1869 N N . ASN A 1 234 ? -16.100 -3.589 27.607 1.00 95.00 234 ASN A N 1
ATOM 1870 C CA . ASN A 1 234 ? -15.474 -4.748 28.235 1.00 95.00 234 ASN A CA 1
ATOM 1871 C C . ASN A 1 234 ? -14.722 -5.586 27.199 1.00 95.00 234 ASN A C 1
ATOM 1873 O O . ASN A 1 234 ? -15.049 -5.577 26.011 1.00 95.00 234 ASN A O 1
ATOM 1877 N N . VAL A 1 235 ? -13.738 -6.351 27.670 1.00 95.00 235 VAL A N 1
ATOM 1878 C CA . VAL A 1 235 ? -13.027 -7.337 26.849 1.00 95.00 235 VAL A CA 1
ATOM 1879 C C . VAL A 1 235 ? -14.019 -8.373 26.318 1.00 95.00 235 VAL A C 1
ATOM 1881 O O . VAL A 1 235 ? -14.820 -8.920 27.077 1.00 95.00 235 VAL A O 1
ATOM 1884 N N . CYS A 1 236 ? -13.959 -8.669 25.020 1.00 93.25 236 CYS A N 1
ATOM 1885 C CA . CYS A 1 236 ? -14.786 -9.716 24.428 1.00 93.25 236 CYS A CA 1
ATOM 1886 C C . CYS A 1 236 ? -14.279 -11.102 24.867 1.00 93.25 236 CYS A C 1
ATOM 1888 O O . CYS A 1 236 ? -13.155 -11.491 24.551 1.00 93.25 236 CYS A O 1
ATOM 1890 N N . LEU A 1 237 ? -15.112 -11.853 25.595 1.00 93.62 237 LEU A N 1
ATOM 1891 C CA . LEU A 1 237 ? -14.785 -13.192 26.113 1.00 93.62 237 LEU A CA 1
ATOM 1892 C C . LEU A 1 237 ? -15.321 -14.334 25.234 1.00 93.62 237 LEU A C 1
ATOM 1894 O O . LEU A 1 237 ? -15.108 -15.507 25.537 1.00 93.62 237 LEU A O 1
ATOM 1898 N N . ASP A 1 238 ? -15.995 -14.011 24.130 1.00 89.94 238 ASP A N 1
ATOM 1899 C CA . ASP A 1 238 ? -16.449 -14.998 23.156 1.00 89.94 238 ASP A CA 1
ATOM 1900 C C . ASP A 1 238 ? -15.252 -15.590 22.407 1.00 89.94 238 ASP A C 1
ATOM 1902 O O . ASP A 1 238 ? -14.720 -14.957 21.500 1.00 89.94 238 ASP A O 1
ATOM 1906 N N . MET A 1 239 ? -14.846 -16.821 22.735 1.00 89.31 239 MET A N 1
ATOM 1907 C CA . MET A 1 239 ? -13.724 -17.497 22.059 1.00 89.31 239 MET A CA 1
ATOM 1908 C C . MET A 1 239 ? -13.908 -17.593 20.537 1.00 89.31 239 MET A C 1
ATOM 1910 O O . MET A 1 239 ? -12.931 -17.584 19.796 1.00 89.31 239 MET A O 1
ATOM 1914 N N . GLY A 1 240 ? -15.154 -17.692 20.058 1.00 86.94 240 GLY A N 1
ATOM 1915 C CA . GLY A 1 240 ? -15.477 -17.736 18.628 1.00 86.94 240 GLY A CA 1
ATOM 1916 C C . GLY A 1 240 ? -15.480 -16.366 17.941 1.00 86.94 240 GLY A C 1
ATOM 1917 O O . GLY A 1 240 ? -15.821 -16.291 16.760 1.00 86.94 240 GLY A O 1
ATOM 1918 N N . SER A 1 241 ? -15.156 -15.291 18.668 1.00 88.62 241 SER A N 1
ATOM 1919 C CA . SER A 1 241 ? -15.108 -13.920 18.164 1.00 88.62 241 SER A CA 1
ATOM 1920 C C . SER A 1 241 ? -13.744 -13.566 17.579 1.00 88.62 241 SER A C 1
ATOM 1922 O O . SER A 1 241 ? -12.717 -13.856 18.192 1.00 88.62 241 SER A O 1
ATOM 1924 N N . PRO A 1 242 ? -13.696 -12.824 16.457 1.00 86.88 242 PRO A N 1
ATOM 1925 C CA . PRO A 1 242 ? -12.449 -12.236 15.973 1.00 86.88 242 PRO A CA 1
ATOM 1926 C C . PRO A 1 242 ? -11.880 -11.167 16.921 1.00 86.88 242 PRO A C 1
ATOM 1928 O O . PRO A 1 242 ? -10.749 -10.725 16.732 1.00 86.88 24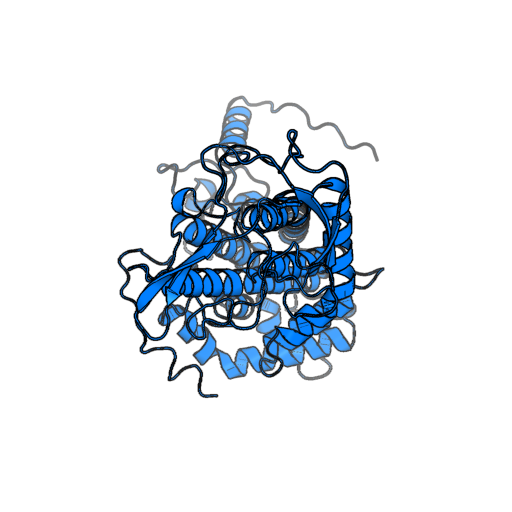2 PRO A O 1
ATOM 1931 N N . TYR A 1 243 ? -12.658 -10.739 17.917 1.00 91.12 243 TYR A N 1
ATOM 1932 C CA . TYR A 1 243 ? -12.254 -9.790 18.949 1.00 91.12 243 TYR A CA 1
ATOM 1933 C C . TYR A 1 243 ? -11.963 -10.470 20.292 1.00 91.12 243 TYR A C 1
ATOM 1935 O O . TYR A 1 243 ? -11.813 -9.770 21.289 1.00 91.12 243 TYR A O 1
ATOM 1943 N N . TYR A 1 244 ? -11.886 -11.806 20.346 1.00 93.25 244 TYR A N 1
ATOM 1944 C CA . TYR A 1 244 ? -11.615 -12.532 21.587 1.00 93.25 244 TYR A CA 1
ATOM 1945 C C . TYR A 1 244 ? -10.367 -11.996 22.305 1.00 93.25 244 TYR A C 1
ATOM 1947 O O . TYR A 1 244 ? -9.304 -11.834 21.702 1.00 93.25 244 TYR A O 1
ATOM 1955 N N . GLY A 1 245 ? -10.508 -11.701 23.598 1.00 94.75 245 GLY A N 1
ATOM 1956 C CA . GLY A 1 245 ? -9.445 -11.139 24.430 1.00 94.75 245 GLY A CA 1
ATOM 1957 C C . GLY A 1 245 ? -9.105 -9.676 24.122 1.00 94.75 245 GLY A C 1
ATOM 1958 O O . GLY A 1 245 ? -8.101 -9.171 24.619 1.00 94.75 245 GLY A O 1
ATOM 1959 N N . ARG A 1 246 ? -9.906 -8.979 23.303 1.00 95.38 246 ARG A N 1
ATOM 1960 C CA . ARG A 1 246 ? -9.647 -7.605 22.849 1.00 95.38 246 ARG A CA 1
ATOM 1961 C C . ARG A 1 246 ? -10.854 -6.692 23.077 1.00 95.38 246 ARG A C 1
ATOM 1963 O O . ARG A 1 246 ? -11.984 -7.149 23.253 1.00 95.38 246 ARG A O 1
ATOM 1970 N N . ILE A 1 247 ? -10.589 -5.387 23.044 1.00 96.94 247 ILE A N 1
ATOM 1971 C CA . ILE A 1 247 ? -11.591 -4.316 23.000 1.00 96.94 247 ILE A CA 1
ATOM 1972 C C . ILE A 1 247 ? -11.405 -3.603 21.655 1.00 96.94 247 ILE A C 1
ATOM 1974 O O . ILE A 1 247 ? -10.393 -2.921 21.500 1.00 96.94 247 ILE A O 1
ATOM 1978 N N . PRO A 1 248 ? -12.279 -3.779 20.651 1.00 96.00 248 PRO A N 1
ATOM 1979 C CA . PRO A 1 248 ? -12.123 -3.074 19.381 1.00 96.00 248 PRO A CA 1
ATOM 1980 C C . PRO A 1 248 ? -12.338 -1.566 19.559 1.00 96.00 248 PRO A C 1
ATOM 1982 O O . PRO A 1 248 ? -12.971 -1.128 20.519 1.00 96.00 248 PRO A O 1
ATOM 1985 N N . VAL A 1 249 ? -11.835 -0.762 18.622 1.00 96.69 249 VAL A N 1
ATOM 1986 C CA . VAL A 1 249 ? -12.340 0.615 18.457 1.00 96.69 249 VAL A CA 1
ATOM 1987 C C . VAL A 1 249 ? -13.817 0.585 18.041 1.00 96.69 249 VAL A C 1
ATOM 1989 O O . VAL A 1 249 ? -14.317 -0.460 17.644 1.00 96.69 249 VAL A O 1
ATOM 1992 N N . THR A 1 250 ? -14.550 1.695 18.137 1.00 95.62 250 THR A N 1
ATOM 1993 C CA . THR A 1 250 ? -15.951 1.715 17.673 1.00 95.62 250 THR A CA 1
ATOM 1994 C C . THR A 1 250 ? -16.016 1.661 16.136 1.00 95.62 250 THR A C 1
ATOM 1996 O O . THR A 1 250 ? -15.079 2.126 15.478 1.00 95.62 250 THR A O 1
ATOM 1999 N N . PRO A 1 251 ? -17.122 1.187 15.524 1.00 93.69 251 PRO A N 1
ATOM 2000 C CA . PRO A 1 251 ? -17.257 1.147 14.066 1.00 93.69 251 PRO A CA 1
ATOM 2001 C C . PRO A 1 251 ? -17.038 2.507 13.388 1.00 93.69 251 PRO A C 1
ATOM 2003 O O . PRO A 1 251 ? -16.409 2.583 12.336 1.00 93.69 251 PRO A O 1
ATOM 2006 N N . ILE A 1 252 ? -17.517 3.600 13.996 1.00 92.56 252 ILE A N 1
ATOM 2007 C CA . ILE A 1 252 ? -17.296 4.955 13.468 1.00 92.56 252 ILE A CA 1
ATOM 2008 C C . ILE A 1 252 ? -15.828 5.361 13.557 1.00 92.56 252 ILE A C 1
ATOM 2010 O O . ILE A 1 252 ? -15.307 5.924 12.596 1.00 92.56 252 ILE A O 1
ATOM 2014 N N . MET A 1 253 ? -15.146 5.066 14.666 1.00 94.44 253 MET A N 1
ATOM 2015 C CA . MET A 1 253 ? -13.718 5.359 14.784 1.00 94.44 253 MET A CA 1
ATOM 2016 C C . MET A 1 253 ? -12.895 4.565 13.772 1.00 94.44 253 MET A C 1
ATOM 2018 O O . MET A 1 253 ? -12.028 5.148 13.132 1.00 94.44 253 MET A O 1
ATOM 2022 N N . ASP A 1 254 ? -13.188 3.276 13.592 1.00 92.88 254 ASP A N 1
ATOM 2023 C CA . ASP A 1 254 ? -12.539 2.418 12.592 1.00 92.88 254 ASP A CA 1
ATOM 2024 C C . ASP A 1 254 ? -12.664 3.030 11.187 1.00 92.88 254 ASP A C 1
ATOM 2026 O O . ASP A 1 254 ? -11.677 3.227 10.477 1.00 92.88 254 ASP A O 1
ATOM 2030 N N . PHE A 1 255 ? -13.871 3.480 10.832 1.00 91.12 255 PHE A N 1
ATOM 2031 C CA . PHE A 1 255 ? -14.114 4.185 9.576 1.00 91.12 255 PHE A CA 1
ATOM 2032 C C . PHE A 1 255 ? -13.356 5.512 9.472 1.00 91.12 255 PHE A C 1
ATOM 2034 O O . PHE A 1 255 ? -12.822 5.830 8.405 1.00 91.12 255 PHE A O 1
ATOM 2041 N N . GLN A 1 256 ? -13.306 6.310 10.542 1.00 92.81 256 GLN A N 1
ATOM 2042 C CA . GLN A 1 256 ? -12.553 7.565 10.544 1.00 92.81 256 GLN A CA 1
ATOM 2043 C C . GLN A 1 256 ? -11.050 7.306 10.373 1.00 92.81 256 GLN A C 1
ATOM 2045 O O . GLN A 1 256 ? -10.429 7.976 9.551 1.00 92.81 256 GLN A O 1
ATOM 2050 N N . LEU A 1 257 ? -10.479 6.318 11.072 1.00 94.50 257 LEU A N 1
ATOM 2051 C CA . LEU A 1 257 ? -9.071 5.917 10.956 1.00 94.50 257 LEU A CA 1
ATOM 2052 C C . LEU A 1 257 ? -8.717 5.505 9.527 1.00 94.50 257 LEU A C 1
ATOM 2054 O O . LEU A 1 257 ? -7.750 6.018 8.954 1.00 94.50 257 LEU A O 1
ATOM 2058 N N . ASP A 1 258 ? -9.544 4.646 8.932 1.00 92.44 258 ASP A N 1
ATOM 2059 C CA . ASP A 1 258 ? -9.425 4.226 7.539 1.00 92.44 258 ASP A CA 1
ATOM 2060 C C . ASP A 1 258 ? -9.400 5.426 6.595 1.00 92.44 258 ASP A C 1
ATOM 2062 O O . ASP A 1 258 ? -8.479 5.596 5.793 1.00 92.44 258 ASP A O 1
ATOM 2066 N N . ASN A 1 259 ? -10.414 6.285 6.682 1.00 91.25 259 ASN A N 1
ATOM 2067 C CA . ASN A 1 259 ? -10.583 7.365 5.722 1.00 91.25 259 ASN A CA 1
ATOM 2068 C C . ASN A 1 259 ? -9.554 8.488 5.926 1.00 91.25 259 ASN A C 1
ATOM 2070 O O . ASN A 1 259 ? -9.088 9.057 4.940 1.00 91.25 259 ASN A O 1
ATOM 2074 N N . ILE A 1 260 ? -9.142 8.785 7.162 1.00 94.00 260 ILE A N 1
ATOM 2075 C CA . ILE A 1 260 ? -8.022 9.698 7.434 1.00 94.00 260 ILE A CA 1
ATOM 2076 C C . ILE A 1 260 ? -6.756 9.162 6.758 1.00 94.00 260 ILE A C 1
ATOM 2078 O O . ILE A 1 260 ? -6.114 9.877 5.983 1.00 94.00 260 ILE A O 1
ATOM 2082 N N . THR A 1 261 ? -6.448 7.880 6.966 1.00 95.19 261 THR A N 1
ATOM 2083 C CA . THR A 1 261 ? -5.260 7.236 6.394 1.00 95.19 261 THR A CA 1
ATOM 2084 C C . THR A 1 261 ? -5.315 7.212 4.865 1.00 95.19 261 THR A C 1
ATOM 2086 O O . THR A 1 261 ? -4.373 7.630 4.189 1.00 95.19 261 THR A O 1
ATOM 2089 N N . ILE A 1 262 ? -6.439 6.800 4.277 1.00 93.62 262 ILE A N 1
ATOM 2090 C CA . ILE A 1 262 ? -6.615 6.715 2.822 1.00 93.62 262 ILE A CA 1
ATOM 2091 C C . ILE A 1 262 ? -6.516 8.097 2.172 1.00 93.62 262 ILE A C 1
ATOM 2093 O O . ILE A 1 262 ? -5.778 8.278 1.195 1.00 93.62 262 ILE A O 1
ATOM 2097 N N . HIS A 1 263 ? -7.267 9.072 2.686 1.00 92.25 263 HIS A N 1
ATOM 2098 C CA . HIS A 1 263 ? -7.485 10.335 1.991 1.00 92.25 263 HIS A CA 1
ATOM 2099 C C . HIS A 1 263 ? -6.392 11.364 2.240 1.00 92.25 263 HIS A C 1
ATOM 2101 O O . HIS A 1 263 ? -5.991 12.052 1.296 1.00 92.25 263 HIS A O 1
ATOM 2107 N N . TYR A 1 264 ? -5.878 11.446 3.466 1.00 93.69 264 TYR A N 1
ATOM 2108 C CA . TYR A 1 264 ? -4.880 12.449 3.823 1.00 93.69 264 TYR A CA 1
ATOM 2109 C C . TYR A 1 264 ? -3.440 11.940 3.705 1.00 93.69 264 TYR A C 1
ATOM 2111 O O . TYR A 1 264 ? -2.539 12.751 3.502 1.00 93.69 264 TYR A O 1
ATOM 2119 N N . LEU A 1 265 ? -3.211 10.620 3.714 1.00 95.75 265 LEU A N 1
ATOM 2120 C CA . LEU A 1 265 ? -1.864 10.041 3.615 1.00 95.75 265 LEU A CA 1
ATOM 2121 C C . LEU A 1 265 ? -1.658 9.260 2.312 1.00 95.75 265 LEU A C 1
ATOM 2123 O O . LEU A 1 265 ? -0.898 9.681 1.431 1.00 95.75 265 LEU A O 1
ATOM 2127 N N . LEU A 1 266 ? -2.370 8.144 2.140 1.00 96.50 266 LEU A N 1
ATOM 2128 C CA . LEU A 1 266 ? -2.102 7.187 1.064 1.00 96.50 266 LEU A CA 1
ATOM 2129 C C . LEU A 1 266 ? -2.328 7.781 -0.333 1.00 96.50 266 LEU A C 1
ATOM 2131 O O . LEU A 1 266 ? -1.480 7.621 -1.218 1.00 96.50 266 LEU A O 1
ATOM 2135 N N . MET A 1 267 ? -3.432 8.501 -0.560 1.00 94.88 267 MET A N 1
ATOM 2136 C CA . MET A 1 267 ? -3.726 9.120 -1.859 1.00 94.88 267 MET A CA 1
ATOM 2137 C C . MET A 1 267 ? -2.701 10.197 -2.266 1.00 94.88 267 MET A C 1
ATOM 2139 O O . MET A 1 267 ? -2.176 10.123 -3.391 1.00 94.88 267 MET A O 1
ATOM 2143 N N . PRO A 1 268 ? -2.350 11.172 -1.402 1.00 96.00 268 PRO A N 1
ATOM 2144 C CA . PRO A 1 268 ? -1.270 12.114 -1.683 1.00 96.00 268 PRO A CA 1
ATOM 2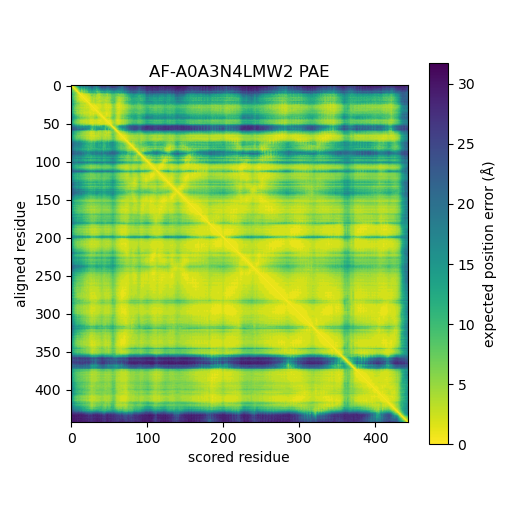145 C C . PRO A 1 268 ? 0.077 11.433 -1.946 1.00 96.00 268 PRO A C 1
ATOM 2147 O O . PRO A 1 268 ? 0.757 11.783 -2.921 1.00 96.00 268 PRO A O 1
ATOM 2150 N N . TRP A 1 269 ? 0.461 10.442 -1.134 1.00 97.75 269 TRP A N 1
ATOM 2151 C CA . TRP A 1 269 ? 1.721 9.716 -1.309 1.00 97.75 269 TRP A CA 1
ATOM 2152 C C . TRP A 1 269 ? 1.756 8.948 -2.628 1.00 97.75 269 TRP A C 1
ATOM 2154 O O . TRP A 1 269 ? 2.694 9.141 -3.405 1.00 97.75 269 TRP A O 1
ATOM 2164 N N . LYS A 1 270 ? 0.704 8.186 -2.953 1.00 97.56 270 LYS A N 1
ATOM 2165 C CA . LYS A 1 270 ? 0.534 7.497 -4.245 1.00 97.56 270 LYS A CA 1
ATOM 2166 C C . LYS A 1 270 ? 0.716 8.446 -5.419 1.00 97.56 270 LYS A C 1
ATOM 2168 O O . LYS A 1 270 ? 1.506 8.173 -6.321 1.00 97.56 270 LYS A O 1
ATOM 2173 N N . SER A 1 271 ? 0.026 9.587 -5.400 1.00 97.31 271 SER A N 1
ATOM 2174 C CA . SER A 1 271 ? 0.106 10.588 -6.469 1.00 97.31 271 SER A CA 1
ATOM 2175 C C . SER A 1 271 ? 1.542 11.074 -6.685 1.00 97.31 271 SER A C 1
ATOM 2177 O O . SER A 1 271 ? 1.999 11.168 -7.827 1.00 97.31 271 SER A O 1
ATOM 2179 N N . ARG A 1 272 ? 2.281 11.351 -5.602 1.00 98.19 272 ARG A N 1
ATOM 2180 C CA . ARG A 1 272 ? 3.683 11.794 -5.665 1.00 98.19 272 ARG A CA 1
ATOM 2181 C C . ARG A 1 272 ? 4.611 10.681 -6.159 1.00 98.19 272 ARG A C 1
ATOM 2183 O O . ARG A 1 272 ? 5.380 10.922 -7.089 1.00 98.19 272 ARG A O 1
ATOM 2190 N N . ILE A 1 273 ? 4.493 9.472 -5.601 1.00 98.56 273 ILE A N 1
ATOM 2191 C CA . ILE A 1 273 ? 5.297 8.300 -5.986 1.00 98.56 273 ILE A CA 1
ATOM 2192 C C . ILE A 1 273 ? 5.118 8.006 -7.475 1.00 98.56 273 ILE A C 1
ATOM 2194 O O . ILE A 1 273 ? 6.095 8.005 -8.216 1.00 98.56 273 ILE A O 1
ATOM 2198 N N . LEU A 1 274 ? 3.881 7.832 -7.950 1.00 98.44 274 LEU A N 1
ATOM 2199 C CA . LEU A 1 274 ? 3.634 7.424 -9.335 1.00 98.44 274 LEU A CA 1
ATOM 2200 C C . LEU A 1 274 ? 4.044 8.501 -10.352 1.00 98.44 274 LEU A C 1
ATOM 2202 O O . LEU A 1 274 ? 4.514 8.171 -11.443 1.00 98.44 274 LEU A O 1
ATOM 2206 N N . LYS A 1 275 ? 3.919 9.794 -10.012 1.00 97.81 275 LYS A N 1
ATOM 2207 C CA . LYS A 1 275 ? 4.400 10.896 -10.868 1.00 97.81 275 LYS A CA 1
ATOM 2208 C C . LYS A 1 275 ? 5.922 10.885 -11.006 1.00 97.81 275 LYS A C 1
ATOM 2210 O O . LYS A 1 275 ? 6.436 11.034 -12.118 1.00 97.81 275 LYS A O 1
ATOM 2215 N N . GLU A 1 276 ? 6.642 10.723 -9.900 1.00 97.94 276 GLU A N 1
ATOM 2216 C CA . GLU A 1 276 ? 8.107 10.655 -9.901 1.00 97.94 276 GLU A CA 1
ATOM 2217 C C . GLU A 1 276 ? 8.620 9.385 -10.575 1.00 97.94 276 GLU A C 1
ATOM 2219 O O . GLU A 1 276 ? 9.515 9.457 -11.421 1.00 97.94 276 GLU A O 1
ATOM 2224 N N . LEU A 1 277 ? 7.990 8.251 -10.283 1.00 97.94 277 LEU A N 1
ATOM 2225 C CA . LEU A 1 277 ? 8.286 6.961 -10.886 1.00 97.94 277 LEU A CA 1
ATOM 2226 C C . LEU A 1 277 ? 8.103 7.019 -12.406 1.00 97.94 277 LEU A C 1
ATOM 2228 O O . LEU A 1 277 ? 9.019 6.671 -13.149 1.00 97.94 277 LEU A O 1
ATOM 2232 N N . GLN A 1 278 ? 6.983 7.569 -12.894 1.00 95.75 278 GLN A N 1
ATOM 2233 C CA . GLN A 1 278 ? 6.767 7.786 -14.327 1.00 95.75 278 GLN A CA 1
ATOM 2234 C C . GLN A 1 278 ? 7.854 8.667 -14.949 1.00 95.75 278 GLN A C 1
ATOM 2236 O O . GLN A 1 278 ? 8.357 8.369 -16.034 1.00 95.75 278 GLN A O 1
ATOM 2241 N N . LYS A 1 279 ? 8.224 9.762 -14.273 1.00 95.31 279 LYS A N 1
ATOM 2242 C CA . LYS A 1 279 ? 9.274 10.674 -14.741 1.00 95.31 279 LYS A CA 1
ATOM 2243 C C . LYS A 1 279 ? 10.616 9.948 -14.874 1.00 95.31 279 LYS A C 1
ATOM 2245 O O . LYS A 1 279 ? 11.276 10.125 -15.897 1.00 95.31 279 LYS A O 1
ATOM 2250 N N . LYS A 1 280 ? 11.007 9.137 -13.886 1.00 95.44 280 LYS A N 1
ATOM 2251 C CA . LYS A 1 280 ? 12.265 8.370 -13.893 1.00 95.44 280 LYS A CA 1
ATOM 2252 C C . LYS A 1 280 ? 12.252 7.255 -14.942 1.00 95.44 280 LYS A C 1
ATOM 2254 O O . LYS A 1 280 ? 13.201 7.142 -15.712 1.00 95.44 280 LYS A O 1
ATOM 2259 N N . ILE A 1 281 ? 11.145 6.520 -15.071 1.00 93.00 281 ILE A N 1
ATOM 2260 C CA . ILE A 1 281 ? 10.945 5.496 -16.112 1.00 93.00 281 ILE A CA 1
ATOM 2261 C C . ILE A 1 281 ? 11.080 6.095 -17.513 1.00 93.00 281 ILE A C 1
ATOM 2263 O O . ILE A 1 281 ? 11.890 5.645 -18.316 1.00 93.00 281 ILE A O 1
ATOM 2267 N N . LEU A 1 282 ? 10.335 7.160 -17.817 1.00 90.75 282 LEU A N 1
ATOM 2268 C CA . LEU A 1 282 ? 10.401 7.791 -19.138 1.00 90.75 282 LEU A CA 1
ATOM 2269 C C . LEU A 1 282 ? 11.737 8.508 -19.381 1.00 90.75 282 LEU A C 1
ATOM 2271 O O . LEU A 1 282 ? 12.148 8.657 -20.532 1.00 90.75 282 LEU A O 1
ATOM 2275 N N . GLY A 1 283 ? 12.403 8.958 -18.315 1.00 90.50 283 GLY A N 1
ATOM 2276 C CA . GLY A 1 283 ? 13.765 9.483 -18.367 1.00 90.50 283 GLY A CA 1
ATOM 2277 C C . GLY A 1 283 ? 14.796 8.412 -18.721 1.00 90.50 283 GLY A C 1
ATOM 2278 O O . GLY A 1 283 ? 15.759 8.724 -19.416 1.00 90.50 283 GLY A O 1
ATOM 2279 N N . ASN A 1 284 ? 14.566 7.164 -18.291 1.00 87.19 284 ASN A N 1
ATOM 2280 C CA . ASN A 1 284 ? 15.394 5.987 -18.562 1.00 87.19 284 ASN A CA 1
ATOM 2281 C C . ASN A 1 284 ? 16.899 6.248 -18.334 1.00 87.19 284 ASN A C 1
ATOM 2283 O O . ASN A 1 284 ? 17.745 5.834 -19.130 1.00 87.19 284 ASN A O 1
ATOM 2287 N N . ARG A 1 285 ? 17.216 6.985 -17.262 1.00 88.88 285 ARG A N 1
ATOM 2288 C CA . ARG A 1 285 ? 18.587 7.233 -16.809 1.00 88.88 285 ARG A CA 1
ATOM 2289 C C . ARG A 1 285 ? 19.092 6.011 -16.052 1.00 88.88 285 ARG A C 1
ATOM 2291 O O . ARG A 1 285 ? 18.322 5.390 -15.320 1.00 88.88 285 ARG A O 1
ATOM 2298 N N . LYS A 1 286 ? 20.366 5.662 -16.233 1.00 85.88 286 LYS A N 1
ATOM 2299 C CA . LYS A 1 286 ? 20.949 4.472 -15.597 1.00 85.88 286 LYS A CA 1
ATOM 2300 C C . LYS A 1 286 ? 20.963 4.627 -14.075 1.00 85.88 286 LYS A C 1
ATOM 2302 O O . LYS A 1 286 ? 20.686 3.677 -13.354 1.00 85.88 286 LYS A O 1
ATOM 2307 N N . GLU A 1 287 ? 21.219 5.843 -13.606 1.00 87.69 287 GLU A N 1
ATOM 2308 C CA . GLU A 1 287 ? 21.396 6.205 -12.194 1.00 87.69 287 GLU A CA 1
ATOM 2309 C C . GLU A 1 287 ? 20.098 6.048 -11.397 1.00 87.69 287 GLU A C 1
ATOM 2311 O O . GLU A 1 287 ? 20.126 5.750 -10.210 1.00 87.69 287 GLU A O 1
ATOM 2316 N N . ASP A 1 288 ? 18.947 6.182 -12.061 1.00 91.69 288 ASP A N 1
ATOM 2317 C CA . ASP A 1 288 ? 17.639 6.007 -11.429 1.00 91.69 288 ASP A CA 1
ATOM 2318 C C . ASP A 1 288 ? 17.221 4.524 -11.339 1.00 91.69 288 ASP A C 1
ATOM 2320 O O . ASP A 1 288 ? 16.193 4.227 -10.733 1.00 91.69 288 ASP A O 1
ATOM 2324 N N . TRP A 1 289 ? 17.948 3.584 -11.966 1.00 92.75 289 TRP A N 1
ATOM 2325 C CA . TRP A 1 289 ? 17.456 2.211 -12.151 1.00 92.75 289 TRP A CA 1
ATOM 2326 C C . TRP A 1 289 ? 17.170 1.499 -10.828 1.00 92.75 289 TRP A C 1
ATOM 2328 O O . TRP A 1 289 ? 16.083 0.943 -10.683 1.00 92.75 289 TRP A O 1
ATOM 2338 N N . LEU A 1 290 ? 18.106 1.528 -9.872 1.00 94.19 290 LEU A N 1
ATOM 2339 C CA . LEU A 1 290 ? 17.946 0.797 -8.609 1.00 94.19 290 LEU A CA 1
ATOM 2340 C C . LEU A 1 290 ? 16.793 1.381 -7.790 1.00 94.19 290 LEU A C 1
ATOM 2342 O O . LEU A 1 290 ? 15.968 0.648 -7.257 1.00 94.19 290 LEU A O 1
ATOM 2346 N N . GLU A 1 291 ? 16.685 2.707 -7.765 1.00 96.00 291 GLU A N 1
ATOM 2347 C CA . GLU A 1 291 ? 15.597 3.403 -7.086 1.00 96.00 291 GLU A CA 1
ATOM 2348 C C . GLU A 1 291 ? 14.227 3.073 -7.695 1.00 96.00 291 GLU A C 1
ATOM 2350 O O . GLU A 1 291 ? 13.259 2.829 -6.971 1.00 96.00 291 GLU A O 1
ATOM 2355 N N . VAL A 1 292 ? 14.145 3.021 -9.031 1.00 97.25 292 VAL A N 1
ATOM 2356 C CA . VAL A 1 292 ? 12.948 2.579 -9.759 1.00 97.25 292 VAL A CA 1
ATOM 2357 C C . VAL A 1 292 ? 12.636 1.114 -9.459 1.00 97.25 292 VAL A C 1
ATOM 2359 O O . VAL A 1 292 ? 11.479 0.806 -9.190 1.00 97.25 292 VAL A O 1
ATOM 2362 N N . HIS A 1 293 ? 13.632 0.223 -9.486 1.00 97.06 293 HIS A N 1
ATOM 2363 C CA . HIS A 1 293 ? 13.467 -1.203 -9.183 1.00 97.06 293 HIS A CA 1
ATOM 2364 C C . HIS A 1 293 ? 12.903 -1.418 -7.778 1.00 97.06 293 HIS A C 1
ATOM 2366 O O . HIS A 1 293 ? 11.861 -2.049 -7.634 1.00 97.06 293 HIS A O 1
ATOM 2372 N N . LEU A 1 294 ? 13.534 -0.841 -6.755 1.00 98.31 294 LEU A N 1
ATOM 2373 C CA . LEU A 1 294 ? 13.110 -1.009 -5.362 1.00 98.31 294 LEU A CA 1
ATOM 2374 C C . LEU A 1 294 ? 11.732 -0.398 -5.110 1.00 98.31 294 LEU A C 1
ATOM 2376 O O . LEU A 1 294 ? 10.905 -0.999 -4.432 1.00 98.31 294 LEU A O 1
ATOM 2380 N N . THR A 1 295 ? 11.445 0.758 -5.713 1.00 98.69 295 THR A N 1
ATOM 2381 C CA . THR A 1 295 ? 10.109 1.361 -5.618 1.00 98.69 295 THR A CA 1
ATOM 2382 C C . THR A 1 295 ? 9.058 0.454 -6.258 1.00 98.69 295 THR A C 1
ATOM 2384 O O . THR A 1 295 ? 8.022 0.214 -5.650 1.00 98.69 295 THR A O 1
ATOM 2387 N N . MET A 1 296 ? 9.316 -0.095 -7.451 1.00 98.31 296 MET A N 1
ATOM 2388 C CA . MET A 1 296 ? 8.412 -1.069 -8.076 1.00 98.31 296 MET A CA 1
ATOM 2389 C C . MET A 1 296 ? 8.221 -2.306 -7.203 1.00 98.31 296 MET A C 1
ATOM 2391 O O . MET A 1 296 ? 7.091 -2.757 -7.050 1.00 98.31 296 MET A O 1
ATOM 2395 N N . PHE A 1 297 ? 9.300 -2.827 -6.618 1.00 98.56 297 PHE A N 1
ATOM 2396 C CA . PHE A 1 297 ? 9.254 -3.999 -5.750 1.00 98.56 297 PHE A CA 1
ATOM 2397 C C . PHE A 1 297 ? 8.348 -3.762 -4.536 1.00 98.56 297 PHE A C 1
ATOM 2399 O O . PHE A 1 297 ? 7.446 -4.554 -4.287 1.00 98.56 297 PHE A O 1
ATOM 2406 N N . ILE A 1 298 ? 8.513 -2.637 -3.833 1.00 98.62 298 ILE A N 1
ATOM 2407 C CA . ILE A 1 298 ? 7.670 -2.278 -2.680 1.00 98.62 298 ILE A CA 1
ATOM 2408 C C . ILE A 1 298 ? 6.199 -2.149 -3.093 1.00 98.62 298 ILE A C 1
ATOM 2410 O O . ILE A 1 298 ? 5.317 -2.669 -2.412 1.00 98.62 298 ILE A O 1
ATOM 2414 N N . LEU A 1 299 ? 5.922 -1.475 -4.216 1.00 98.62 299 LEU A N 1
ATOM 2415 C CA . LEU A 1 299 ? 4.552 -1.284 -4.697 1.00 98.62 299 LEU A CA 1
ATOM 2416 C C . LEU A 1 299 ? 3.891 -2.605 -5.110 1.00 98.62 299 LEU A C 1
ATOM 2418 O O . LEU A 1 299 ? 2.731 -2.830 -4.778 1.00 98.62 299 LEU A O 1
ATOM 2422 N N . LEU A 1 300 ? 4.613 -3.488 -5.803 1.00 98.25 300 LEU A N 1
ATOM 2423 C CA . LEU A 1 300 ? 4.102 -4.805 -6.190 1.00 98.25 300 LEU A CA 1
ATOM 2424 C C . LEU A 1 300 ? 3.926 -5.721 -4.975 1.00 98.25 300 LEU A C 1
ATOM 2426 O O . LEU A 1 300 ? 2.934 -6.440 -4.907 1.00 98.25 300 LEU A O 1
ATOM 2430 N N . ASN A 1 301 ? 4.809 -5.639 -3.977 1.00 97.44 301 ASN A N 1
ATOM 2431 C CA . ASN A 1 301 ? 4.619 -6.368 -2.727 1.00 97.44 301 ASN A CA 1
ATOM 2432 C C . ASN A 1 301 ? 3.387 -5.865 -1.959 1.00 97.44 301 ASN A C 1
ATOM 2434 O O . ASN A 1 301 ? 2.668 -6.663 -1.362 1.00 97.44 301 ASN A O 1
ATOM 2438 N N . ASN A 1 302 ? 3.101 -4.558 -2.009 1.00 96.88 302 ASN A N 1
ATOM 2439 C CA . ASN A 1 302 ? 1.860 -4.021 -1.455 1.00 96.88 302 ASN A CA 1
ATOM 2440 C C . ASN A 1 302 ? 0.631 -4.627 -2.142 1.00 96.88 302 ASN A C 1
ATOM 2442 O O . ASN A 1 302 ? -0.319 -5.012 -1.468 1.00 96.88 302 ASN A O 1
ATOM 2446 N N . VAL A 1 303 ? 0.679 -4.757 -3.472 1.00 95.88 303 VAL A N 1
ATOM 2447 C CA . VAL A 1 303 ? -0.386 -5.385 -4.263 1.00 95.88 303 VAL A CA 1
ATOM 2448 C C . VAL A 1 303 ? -0.600 -6.850 -3.862 1.00 95.88 303 VAL A C 1
ATOM 2450 O O . VAL A 1 303 ? -1.741 -7.247 -3.642 1.00 95.88 303 VAL A O 1
ATOM 2453 N N . GLU A 1 304 ? 0.464 -7.648 -3.721 1.00 94.31 304 GLU A N 1
ATOM 2454 C CA . GLU A 1 304 ? 0.369 -9.053 -3.272 1.00 94.31 304 GLU A CA 1
ATOM 2455 C C . GLU A 1 304 ? -0.363 -9.171 -1.932 1.00 94.31 304 GLU A C 1
ATOM 2457 O O . GLU A 1 304 ? -1.280 -9.981 -1.776 1.00 94.31 304 GLU A O 1
ATOM 2462 N N . ARG A 1 305 ? 0.016 -8.327 -0.967 1.00 93.25 305 ARG A N 1
ATOM 2463 C CA . ARG A 1 305 ? -0.580 -8.327 0.373 1.00 93.25 305 ARG A CA 1
ATOM 2464 C C . ARG A 1 305 ? -2.037 -7.919 0.351 1.00 93.25 305 ARG A C 1
ATOM 2466 O O . ARG A 1 305 ? -2.851 -8.568 0.996 1.00 93.25 305 ARG A O 1
ATOM 2473 N N . GLN A 1 306 ? -2.369 -6.912 -0.443 1.00 92.31 306 GLN A N 1
ATOM 2474 C CA . GLN A 1 306 ? -3.738 -6.450 -0.559 1.00 92.31 306 GLN A CA 1
ATOM 2475 C C . GLN A 1 306 ? -4.659 -7.520 -1.167 1.00 92.31 306 GLN A C 1
ATOM 2477 O O . GLN A 1 306 ? -5.771 -7.730 -0.688 1.00 92.31 306 GLN A O 1
ATOM 2482 N N . ILE A 1 307 ? -4.187 -8.232 -2.194 1.00 92.50 307 ILE A N 1
ATOM 2483 C CA . ILE A 1 307 ? -4.927 -9.343 -2.808 1.00 92.50 307 ILE A CA 1
ATOM 2484 C C . ILE A 1 307 ? -5.121 -10.478 -1.792 1.00 92.50 307 ILE A C 1
ATOM 2486 O O . ILE A 1 307 ? -6.223 -11.012 -1.659 1.00 92.50 307 ILE A O 1
ATOM 2490 N N . LYS A 1 308 ? -4.073 -10.817 -1.029 1.00 92.38 308 LYS A N 1
ATOM 2491 C CA . LYS A 1 308 ? -4.156 -11.805 0.057 1.00 92.38 308 LYS A CA 1
ATOM 2492 C C . LYS A 1 308 ? -5.163 -11.387 1.134 1.00 92.38 308 LYS A C 1
ATOM 2494 O O . LYS A 1 308 ? -5.948 -12.222 1.580 1.00 92.38 308 LYS A O 1
ATOM 2499 N N . HIS A 1 309 ? -5.154 -10.116 1.532 1.00 91.00 309 HIS A N 1
ATOM 2500 C CA . HIS A 1 309 ? -6.076 -9.571 2.525 1.00 91.00 309 HIS A CA 1
ATOM 2501 C C . HIS A 1 309 ? -7.533 -9.632 2.043 1.00 91.00 309 HIS A C 1
ATOM 2503 O O . HIS A 1 309 ? -8.392 -10.106 2.780 1.00 91.00 309 HIS A O 1
ATOM 2509 N N . ASP A 1 310 ? -7.820 -9.242 0.798 1.00 91.00 310 ASP A N 1
ATOM 2510 C CA . ASP A 1 310 ? -9.183 -9.302 0.254 1.00 91.00 310 ASP A CA 1
ATOM 2511 C C . ASP A 1 310 ? -9.714 -10.745 0.162 1.00 91.00 310 ASP A C 1
ATOM 2513 O O . ASP A 1 310 ? -10.866 -11.012 0.509 1.00 91.00 310 ASP A O 1
ATOM 2517 N N . ASN A 1 311 ? -8.859 -11.706 -0.210 1.00 90.44 311 ASN A N 1
ATOM 2518 C CA . ASN A 1 311 ? -9.220 -13.124 -0.170 1.00 90.44 311 ASN A CA 1
ATOM 2519 C C . ASN A 1 311 ? -9.512 -13.603 1.261 1.00 90.44 311 ASN A C 1
ATOM 2521 O O . ASN A 1 311 ? -10.482 -14.329 1.484 1.00 90.44 311 ASN A O 1
ATOM 2525 N N . TRP A 1 312 ? -8.699 -13.200 2.242 1.00 88.50 312 TRP A N 1
ATOM 2526 C CA . TRP A 1 312 ? -8.964 -13.495 3.653 1.00 88.50 312 TRP A CA 1
ATOM 2527 C C . TRP A 1 312 ? -10.291 -12.880 4.120 1.00 88.50 312 TRP A C 1
ATOM 2529 O O . TRP A 1 312 ? -11.085 -13.566 4.765 1.00 88.50 312 TRP A O 1
ATOM 2539 N N . PHE A 1 313 ? -10.574 -11.633 3.735 1.00 86.62 313 PHE A N 1
ATOM 2540 C CA . PHE A 1 313 ? -11.824 -10.946 4.051 1.00 86.62 313 PHE A CA 1
ATOM 2541 C C . PHE A 1 313 ? -13.029 -11.694 3.468 1.00 86.62 313 PHE A C 1
ATOM 2543 O O . PHE A 1 313 ? -13.987 -11.978 4.188 1.00 86.62 313 PHE A O 1
ATOM 2550 N N . ALA A 1 314 ? -12.963 -12.100 2.196 1.00 86.44 314 ALA A N 1
ATOM 2551 C CA . ALA A 1 314 ? -14.024 -12.871 1.551 1.00 86.44 314 ALA A CA 1
ATOM 2552 C C . ALA A 1 314 ? -14.336 -14.171 2.313 1.00 86.44 314 ALA A C 1
ATOM 2554 O O . ALA A 1 314 ? -15.501 -14.485 2.562 1.00 86.44 314 ALA A O 1
ATOM 2555 N N . ARG A 1 315 ? -13.300 -14.888 2.771 1.00 84.12 315 ARG A N 1
ATOM 2556 C CA . ARG A 1 315 ? -13.468 -16.098 3.594 1.00 84.12 315 ARG A CA 1
ATOM 2557 C C . ARG A 1 315 ? -14.071 -15.794 4.959 1.00 84.12 315 ARG A C 1
ATOM 2559 O O . ARG A 1 315 ? -14.976 -16.505 5.390 1.00 84.12 315 ARG A O 1
ATOM 2566 N N . ARG A 1 316 ? -13.602 -14.734 5.622 1.00 80.62 316 ARG A N 1
ATOM 2567 C CA . ARG A 1 316 ? -14.091 -14.311 6.942 1.00 80.62 316 ARG A CA 1
ATOM 2568 C C . ARG A 1 316 ? -15.594 -14.033 6.933 1.00 80.62 316 ARG A C 1
ATOM 2570 O O . ARG A 1 316 ? -16.281 -14.411 7.876 1.00 80.62 316 ARG A O 1
ATOM 2577 N N . TYR A 1 317 ? -16.109 -13.440 5.860 1.00 78.25 317 TYR A N 1
ATOM 2578 C CA . TYR A 1 317 ? -17.543 -13.187 5.684 1.00 78.25 317 TYR A CA 1
ATOM 2579 C C . TYR A 1 317 ? -18.296 -14.330 4.981 1.00 78.25 317 TYR A C 1
ATOM 2581 O O . TYR A 1 317 ? -19.485 -14.206 4.695 1.00 78.25 317 TYR A O 1
ATOM 2589 N N . SER A 1 318 ? -17.633 -15.470 4.747 1.00 80.31 318 SER A N 1
ATOM 2590 C CA . SER A 1 318 ? -18.182 -16.637 4.041 1.00 80.31 318 SER A CA 1
ATOM 2591 C C . SER A 1 318 ? -18.800 -16.287 2.683 1.00 80.31 318 SER A C 1
ATOM 2593 O O . SER A 1 318 ? -19.856 -16.814 2.325 1.00 80.31 318 SER A O 1
ATOM 2595 N N . LEU A 1 319 ? -18.171 -15.374 1.943 1.00 82.38 319 LEU A N 1
ATOM 2596 C CA . LEU A 1 319 ? -18.590 -15.054 0.585 1.00 82.38 319 LEU A CA 1
ATOM 2597 C C . LEU A 1 319 ? -18.344 -16.266 -0.323 1.00 82.38 319 LEU A C 1
ATOM 2599 O O . LEU A 1 319 ? -17.401 -17.031 -0.131 1.00 82.38 319 LEU A O 1
ATOM 2603 N N . THR A 1 320 ? -19.199 -16.440 -1.328 1.00 81.75 320 THR A N 1
ATOM 2604 C CA . THR A 1 320 ? -19.121 -17.561 -2.281 1.00 81.75 320 THR A CA 1
ATOM 2605 C C . THR A 1 320 ? -17.979 -17.420 -3.285 1.00 81.75 320 THR A C 1
ATOM 2607 O O . THR A 1 320 ? -17.587 -18.401 -3.913 1.00 81.75 320 THR A O 1
ATOM 2610 N N . HIS A 1 321 ? -17.450 -16.208 -3.454 1.00 85.38 321 HIS A N 1
ATOM 2611 C CA . HIS A 1 321 ? -16.401 -15.903 -4.417 1.00 85.38 321 HIS A CA 1
ATOM 2612 C C . HIS A 1 321 ? -15.018 -15.805 -3.759 1.00 85.38 321 HIS A C 1
ATOM 2614 O O . HIS A 1 321 ? -14.893 -15.562 -2.560 1.00 85.38 321 HIS A O 1
ATOM 2620 N N . ARG A 1 322 ? -13.959 -15.953 -4.571 1.00 88.25 322 ARG A N 1
ATOM 2621 C CA . ARG A 1 322 ? -12.555 -15.895 -4.119 1.00 88.25 322 ARG A CA 1
ATOM 2622 C C . ARG A 1 322 ? -12.182 -14.537 -3.517 1.00 88.25 322 ARG A C 1
ATOM 2624 O O . ARG A 1 322 ? -11.333 -14.487 -2.636 1.00 88.25 322 ARG A O 1
ATOM 2631 N N . PHE A 1 323 ? -12.797 -13.460 -3.988 1.00 90.25 323 PHE A N 1
ATOM 2632 C CA . PHE A 1 323 ? -12.514 -12.086 -3.580 1.00 90.25 323 PHE A CA 1
ATOM 2633 C C . PHE A 1 323 ? -13.804 -11.362 -3.205 1.00 90.25 323 PHE A C 1
ATOM 2635 O O . PHE A 1 323 ? -14.874 -11.694 -3.719 1.00 90.25 323 PHE A O 1
ATOM 2642 N N . SER A 1 324 ? -13.696 -10.372 -2.322 1.00 87.44 324 SER A N 1
ATOM 2643 C CA . SER A 1 324 ? -14.838 -9.598 -1.832 1.00 87.44 324 SER A CA 1
ATOM 2644 C C . SER A 1 324 ? -15.257 -8.508 -2.816 1.00 87.44 324 SER A C 1
ATOM 2646 O O . SER A 1 324 ? -16.441 -8.216 -2.957 1.00 87.44 324 SER A O 1
ATOM 2648 N N . ASN A 1 325 ? -14.295 -7.946 -3.557 1.00 87.69 325 ASN A N 1
ATOM 2649 C CA . ASN A 1 325 ? -14.538 -6.851 -4.487 1.00 87.69 325 ASN A CA 1
ATOM 2650 C C . ASN A 1 325 ? -13.750 -7.031 -5.793 1.00 87.69 325 ASN A C 1
ATOM 2652 O O . ASN A 1 325 ? -12.631 -6.539 -5.945 1.00 87.69 325 ASN A O 1
ATOM 2656 N N . TYR A 1 326 ? -14.360 -7.689 -6.781 1.00 90.00 326 TYR A N 1
ATOM 2657 C CA . TYR A 1 326 ? -13.714 -7.937 -8.076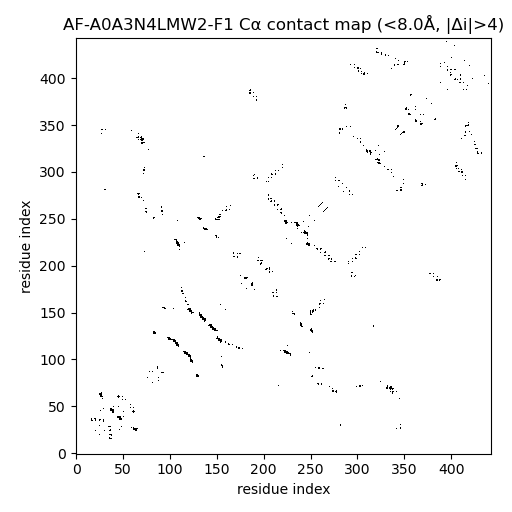 1.00 90.00 326 TYR A CA 1
ATOM 2658 C C . TYR A 1 326 ? -13.390 -6.664 -8.859 1.00 90.00 326 TYR A C 1
ATOM 2660 O O . TYR A 1 326 ? -12.375 -6.631 -9.543 1.00 90.00 326 TYR A O 1
ATOM 2668 N N . GLN A 1 327 ? -14.185 -5.596 -8.731 1.00 89.50 327 GLN A N 1
ATOM 2669 C CA . GLN A 1 327 ? -13.883 -4.328 -9.406 1.00 89.50 327 GLN A CA 1
ATOM 2670 C C . GLN A 1 327 ? -12.587 -3.709 -8.867 1.00 89.50 327 GLN A C 1
ATOM 2672 O O . GLN A 1 327 ? -11.749 -3.233 -9.636 1.00 89.50 327 GLN A O 1
ATOM 2677 N N . LEU A 1 328 ? -12.404 -3.741 -7.544 1.00 89.12 328 LEU A N 1
ATOM 2678 C CA . LEU A 1 328 ? -11.178 -3.289 -6.895 1.00 89.12 328 LEU A CA 1
ATOM 2679 C C . LEU A 1 328 ? -9.997 -4.197 -7.252 1.00 89.12 328 LEU A C 1
ATOM 2681 O O . LEU A 1 328 ? -8.937 -3.690 -7.618 1.00 89.12 328 LEU A O 1
ATOM 2685 N N . ILE A 1 329 ? -10.178 -5.519 -7.191 1.00 91.88 329 ILE A N 1
ATOM 2686 C CA . ILE A 1 329 ? -9.138 -6.485 -7.562 1.00 91.88 329 ILE A CA 1
ATOM 2687 C C . ILE A 1 329 ? -8.704 -6.284 -9.014 1.00 91.88 329 ILE A C 1
ATOM 2689 O O . ILE A 1 329 ? -7.507 -6.191 -9.276 1.00 91.88 329 ILE A O 1
ATOM 2693 N N . ASP A 1 330 ? -9.636 -6.104 -9.947 1.00 92.12 330 ASP A N 1
ATOM 2694 C CA . ASP A 1 330 ? -9.316 -5.795 -11.340 1.00 92.12 330 ASP A CA 1
ATOM 2695 C C . ASP A 1 330 ? -8.543 -4.481 -11.479 1.00 92.12 330 ASP A C 1
ATOM 2697 O O . ASP A 1 330 ? -7.568 -4.413 -12.234 1.00 92.12 330 ASP A O 1
ATOM 2701 N N . ALA A 1 331 ? -8.924 -3.437 -10.738 1.00 92.31 331 ALA A N 1
ATOM 2702 C CA . ALA A 1 331 ? -8.207 -2.164 -10.741 1.00 92.31 331 ALA A CA 1
ATOM 2703 C C . ALA A 1 331 ? -6.761 -2.315 -10.230 1.00 92.31 331 ALA A C 1
ATOM 2705 O O . ALA A 1 331 ? -5.833 -1.787 -10.849 1.00 92.31 331 ALA A O 1
ATOM 2706 N N . ILE A 1 332 ? -6.555 -3.073 -9.151 1.00 94.19 332 ILE A N 1
ATOM 2707 C CA . ILE A 1 332 ? -5.236 -3.363 -8.568 1.00 94.19 332 ILE A CA 1
ATOM 2708 C C . ILE A 1 332 ? -4.387 -4.212 -9.522 1.00 94.19 332 ILE A C 1
ATOM 2710 O O . ILE A 1 332 ? -3.227 -3.885 -9.781 1.00 94.19 332 ILE A O 1
ATOM 2714 N N . PHE A 1 333 ? -4.966 -5.260 -10.114 1.00 94.25 333 PHE A N 1
ATOM 2715 C CA . PHE A 1 333 ? -4.309 -6.098 -11.121 1.00 94.25 333 PHE A CA 1
ATOM 2716 C C . PHE A 1 333 ? -3.870 -5.273 -12.324 1.00 94.25 333 PHE A C 1
ATOM 2718 O O . PHE A 1 333 ? -2.739 -5.396 -12.796 1.00 94.25 333 PHE A O 1
ATOM 2725 N N . ASN A 1 334 ? -4.755 -4.412 -12.823 1.00 93.12 334 ASN A N 1
ATOM 2726 C CA . ASN A 1 334 ? -4.424 -3.498 -13.905 1.00 93.12 334 ASN A CA 1
ATOM 2727 C C . ASN A 1 334 ? -3.321 -2.521 -13.482 1.00 93.12 334 ASN A C 1
ATOM 2729 O O . ASN A 1 334 ? -2.405 -2.285 -14.266 1.00 93.12 334 ASN A O 1
ATOM 2733 N N . GLY A 1 335 ? -3.329 -2.037 -12.237 1.00 95.38 335 GLY A N 1
ATOM 2734 C CA . GLY A 1 335 ? -2.236 -1.252 -11.667 1.00 95.38 335 GLY A CA 1
ATOM 2735 C C . GLY A 1 335 ? -0.888 -1.970 -11.729 1.00 95.38 335 GLY A C 1
ATOM 2736 O O . GLY A 1 335 ? 0.064 -1.435 -12.303 1.00 95.38 335 GLY A O 1
ATOM 2737 N N . ALA A 1 336 ? -0.809 -3.207 -11.239 1.00 96.62 336 ALA A N 1
ATOM 2738 C CA . ALA A 1 336 ? 0.411 -4.014 -11.295 1.00 96.62 336 ALA A CA 1
ATOM 2739 C C . ALA A 1 336 ? 0.875 -4.281 -12.740 1.00 96.62 336 ALA A C 1
ATOM 2741 O O . ALA A 1 336 ? 2.054 -4.105 -13.061 1.00 96.62 336 ALA A O 1
ATOM 2742 N N . LYS A 1 337 ? -0.053 -4.606 -13.652 1.00 94.62 337 LYS A N 1
ATOM 2743 C CA . LYS A 1 337 ? 0.240 -4.776 -15.088 1.00 94.62 337 LYS A CA 1
ATOM 2744 C C . LYS A 1 337 ? 0.786 -3.495 -15.715 1.00 94.62 337 LYS A C 1
ATOM 2746 O O . LYS A 1 337 ? 1.714 -3.565 -16.516 1.00 94.62 337 LYS A O 1
ATOM 2751 N N . ILE A 1 338 ? 0.255 -2.325 -15.353 1.00 94.50 338 ILE A N 1
ATOM 2752 C CA . ILE A 1 338 ? 0.759 -1.026 -15.820 1.00 94.50 338 ILE A CA 1
ATOM 2753 C C . ILE A 1 338 ? 2.207 -0.820 -15.376 1.00 94.50 338 ILE A C 1
ATOM 2755 O O . ILE A 1 338 ? 3.043 -0.438 -16.203 1.00 94.50 338 ILE A O 1
ATOM 2759 N N . LEU A 1 339 ? 2.502 -1.065 -14.096 1.00 96.50 339 LEU A N 1
ATOM 2760 C CA . LEU A 1 339 ? 3.848 -0.932 -13.537 1.00 96.50 339 LEU A CA 1
ATOM 2761 C C . LEU A 1 339 ? 4.840 -1.844 -14.271 1.00 96.50 339 LEU A C 1
ATOM 2763 O O . LEU A 1 339 ? 5.853 -1.368 -14.795 1.00 96.50 339 LEU A O 1
ATOM 2767 N N . LEU A 1 340 ? 4.508 -3.129 -14.398 1.00 95.38 340 LEU A N 1
ATOM 2768 C CA . LEU A 1 340 ? 5.352 -4.126 -15.054 1.00 95.38 340 LEU A CA 1
ATOM 2769 C C . LEU A 1 340 ? 5.514 -3.851 -16.555 1.00 95.38 340 LEU A C 1
ATOM 2771 O O . LEU A 1 340 ? 6.638 -3.846 -17.057 1.00 95.38 340 LEU A O 1
ATOM 2775 N N . ALA A 1 341 ? 4.448 -3.494 -17.275 1.00 92.50 341 ALA A N 1
ATOM 2776 C CA . ALA A 1 341 ? 4.540 -3.150 -18.695 1.00 92.50 341 ALA A CA 1
ATOM 2777 C C . ALA A 1 341 ? 5.536 -2.004 -18.944 1.00 92.50 341 ALA A C 1
ATOM 2779 O O . ALA A 1 341 ? 6.351 -2.059 -19.872 1.00 92.50 341 ALA A O 1
ATOM 2780 N N . HIS A 1 342 ? 5.520 -0.975 -18.091 1.00 92.69 342 HIS A N 1
ATOM 2781 C CA . HIS A 1 342 ? 6.494 0.112 -18.162 1.00 92.69 342 HIS A CA 1
ATOM 2782 C C . HIS A 1 342 ? 7.907 -0.367 -17.812 1.00 92.69 342 HIS A C 1
ATOM 2784 O O . HIS A 1 342 ? 8.857 -0.066 -18.541 1.00 92.69 342 HIS A O 1
ATOM 2790 N N . PHE A 1 343 ? 8.057 -1.147 -16.742 1.00 92.62 343 PHE A N 1
ATOM 2791 C CA . PHE A 1 343 ? 9.348 -1.674 -16.313 1.00 92.62 343 PHE A CA 1
ATOM 2792 C C . PHE A 1 343 ? 10.014 -2.532 -17.402 1.00 92.62 343 PHE A C 1
ATOM 2794 O O . PHE A 1 343 ? 11.152 -2.263 -17.802 1.00 92.62 343 PHE A O 1
ATOM 2801 N N . HIS A 1 344 ? 9.296 -3.504 -17.966 1.00 90.06 344 HIS A N 1
ATOM 2802 C CA . HIS A 1 344 ? 9.834 -4.411 -18.980 1.00 90.06 344 HIS A CA 1
ATOM 2803 C C . HIS A 1 344 ? 10.058 -3.723 -20.322 1.00 90.06 344 HIS A C 1
ATOM 2805 O O . HIS A 1 344 ? 11.118 -3.892 -20.929 1.00 90.06 344 HIS A O 1
ATOM 2811 N N . HIS A 1 345 ? 9.104 -2.925 -20.796 1.00 85.50 345 HIS A N 1
ATOM 2812 C CA . HIS A 1 345 ? 9.141 -2.474 -22.183 1.00 85.50 345 HIS A CA 1
ATOM 2813 C C . HIS A 1 345 ? 9.690 -1.048 -22.374 1.00 85.50 345 HIS A C 1
ATOM 2815 O O . HIS A 1 345 ? 10.206 -0.722 -23.452 1.00 85.50 345 HIS A O 1
ATOM 2821 N N . VAL A 1 346 ? 9.648 -0.185 -21.351 1.00 86.00 346 VAL A N 1
ATOM 2822 C CA . VAL A 1 346 ? 10.301 1.138 -21.405 1.00 86.00 346 VAL A CA 1
ATOM 2823 C C . VAL A 1 346 ? 11.746 1.021 -20.946 1.00 86.00 346 VAL A C 1
ATOM 2825 O O . VAL A 1 346 ? 12.651 1.337 -21.733 1.00 86.00 346 VAL A O 1
ATOM 2828 N N . ASN A 1 347 ? 11.953 0.505 -19.733 1.00 84.88 347 ASN A N 1
ATOM 2829 C CA . ASN A 1 347 ? 13.257 0.517 -19.071 1.00 84.88 347 ASN A CA 1
ATOM 2830 C C . ASN A 1 347 ? 14.118 -0.700 -19.400 1.00 84.88 347 ASN A C 1
ATOM 2832 O O . ASN A 1 347 ? 15.335 -0.649 -19.208 1.00 84.88 347 ASN A O 1
ATOM 2836 N N . LYS A 1 348 ? 13.513 -1.781 -19.916 1.00 85.50 348 LYS A N 1
ATOM 2837 C CA . LYS A 1 348 ? 14.141 -3.112 -19.933 1.00 85.50 348 LYS A CA 1
ATOM 2838 C C . LYS A 1 348 ? 14.652 -3.474 -18.533 1.00 85.50 348 LYS A C 1
ATOM 2840 O O . LYS A 1 348 ? 15.787 -3.909 -18.372 1.00 85.50 348 LYS A O 1
ATOM 2845 N N . GLY A 1 349 ? 13.821 -3.203 -17.526 1.00 87.00 349 GLY A N 1
ATOM 2846 C CA . GLY A 1 349 ? 14.206 -3.172 -16.119 1.00 87.00 349 GLY A CA 1
ATOM 2847 C C . GLY A 1 349 ? 14.716 -4.503 -15.574 1.00 87.00 349 GLY A C 1
ATOM 2848 O O . GLY A 1 349 ? 15.550 -4.477 -14.682 1.00 87.00 349 GLY A O 1
ATOM 2849 N N . HIS A 1 350 ? 14.301 -5.627 -16.165 1.00 89.44 350 HIS A N 1
ATOM 2850 C CA . HIS A 1 350 ? 14.756 -6.972 -15.801 1.00 89.44 350 HIS A CA 1
ATOM 2851 C C . HIS A 1 350 ? 16.194 -7.292 -16.260 1.00 89.44 350 HIS A C 1
ATOM 2853 O O . HIS A 1 350 ? 16.818 -8.205 -15.731 1.00 89.44 350 HIS A O 1
ATOM 2859 N N . MET A 1 351 ? 16.746 -6.562 -17.242 1.00 87.06 351 MET A N 1
ATOM 2860 C CA . MET A 1 351 ? 18.041 -6.890 -17.868 1.00 87.06 351 MET A CA 1
ATOM 2861 C C . MET A 1 351 ? 19.216 -6.996 -16.878 1.00 87.06 351 MET A C 1
ATOM 2863 O O . MET A 1 351 ? 20.066 -7.858 -17.062 1.00 87.06 351 MET A O 1
ATOM 2867 N N . PRO A 1 352 ? 19.318 -6.172 -15.820 1.00 87.81 352 PRO A N 1
ATOM 2868 C CA . PRO A 1 352 ? 20.335 -6.360 -14.788 1.00 87.81 352 PRO A CA 1
ATOM 2869 C C . PRO A 1 352 ? 20.375 -7.735 -14.121 1.00 87.81 352 PRO A C 1
ATOM 2871 O O . PRO A 1 352 ? 21.454 -8.174 -13.732 1.00 87.81 352 PRO A O 1
ATOM 2874 N N . PHE A 1 353 ? 19.244 -8.433 -14.026 1.00 88.06 353 PHE A N 1
ATOM 2875 C CA . PHE A 1 353 ? 19.172 -9.767 -13.424 1.00 88.06 353 PHE A CA 1
ATOM 2876 C C . PHE A 1 353 ? 19.595 -10.881 -14.395 1.00 88.06 353 PHE A C 1
ATOM 2878 O O . PHE A 1 353 ? 19.943 -11.980 -13.967 1.00 88.06 353 PHE A O 1
ATOM 2885 N N . SER A 1 354 ? 19.657 -10.605 -15.706 1.00 81.44 354 SER A N 1
ATOM 2886 C CA . SER A 1 354 ? 20.215 -11.551 -16.683 1.00 81.44 354 SER A CA 1
ATOM 2887 C C . SER A 1 354 ? 21.747 -11.537 -16.726 1.00 81.44 354 SER A C 1
ATOM 2889 O O . SER A 1 354 ? 22.345 -12.374 -17.395 1.00 81.44 354 SER A O 1
ATOM 2891 N N . LEU A 1 355 ? 22.397 -10.588 -16.043 1.00 77.00 355 LEU A N 1
ATOM 2892 C CA . LEU A 1 355 ? 23.854 -10.486 -15.991 1.00 77.00 355 LEU A CA 1
ATOM 2893 C C . LEU A 1 355 ? 24.456 -11.488 -14.991 1.00 77.00 355 LEU A C 1
ATOM 2895 O O . LEU A 1 355 ? 23.785 -11.980 -14.076 1.00 77.00 355 LEU A O 1
ATOM 2899 N N . THR A 1 356 ? 25.746 -11.769 -15.163 1.00 71.88 356 THR A N 1
ATOM 2900 C CA . THR A 1 356 ? 26.567 -12.449 -14.157 1.00 71.88 356 THR A CA 1
ATOM 2901 C C . THR A 1 356 ? 27.187 -11.392 -13.253 1.00 71.88 356 THR A C 1
ATOM 2903 O O . THR A 1 356 ? 27.854 -10.477 -13.734 1.00 71.88 356 THR A O 1
ATOM 2906 N N . TRP A 1 357 ? 26.944 -11.509 -11.950 1.00 73.75 357 TRP A N 1
ATOM 2907 C CA . TRP A 1 357 ? 27.439 -10.584 -10.924 1.00 73.75 357 TRP A CA 1
ATOM 2908 C C . TRP A 1 357 ? 28.676 -11.125 -10.184 1.00 73.75 357 TRP A C 1
ATOM 2910 O O . TRP A 1 357 ? 28.984 -10.686 -9.077 1.00 73.75 357 TRP A O 1
ATOM 2920 N N . GLU A 1 358 ? 29.369 -12.099 -10.776 1.00 64.75 358 GLU A N 1
ATOM 2921 C CA . GLU A 1 358 ? 30.509 -12.803 -10.182 1.00 64.75 358 GLU A CA 1
ATOM 2922 C C . GLU A 1 358 ? 31.840 -12.211 -10.681 1.00 64.75 358 GLU A C 1
ATOM 2924 O O . GLU A 1 358 ? 32.023 -11.994 -11.878 1.00 64.75 358 GLU A O 1
ATOM 2929 N N . GLY A 1 359 ? 32.772 -11.952 -9.755 1.00 56.88 359 GLY A N 1
ATOM 2930 C CA . GLY A 1 359 ? 34.090 -11.367 -10.038 1.00 56.88 359 GLY A CA 1
ATOM 2931 C C . GLY A 1 359 ? 34.109 -9.836 -10.203 1.00 56.88 359 GLY A C 1
ATOM 2932 O O . GLY A 1 359 ? 33.083 -9.165 -10.147 1.00 56.88 359 GLY A O 1
ATOM 2933 N N . ASN A 1 360 ? 35.305 -9.272 -10.428 1.00 48.84 360 ASN A N 1
ATOM 2934 C CA . ASN A 1 360 ? 35.534 -7.821 -10.595 1.00 48.84 360 ASN A CA 1
ATOM 2935 C C . ASN A 1 360 ? 35.031 -7.254 -11.940 1.00 48.84 360 ASN A C 1
ATOM 2937 O O . ASN A 1 360 ? 35.162 -6.058 -12.199 1.00 48.84 360 ASN A O 1
ATOM 2941 N N . TYR A 1 361 ? 34.459 -8.095 -12.804 1.00 49.22 361 TYR A N 1
ATOM 2942 C CA . TYR A 1 361 ? 34.048 -7.734 -14.157 1.00 49.22 361 TYR A CA 1
ATOM 2943 C C . TYR A 1 361 ? 32.552 -7.992 -14.350 1.00 49.22 361 TYR A C 1
ATOM 2945 O O . TYR A 1 361 ? 32.144 -8.982 -14.953 1.00 49.22 361 TYR A O 1
ATOM 2953 N N . VAL A 1 362 ? 31.708 -7.058 -13.901 1.00 56.19 362 VAL A N 1
ATOM 2954 C CA . VAL A 1 362 ? 30.358 -6.949 -14.472 1.00 56.19 362 VAL A CA 1
ATOM 2955 C C . VAL A 1 362 ? 30.559 -6.620 -15.947 1.00 56.19 362 VAL A C 1
ATOM 2957 O O . VAL A 1 362 ? 31.142 -5.582 -16.243 1.00 56.19 362 VAL A O 1
ATOM 2960 N N . ASN A 1 363 ? 30.139 -7.493 -16.867 1.00 51.88 363 ASN A N 1
ATOM 2961 C CA . ASN A 1 363 ? 30.353 -7.314 -18.307 1.00 51.88 363 ASN A CA 1
ATOM 2962 C C . ASN A 1 363 ? 29.823 -5.931 -18.762 1.00 51.88 363 ASN A C 1
ATOM 2964 O O . ASN A 1 363 ? 28.615 -5.718 -18.916 1.00 51.88 363 ASN A O 1
ATOM 2968 N N . MET A 1 364 ? 30.744 -4.965 -18.894 1.00 46.62 364 MET A N 1
ATOM 2969 C CA . MET A 1 364 ? 30.469 -3.518 -18.890 1.00 46.62 364 MET A CA 1
ATOM 2970 C C . MET A 1 364 ? 29.729 -3.043 -20.145 1.00 46.62 364 MET A C 1
ATOM 2972 O O . MET A 1 364 ? 29.111 -1.979 -20.147 1.00 46.62 364 MET A O 1
ATOM 2976 N N . ASN A 1 365 ? 29.732 -3.854 -21.203 1.00 43.75 365 ASN A N 1
ATOM 2977 C CA . ASN A 1 365 ? 29.185 -3.478 -22.504 1.00 43.75 365 ASN A CA 1
ATOM 2978 C C . ASN A 1 365 ? 27.674 -3.741 -22.637 1.00 43.75 365 ASN A C 1
ATOM 2980 O O . ASN A 1 365 ? 27.046 -3.239 -23.569 1.00 43.75 365 ASN A O 1
ATOM 2984 N N . ALA A 1 366 ? 27.063 -4.468 -21.692 1.00 47.69 366 ALA A N 1
ATOM 2985 C CA . ALA A 1 366 ? 25.631 -4.788 -21.710 1.00 47.69 366 ALA A CA 1
ATOM 2986 C C . ALA A 1 366 ? 24.822 -4.137 -20.569 1.00 47.69 366 ALA A C 1
ATOM 2988 O O . ALA A 1 366 ? 23.586 -4.163 -20.596 1.00 47.69 366 ALA A O 1
ATOM 2989 N N . SER A 1 367 ? 25.471 -3.534 -19.567 1.00 53.75 367 SER A N 1
ATOM 2990 C CA . SER A 1 367 ? 24.784 -3.090 -18.355 1.00 53.75 367 SER A CA 1
ATOM 2991 C C . SER A 1 367 ? 24.171 -1.681 -18.507 1.00 53.75 367 SER A C 1
ATOM 2993 O O . SER A 1 367 ? 24.816 -0.648 -18.721 1.00 53.75 367 SER A O 1
ATOM 2995 N N . ARG A 1 368 ? 22.840 -1.613 -18.373 1.00 58.12 368 ARG A N 1
ATOM 2996 C CA . ARG A 1 368 ? 22.087 -0.361 -18.137 1.00 58.12 368 ARG A CA 1
ATOM 2997 C C . ARG A 1 368 ? 22.254 0.167 -16.709 1.00 58.12 368 ARG A C 1
ATOM 2999 O O . ARG A 1 368 ? 21.570 1.105 -16.325 1.00 58.12 368 ARG A O 1
ATOM 3006 N N . LEU A 1 369 ? 23.158 -0.430 -15.948 1.00 63.78 369 LEU A N 1
ATOM 3007 C CA . LEU A 1 369 ? 23.502 -0.035 -14.601 1.00 63.78 369 LEU A CA 1
ATOM 3008 C C . LEU A 1 369 ? 24.724 0.875 -14.630 1.00 63.78 369 LEU A C 1
ATOM 3010 O O . LEU A 1 369 ? 25.672 0.586 -15.360 1.00 63.78 369 LEU A O 1
ATOM 3014 N N . PRO A 1 370 ? 24.755 1.935 -13.822 1.00 60.09 370 PRO A N 1
ATOM 3015 C CA . PRO A 1 370 ? 25.975 2.659 -13.548 1.00 60.09 370 PRO A CA 1
ATOM 3016 C C . PRO A 1 370 ? 26.704 1.889 -12.446 1.00 60.09 370 PRO A C 1
ATOM 3018 O O . PRO A 1 370 ? 26.637 2.245 -11.273 1.00 60.09 370 PRO A O 1
ATOM 3021 N N . THR A 1 371 ? 27.357 0.785 -12.812 1.00 58.81 371 THR A N 1
ATOM 3022 C CA . THR A 1 371 ? 28.075 -0.097 -11.872 1.00 58.81 371 THR A CA 1
ATOM 3023 C C . THR A 1 371 ? 29.120 0.657 -11.049 1.00 58.81 371 THR A C 1
ATOM 3025 O O . THR A 1 371 ? 29.307 0.338 -9.884 1.00 58.81 371 THR A O 1
ATOM 3028 N N . HIS A 1 372 ? 29.720 1.715 -11.605 1.00 60.31 372 HIS A N 1
ATOM 3029 C CA . HIS A 1 372 ? 30.645 2.608 -10.895 1.00 60.31 372 HIS A CA 1
ATOM 3030 C C . HIS A 1 372 ? 29.990 3.498 -9.822 1.00 60.31 372 HIS A C 1
ATOM 3032 O O . HIS A 1 372 ? 30.702 4.126 -9.051 1.00 60.31 372 HIS A O 1
ATOM 3038 N N . SER A 1 373 ? 28.657 3.588 -9.782 1.00 71.31 373 SER A N 1
ATOM 3039 C CA . SER A 1 373 ? 27.915 4.418 -8.817 1.00 71.31 373 SER A CA 1
ATOM 3040 C C . SER A 1 373 ? 27.225 3.616 -7.713 1.00 71.31 373 SER A C 1
ATOM 3042 O O . SER A 1 373 ? 26.615 4.212 -6.829 1.00 71.31 373 SER A O 1
ATOM 3044 N N . LEU A 1 374 ? 27.286 2.281 -7.774 1.00 83.56 374 LEU A N 1
ATOM 3045 C CA . LEU A 1 374 ? 26.688 1.431 -6.752 1.00 83.56 374 LEU A CA 1
ATOM 3046 C C . LEU A 1 374 ? 27.627 1.296 -5.553 1.00 83.56 374 LEU A C 1
ATOM 3048 O O . LEU A 1 374 ? 28.829 1.085 -5.718 1.00 83.56 374 LEU A O 1
ATOM 3052 N N . SER A 1 375 ? 27.070 1.365 -4.346 1.00 88.38 375 SER A N 1
ATOM 3053 C CA . SER A 1 375 ? 27.811 1.042 -3.126 1.00 88.38 375 SER A CA 1
ATOM 3054 C C . SER A 1 375 ? 28.103 -0.461 -3.030 1.00 88.38 375 SER A C 1
ATOM 3056 O O . SER A 1 375 ? 27.450 -1.283 -3.680 1.00 88.38 375 SER A O 1
ATOM 3058 N N . SER A 1 376 ? 29.057 -0.839 -2.173 1.00 87.88 376 SER A N 1
ATOM 3059 C CA . SER A 1 376 ? 29.380 -2.251 -1.900 1.00 87.88 376 SER A CA 1
ATOM 3060 C C . SER A 1 376 ? 28.138 -3.061 -1.504 1.00 87.88 376 SER A C 1
ATOM 3062 O O . SER A 1 376 ? 27.913 -4.155 -2.021 1.00 87.88 376 SER A O 1
ATOM 3064 N N . ASP A 1 377 ? 27.265 -2.491 -0.671 1.00 91.31 377 ASP A N 1
ATOM 3065 C CA . ASP A 1 377 ? 26.042 -3.164 -0.225 1.00 91.31 377 ASP A CA 1
ATOM 3066 C C . ASP A 1 377 ? 25.007 -3.314 -1.341 1.00 91.31 377 ASP A C 1
ATOM 3068 O O . ASP A 1 377 ? 24.336 -4.342 -1.423 1.00 91.31 377 ASP A O 1
ATOM 3072 N N . GLN A 1 378 ? 24.911 -2.337 -2.245 1.00 91.62 378 GLN A N 1
ATOM 3073 C CA . GLN A 1 378 ? 24.033 -2.425 -3.413 1.00 91.62 378 GLN A CA 1
ATOM 3074 C C . GLN A 1 378 ? 24.518 -3.491 -4.405 1.00 91.62 378 GLN A C 1
ATOM 3076 O O . GLN A 1 378 ? 23.701 -4.198 -4.993 1.00 91.62 378 GLN A O 1
ATOM 3081 N N . VAL A 1 379 ? 25.835 -3.650 -4.573 1.00 89.12 379 VAL A N 1
ATOM 3082 C CA . VAL A 1 379 ? 26.409 -4.727 -5.396 1.00 89.12 379 VAL A CA 1
ATOM 3083 C C . VAL A 1 379 ? 26.137 -6.098 -4.770 1.00 89.12 379 VAL A C 1
ATOM 3085 O O . VAL A 1 379 ? 25.678 -7.000 -5.473 1.00 89.12 379 VAL A O 1
ATOM 3088 N N . LYS A 1 380 ? 26.346 -6.249 -3.454 1.00 91.19 380 LYS A N 1
ATOM 3089 C CA . LYS A 1 380 ? 26.030 -7.490 -2.722 1.00 91.19 380 LYS A CA 1
ATOM 3090 C C . LYS A 1 380 ? 24.555 -7.860 -2.835 1.00 91.19 380 LYS A C 1
ATOM 3092 O O . LYS A 1 380 ? 24.234 -9.010 -3.120 1.00 91.19 380 LYS A O 1
ATOM 3097 N N . TYR A 1 381 ? 23.667 -6.881 -2.687 1.00 93.81 381 TYR A N 1
ATOM 3098 C CA . TYR A 1 381 ? 22.237 -7.069 -2.905 1.00 93.81 381 TYR A CA 1
ATOM 3099 C C . TYR A 1 381 ? 21.949 -7.630 -4.295 1.00 93.81 381 TYR A C 1
ATOM 3101 O O . TYR A 1 381 ? 21.293 -8.662 -4.416 1.00 93.81 381 TYR A O 1
ATOM 3109 N N . MET A 1 382 ? 22.501 -7.010 -5.344 1.00 92.12 382 MET A N 1
ATOM 3110 C CA . MET A 1 382 ? 22.300 -7.477 -6.715 1.00 92.12 382 MET A CA 1
ATOM 3111 C C . MET A 1 382 ? 22.792 -8.913 -6.913 1.00 92.12 382 MET A C 1
ATOM 3113 O O . MET A 1 382 ? 22.107 -9.695 -7.571 1.00 92.12 382 MET A O 1
ATOM 3117 N N . GLN A 1 383 ? 23.926 -9.289 -6.316 1.00 89.88 383 GLN A N 1
ATOM 3118 C CA . GLN A 1 383 ? 24.423 -10.669 -6.330 1.00 89.88 383 GLN A CA 1
ATOM 3119 C C . GLN A 1 383 ? 23.435 -11.638 -5.667 1.00 89.88 383 GLN A C 1
ATOM 3121 O O . GLN A 1 383 ? 23.071 -12.651 -6.269 1.00 89.88 383 GLN A O 1
ATOM 3126 N N . GLN A 1 384 ? 22.980 -11.314 -4.455 1.00 93.12 384 GLN A N 1
ATOM 3127 C CA . GLN A 1 384 ? 22.101 -12.166 -3.654 1.00 93.12 384 GLN A CA 1
ATOM 3128 C C . GLN A 1 384 ? 20.744 -12.378 -4.326 1.00 93.12 384 GLN A C 1
ATOM 3130 O O . GLN A 1 384 ? 20.360 -13.522 -4.575 1.00 93.12 384 GLN A O 1
ATOM 3135 N N . VAL A 1 385 ? 20.044 -11.301 -4.696 1.00 94.69 385 VAL A N 1
ATOM 3136 C CA . VAL A 1 385 ? 18.697 -11.429 -5.272 1.00 94.69 385 VAL A CA 1
ATOM 3137 C C . VAL A 1 385 ? 18.721 -12.025 -6.674 1.00 94.69 385 VAL A C 1
ATOM 3139 O O . VAL A 1 385 ? 17.820 -12.780 -7.025 1.00 94.69 385 VAL A O 1
ATOM 3142 N N . THR A 1 386 ? 19.771 -11.767 -7.466 1.00 92.31 386 THR A N 1
ATOM 3143 C CA . THR A 1 386 ? 19.921 -12.406 -8.784 1.00 92.31 386 THR A CA 1
ATOM 3144 C C . THR A 1 386 ? 20.131 -13.910 -8.638 1.00 92.31 386 THR A C 1
ATOM 3146 O O . THR A 1 386 ? 19.513 -14.688 -9.365 1.00 92.31 386 THR A O 1
ATOM 3149 N N . ARG A 1 387 ? 20.988 -14.339 -7.701 1.00 92.25 387 ARG A N 1
ATOM 3150 C CA . ARG A 1 387 ? 21.229 -15.762 -7.432 1.00 92.25 387 ARG A CA 1
ATOM 3151 C C . ARG A 1 387 ? 19.962 -16.446 -6.919 1.00 92.25 387 ARG A C 1
ATOM 3153 O O . ARG A 1 387 ? 19.607 -17.497 -7.442 1.00 92.25 387 ARG A O 1
ATOM 3160 N N . ALA A 1 388 ? 19.266 -15.833 -5.962 1.00 94.06 388 ALA A N 1
ATOM 3161 C CA . ALA A 1 388 ? 18.022 -16.365 -5.412 1.00 94.06 388 ALA A CA 1
ATOM 3162 C C . ALA A 1 388 ? 16.922 -16.479 -6.480 1.00 94.06 388 ALA A C 1
ATOM 3164 O O . ALA A 1 388 ? 16.305 -17.534 -6.613 1.00 94.06 388 ALA A O 1
ATOM 3165 N N . ALA A 1 389 ? 16.728 -15.443 -7.305 1.00 93.12 389 ALA A N 1
ATOM 3166 C CA . ALA A 1 389 ? 15.730 -15.462 -8.374 1.00 93.12 389 ALA A CA 1
ATOM 3167 C C . ALA A 1 389 ? 16.016 -16.549 -9.422 1.00 93.12 389 ALA A C 1
ATOM 3169 O O . ALA A 1 389 ? 15.090 -17.231 -9.849 1.00 93.12 389 ALA A O 1
ATOM 3170 N N . LYS A 1 390 ? 17.288 -16.752 -9.800 1.00 92.00 390 LYS A N 1
ATOM 3171 C CA . LYS A 1 390 ? 17.697 -17.832 -10.717 1.00 92.00 390 LYS A CA 1
ATOM 3172 C C . LYS A 1 390 ? 17.482 -19.217 -10.103 1.00 92.00 390 LYS A C 1
ATOM 3174 O O . LYS A 1 390 ? 16.949 -20.097 -10.768 1.00 92.00 390 LYS A O 1
ATOM 3179 N N . ALA A 1 391 ? 17.854 -19.405 -8.836 1.00 93.38 391 ALA A N 1
ATOM 3180 C CA . ALA A 1 391 ? 17.682 -20.680 -8.136 1.00 93.38 391 ALA A CA 1
ATOM 3181 C C . ALA A 1 391 ? 16.203 -21.085 -7.995 1.00 93.38 391 ALA A C 1
ATOM 3183 O O . ALA A 1 391 ? 15.884 -22.270 -8.005 1.00 93.38 391 ALA A O 1
ATOM 3184 N N . GLN A 1 392 ? 15.301 -20.106 -7.894 1.00 93.75 392 GLN A N 1
ATOM 3185 C CA . GLN A 1 392 ? 13.866 -20.325 -7.706 1.00 93.75 392 GLN A CA 1
ATOM 3186 C C . GLN A 1 392 ? 13.044 -20.113 -8.989 1.00 93.75 392 GLN A C 1
ATOM 3188 O O . GLN A 1 392 ? 11.817 -20.147 -8.930 1.00 93.75 392 GLN A O 1
ATOM 3193 N N . GLU A 1 393 ? 13.677 -19.901 -10.150 1.00 93.00 393 GLU A N 1
ATOM 3194 C CA . GLU A 1 393 ? 12.998 -19.445 -11.373 1.00 93.00 393 GLU A CA 1
ATOM 3195 C C . GLU A 1 393 ? 11.795 -20.322 -11.753 1.00 93.00 393 GLU A C 1
ATOM 3197 O O . GLU A 1 393 ? 10.723 -19.798 -12.058 1.00 93.00 393 GLU A O 1
ATOM 3202 N N . TYR A 1 394 ? 11.945 -21.647 -11.678 1.00 93.25 394 TYR A N 1
ATOM 3203 C CA . TYR A 1 394 ? 10.862 -22.590 -11.957 1.00 93.25 394 TYR A CA 1
ATOM 3204 C C . TYR A 1 394 ? 9.657 -22.380 -11.025 1.00 93.25 394 TYR A C 1
ATOM 3206 O O . TYR A 1 394 ? 8.538 -22.192 -11.500 1.00 93.25 394 TYR A O 1
ATOM 3214 N N . LYS A 1 395 ? 9.892 -22.320 -9.706 1.00 93.19 395 LYS A N 1
ATOM 3215 C CA . LYS A 1 395 ? 8.849 -22.090 -8.690 1.00 93.19 395 LYS A CA 1
ATOM 3216 C C . LYS A 1 395 ? 8.154 -20.746 -8.911 1.00 93.19 395 LYS A C 1
ATOM 3218 O O . LYS A 1 395 ? 6.931 -20.665 -8.873 1.00 93.19 395 LYS A O 1
ATOM 3223 N N . LEU A 1 396 ? 8.922 -19.697 -9.207 1.00 93.56 396 LEU A N 1
ATOM 3224 C CA . LEU A 1 396 ? 8.385 -18.357 -9.454 1.00 93.56 396 LEU A CA 1
ATOM 3225 C C . LEU A 1 396 ? 7.508 -18.299 -10.715 1.00 93.56 396 LEU A C 1
ATOM 3227 O O . LEU A 1 396 ? 6.483 -17.618 -10.717 1.00 93.56 396 LEU A O 1
ATOM 3231 N N . ARG A 1 397 ? 7.867 -19.034 -11.776 1.00 92.31 397 ARG A N 1
ATOM 3232 C CA . ARG A 1 397 ? 7.046 -19.145 -12.994 1.00 92.31 397 ARG A CA 1
ATOM 3233 C C . ARG A 1 397 ? 5.752 -19.918 -12.748 1.00 92.31 397 ARG A C 1
ATOM 3235 O O . ARG A 1 397 ? 4.699 -19.473 -13.205 1.00 92.31 397 ARG A O 1
ATOM 3242 N N . GLN A 1 398 ? 5.806 -20.994 -11.962 1.00 93.31 398 GLN A N 1
ATOM 3243 C CA . GLN A 1 398 ? 4.616 -21.773 -11.611 1.00 93.31 398 GLN A CA 1
ATOM 3244 C C . GLN A 1 398 ? 3.536 -20.943 -10.908 1.00 93.31 398 GLN A C 1
ATOM 3246 O O . GLN A 1 398 ? 2.354 -21.181 -11.141 1.00 93.31 398 GLN A O 1
ATOM 3251 N N . LEU A 1 399 ? 3.904 -19.935 -10.105 1.00 92.44 399 LEU A N 1
ATOM 3252 C CA . LEU A 1 399 ? 2.924 -19.047 -9.462 1.00 92.44 399 LEU A CA 1
ATOM 3253 C C . LEU A 1 399 ? 1.976 -18.396 -10.485 1.00 92.44 399 LEU A C 1
ATOM 3255 O O . LEU A 1 399 ? 0.786 -18.246 -10.206 1.00 92.44 399 LEU A O 1
ATOM 3259 N N . GLN A 1 400 ? 2.492 -18.039 -11.668 1.00 89.19 400 GLN A N 1
ATOM 3260 C CA . GLN A 1 400 ? 1.709 -17.452 -12.759 1.00 89.19 400 GLN A CA 1
ATOM 3261 C C . GLN A 1 400 ? 0.825 -18.488 -13.448 1.00 89.19 400 GLN A C 1
ATOM 3263 O O . GLN A 1 400 ? -0.363 -18.244 -13.651 1.00 89.19 400 GLN A O 1
ATOM 3268 N N . GLU A 1 401 ? 1.396 -19.645 -13.781 1.00 88.31 401 GLU A N 1
ATOM 3269 C CA . GLU A 1 401 ? 0.696 -20.737 -14.469 1.00 88.31 401 GLU A CA 1
ATOM 3270 C C . GLU A 1 401 ? -0.475 -21.267 -13.636 1.00 88.31 401 GLU A C 1
ATOM 3272 O O . GLU A 1 401 ? -1.569 -21.483 -14.155 1.00 88.31 401 GLU A O 1
ATOM 3277 N N . LEU A 1 402 ? -0.263 -21.395 -12.325 1.00 90.19 402 LEU A N 1
ATOM 3278 C CA . LEU A 1 402 ? -1.251 -21.869 -11.357 1.00 90.19 402 LEU A CA 1
ATOM 3279 C C . LEU A 1 402 ? -2.155 -20.755 -10.813 1.00 90.19 402 LEU A C 1
ATOM 3281 O O . LEU A 1 402 ? -2.994 -21.022 -9.954 1.00 90.19 402 LEU A O 1
ATOM 3285 N N . LYS A 1 403 ? -1.994 -19.508 -11.281 1.00 91.00 403 LYS A N 1
ATOM 3286 C CA . LYS A 1 403 ? -2.809 -18.353 -10.864 1.00 91.00 403 LYS A CA 1
ATOM 3287 C C . LYS A 1 403 ? -2.886 -18.193 -9.337 1.00 91.00 403 LYS A C 1
ATOM 3289 O O . LYS A 1 403 ? -3.950 -17.953 -8.749 1.00 91.00 403 LYS A O 1
ATOM 3294 N N . MET A 1 404 ? -1.735 -18.326 -8.681 1.00 91.12 404 MET A N 1
ATOM 3295 C CA . MET A 1 404 ? -1.587 -18.183 -7.230 1.00 91.12 404 MET A CA 1
ATOM 3296 C C . MET A 1 404 ? -1.506 -16.704 -6.831 1.00 91.12 404 MET A C 1
ATOM 3298 O O . MET A 1 404 ? -0.498 -16.236 -6.313 1.00 91.12 404 MET A O 1
ATOM 3302 N N . TYR A 1 405 ? -2.572 -15.958 -7.113 1.00 92.00 405 TYR A N 1
ATOM 3303 C CA . TYR A 1 405 ? -2.642 -14.501 -6.996 1.00 92.00 405 TYR A CA 1
ATOM 3304 C C . TYR A 1 405 ? -2.306 -13.935 -5.605 1.00 92.00 405 TYR A C 1
ATOM 3306 O O . TYR A 1 405 ? -1.790 -12.825 -5.508 1.00 92.00 405 TYR A O 1
ATOM 3314 N N . GLU A 1 406 ? -2.599 -14.682 -4.541 1.00 90.81 406 GLU A N 1
ATOM 3315 C CA . GLU A 1 406 ? -2.371 -14.313 -3.139 1.00 90.81 406 GLU A CA 1
ATOM 3316 C C . GLU A 1 406 ? -0.996 -14.754 -2.619 1.00 90.81 406 GLU A C 1
ATOM 3318 O O . GLU A 1 406 ? -0.645 -14.461 -1.472 1.00 90.81 406 GLU A O 1
ATOM 3323 N N . ALA A 1 407 ? -0.247 -15.528 -3.409 1.00 91.88 407 ALA A N 1
ATOM 3324 C CA . ALA A 1 407 ? 1.023 -16.075 -2.967 1.00 91.88 407 ALA A CA 1
ATOM 3325 C C . ALA A 1 407 ? 2.106 -14.985 -2.924 1.00 91.88 407 ALA A C 1
ATOM 3327 O O . ALA A 1 407 ? 2.167 -14.132 -3.820 1.00 91.88 407 ALA A O 1
ATOM 3328 N N . PRO A 1 408 ? 3.009 -15.031 -1.925 1.00 92.69 408 PRO A N 1
ATOM 3329 C CA . PRO A 1 408 ? 4.211 -14.211 -1.937 1.00 92.69 408 PRO A CA 1
ATOM 3330 C C . PRO A 1 408 ? 4.973 -14.384 -3.251 1.00 92.69 408 PRO A C 1
ATOM 3332 O O . PRO A 1 408 ? 5.021 -15.481 -3.806 1.00 92.69 408 PRO A O 1
ATOM 3335 N N . MET A 1 409 ? 5.591 -13.307 -3.734 1.00 95.12 409 MET A N 1
ATOM 3336 C CA . MET A 1 409 ? 6.362 -13.283 -4.978 1.00 95.12 409 MET A CA 1
ATOM 3337 C C . MET A 1 409 ? 5.559 -13.481 -6.272 1.00 95.12 409 MET A C 1
ATOM 3339 O O . MET A 1 409 ? 6.175 -13.465 -7.339 1.00 95.12 409 MET A O 1
ATOM 3343 N N . PHE A 1 410 ? 4.225 -13.599 -6.249 1.00 95.75 410 PHE A N 1
ATOM 3344 C CA . PHE A 1 410 ? 3.433 -13.651 -7.483 1.00 95.75 410 PHE A CA 1
ATOM 3345 C C . PHE A 1 410 ? 3.708 -12.431 -8.387 1.00 95.75 410 PHE A C 1
ATOM 3347 O O . PHE A 1 410 ? 4.047 -12.585 -9.559 1.00 95.75 410 PHE A O 1
ATOM 3354 N N . TRP A 1 411 ? 3.628 -11.208 -7.865 1.00 96.44 411 TRP A N 1
ATOM 3355 C CA . TRP A 1 411 ? 3.881 -9.986 -8.636 1.00 96.44 411 TRP A CA 1
ATOM 3356 C C . TRP A 1 411 ? 5.348 -9.570 -8.623 1.00 96.44 411 TRP A C 1
ATOM 3358 O O . TRP A 1 411 ? 5.883 -9.179 -9.660 1.00 96.44 411 TRP A O 1
ATOM 3368 N N . CYS A 1 412 ? 6.015 -9.666 -7.475 1.00 97.19 412 CYS A N 1
ATOM 3369 C CA . CYS A 1 412 ? 7.396 -9.222 -7.313 1.00 97.19 412 CYS A CA 1
ATOM 3370 C C . CYS A 1 412 ? 8.376 -10.016 -8.181 1.00 97.19 412 CYS A C 1
ATOM 3372 O O . CYS A 1 412 ? 9.289 -9.424 -8.760 1.00 97.19 412 CYS A O 1
ATOM 3374 N N . SER A 1 413 ? 8.178 -11.332 -8.335 1.00 95.88 413 SER A N 1
ATOM 3375 C CA . SER A 1 413 ? 9.056 -12.176 -9.164 1.00 95.88 413 SER A CA 1
ATOM 3376 C C . SER A 1 413 ? 9.121 -11.728 -10.621 1.00 95.88 413 SER A C 1
ATOM 3378 O O . SER A 1 413 ? 10.159 -11.860 -11.270 1.00 95.88 413 SER A O 1
ATOM 3380 N N . GLN A 1 414 ? 8.044 -11.127 -11.128 1.00 95.81 414 GLN A N 1
ATOM 3381 C CA . GLN A 1 414 ? 7.955 -10.688 -12.513 1.00 95.81 414 GLN A CA 1
ATOM 3382 C C . GLN A 1 414 ? 8.993 -9.604 -12.841 1.00 95.81 414 GLN A C 1
ATOM 3384 O O . GLN A 1 414 ? 9.428 -9.539 -13.982 1.00 95.81 414 GLN A O 1
ATOM 3389 N N . LEU A 1 415 ? 9.488 -8.836 -11.857 1.00 96.31 415 LEU A N 1
ATOM 3390 C CA . LEU A 1 415 ? 10.586 -7.874 -12.052 1.00 96.31 415 LEU A CA 1
ATOM 3391 C C . LEU A 1 415 ? 11.922 -8.536 -12.435 1.00 96.31 415 LEU A C 1
ATOM 3393 O O . LEU A 1 415 ? 12.766 -7.903 -13.073 1.00 96.31 415 LEU A O 1
ATOM 3397 N N . PHE A 1 416 ? 12.123 -9.795 -12.050 1.00 93.62 416 PHE A N 1
ATOM 3398 C CA . PHE A 1 416 ? 13.378 -10.522 -12.251 1.00 93.62 416 PHE A CA 1
ATOM 3399 C C . PHE A 1 416 ? 13.355 -11.361 -13.529 1.00 93.62 416 PHE A C 1
ATOM 3401 O O . PHE A 1 416 ? 14.397 -11.583 -14.147 1.00 93.62 416 PHE A O 1
ATOM 3408 N N . LEU A 1 417 ? 12.170 -11.811 -13.946 1.00 90.12 417 LEU A N 1
ATOM 3409 C CA . LEU A 1 417 ? 12.018 -12.759 -15.041 1.00 90.12 417 LEU A CA 1
ATOM 3410 C C . LEU A 1 417 ? 12.013 -12.064 -16.417 1.00 90.12 417 LEU A C 1
ATOM 3412 O O . LEU A 1 417 ? 11.321 -11.060 -16.623 1.00 90.12 417 LEU A O 1
ATOM 3416 N N . PRO A 1 418 ? 12.749 -12.594 -17.412 1.00 87.94 418 PRO A N 1
ATOM 3417 C CA . PRO A 1 418 ? 12.640 -12.129 -18.788 1.00 87.94 418 PRO A CA 1
ATOM 3418 C C . PRO A 1 418 ? 11.332 -12.608 -19.432 1.00 87.94 418 PRO A C 1
ATOM 3420 O O . PRO A 1 418 ? 10.693 -13.555 -18.971 1.00 87.94 418 PRO A O 1
ATOM 3423 N N . GLY A 1 419 ? 10.964 -11.976 -20.552 1.00 85.88 419 GLY A N 1
ATOM 3424 C CA . GLY A 1 419 ? 9.827 -12.416 -21.369 1.00 85.88 419 GLY A CA 1
ATOM 3425 C C . GLY A 1 419 ? 8.456 -12.135 -20.752 1.00 85.88 419 GLY A C 1
ATOM 3426 O O . GLY A 1 419 ? 7.517 -12.877 -21.008 1.00 85.88 419 GLY A O 1
ATOM 3427 N N . TRP A 1 420 ? 8.344 -11.081 -19.940 1.00 90.19 420 TRP A N 1
ATOM 3428 C CA . TRP A 1 420 ? 7.096 -10.726 -19.270 1.00 90.19 420 TRP A CA 1
ATOM 3429 C C . TRP A 1 420 ? 5.906 -10.604 -20.228 1.00 90.19 420 TRP A C 1
ATOM 3431 O O . TRP A 1 420 ? 5.975 -9.908 -21.248 1.00 90.19 420 TRP A O 1
ATOM 3441 N N . ALA A 1 421 ? 4.804 -11.230 -19.825 1.00 86.50 421 ALA A N 1
ATOM 3442 C CA . ALA A 1 421 ? 3.480 -11.075 -20.397 1.00 86.50 421 ALA A CA 1
ATOM 3443 C C . ALA A 1 421 ? 2.490 -10.762 -19.261 1.00 86.50 421 ALA A C 1
ATOM 3445 O O . ALA A 1 421 ? 2.677 -11.250 -18.144 1.00 86.50 421 ALA A O 1
ATOM 3446 N N . PRO A 1 422 ? 1.452 -9.946 -19.512 1.00 87.62 422 PRO A N 1
ATOM 3447 C CA . PRO A 1 422 ? 0.485 -9.597 -18.481 1.00 87.62 422 PRO A CA 1
ATOM 3448 C C . PRO A 1 422 ? -0.296 -10.841 -18.027 1.00 87.62 422 PRO A C 1
ATOM 3450 O O . PRO A 1 422 ? -0.879 -11.516 -18.878 1.00 87.62 422 PRO A O 1
ATOM 3453 N N . PRO A 1 423 ? -0.373 -11.128 -16.714 1.00 86.62 423 PRO A N 1
ATOM 3454 C CA . PRO A 1 423 ? -1.176 -12.241 -16.224 1.00 86.62 423 PRO A CA 1
ATOM 3455 C C . PRO A 1 423 ? -2.675 -12.000 -16.428 1.00 86.62 423 PRO A C 1
ATOM 3457 O O . PRO A 1 423 ? -3.145 -10.854 -16.512 1.00 86.62 423 PRO A O 1
ATOM 3460 N N . SER A 1 424 ? -3.447 -13.086 -16.478 1.00 84.38 424 SER A N 1
ATOM 3461 C CA . SER A 1 424 ? -4.909 -13.008 -16.492 1.00 84.38 424 SER A CA 1
ATOM 3462 C C . SER A 1 424 ? -5.419 -12.419 -15.178 1.00 84.38 424 SER A C 1
ATOM 3464 O O . SER A 1 424 ? -4.896 -12.739 -14.110 1.00 84.38 424 SER A O 1
ATOM 3466 N N . SER A 1 425 ? -6.436 -11.559 -15.259 1.00 84.25 425 SER A N 1
ATOM 3467 C CA . SER A 1 425 ? -7.184 -11.146 -14.067 1.00 84.25 425 SER A CA 1
ATOM 3468 C C . SER A 1 425 ? -8.069 -12.295 -13.564 1.00 84.25 425 SER A C 1
ATOM 3470 O O . SER A 1 425 ? -8.501 -13.106 -14.391 1.00 84.25 425 SER A O 1
ATOM 3472 N N . PRO A 1 426 ? -8.339 -12.375 -12.250 1.00 85.06 426 PRO A N 1
ATOM 3473 C CA . PRO A 1 426 ? -9.258 -13.360 -11.696 1.00 85.06 426 PRO A CA 1
ATOM 3474 C C . PRO A 1 426 ? -10.687 -13.107 -12.186 1.00 85.06 426 PRO A C 1
ATOM 3476 O O . PRO A 1 426 ? -11.115 -11.962 -12.313 1.00 85.06 426 PRO A O 1
ATOM 3479 N N . SER A 1 427 ? -11.442 -14.180 -12.425 1.00 82.56 427 SER A N 1
ATOM 3480 C CA . SER A 1 427 ? -12.870 -14.102 -12.767 1.00 82.56 427 SER A CA 1
ATOM 3481 C C . SER A 1 427 ? -13.741 -14.477 -11.560 1.00 82.56 427 SER A C 1
ATOM 3483 O O . SER A 1 427 ? -13.365 -15.382 -10.810 1.00 82.56 427 SER A O 1
ATOM 3485 N N . PRO A 1 428 ? -14.927 -13.861 -11.372 1.00 79.75 428 PRO A N 1
ATOM 3486 C CA . PRO A 1 428 ? -15.905 -14.296 -10.367 1.00 79.75 428 PRO A CA 1
ATOM 3487 C C . PRO A 1 428 ? -16.340 -15.759 -10.505 1.00 79.75 428 PRO A C 1
ATOM 3489 O O . PRO A 1 428 ? -16.816 -16.356 -9.542 1.00 79.75 428 PRO A O 1
ATOM 3492 N N . GLN A 1 429 ? -16.189 -16.315 -11.710 1.00 74.88 429 GLN A N 1
ATOM 3493 C CA . GLN A 1 429 ? -16.575 -17.678 -12.081 1.00 74.88 429 GLN A CA 1
ATOM 3494 C C . GLN A 1 429 ? -15.421 -18.681 -11.936 1.00 74.88 429 GLN A C 1
ATOM 3496 O O . GLN A 1 429 ? -15.607 -19.868 -12.190 1.00 74.88 429 GLN A O 1
ATOM 3501 N N . GLU A 1 430 ? -14.216 -18.221 -11.590 1.00 70.25 430 GLU A N 1
ATOM 3502 C CA . GLU A 1 430 ? -13.052 -19.093 -11.465 1.00 70.25 430 GLU A CA 1
ATOM 3503 C C . GLU A 1 430 ? -13.166 -19.951 -10.190 1.00 70.25 430 GLU A C 1
ATOM 3505 O O . GLU A 1 430 ? -13.254 -19.391 -9.092 1.00 70.25 430 GLU A O 1
ATOM 3510 N N . PRO A 1 431 ? -13.185 -21.296 -10.302 1.00 59.12 431 PRO A N 1
ATOM 3511 C CA . PRO A 1 431 ? -13.310 -22.166 -9.142 1.00 59.12 431 PRO A CA 1
ATOM 3512 C C . PRO A 1 431 ? -12.095 -22.014 -8.225 1.00 59.12 431 PRO A C 1
ATOM 3514 O O . PRO A 1 431 ? -10.947 -21.956 -8.670 1.00 59.12 431 PRO A O 1
ATOM 3517 N N . TYR A 1 432 ? -12.352 -21.960 -6.921 1.00 54.66 432 TYR A N 1
ATOM 3518 C CA . TYR A 1 432 ? -11.306 -21.855 -5.914 1.00 54.66 432 TYR A CA 1
ATOM 3519 C C . TYR A 1 432 ? -10.543 -23.186 -5.796 1.00 54.66 432 TYR A C 1
ATOM 3521 O O . TYR A 1 432 ? -11.026 -24.146 -5.198 1.00 54.66 432 TYR A O 1
ATOM 3529 N N . THR A 1 433 ? -9.344 -23.271 -6.375 1.00 52.81 433 THR A N 1
ATOM 3530 C CA . THR A 1 433 ? -8.480 -24.455 -6.266 1.00 52.81 433 THR A CA 1
ATOM 3531 C C . THR A 1 433 ? -7.643 -24.398 -4.986 1.00 52.81 433 THR A C 1
ATOM 3533 O O . THR A 1 433 ? -6.596 -23.753 -4.950 1.00 52.81 433 THR A O 1
ATOM 3536 N N . MET A 1 434 ? -8.073 -25.106 -3.933 1.00 44.44 434 MET A N 1
ATOM 3537 C CA . MET A 1 434 ? -7.281 -25.291 -2.698 1.00 44.44 434 MET A CA 1
ATOM 3538 C C . MET A 1 434 ? -6.008 -26.130 -2.891 1.00 44.44 434 MET A C 1
ATOM 3540 O O . MET A 1 434 ? -5.127 -26.122 -2.035 1.00 44.44 434 MET A O 1
ATOM 3544 N N . SER A 1 435 ? -5.881 -26.842 -4.010 1.00 38.25 435 SER A N 1
ATOM 3545 C CA . SER A 1 435 ? -4.850 -27.864 -4.219 1.00 38.25 435 SER A CA 1
ATOM 3546 C C . SER A 1 435 ? -3.427 -27.334 -4.448 1.00 38.25 435 SER A C 1
ATOM 3548 O O . SER A 1 435 ? -2.501 -28.135 -4.501 1.00 38.25 435 SER A O 1
ATOM 3550 N N . GLY A 1 436 ? -3.223 -26.019 -4.585 1.00 35.62 436 GLY A N 1
ATOM 3551 C CA . GLY A 1 436 ? -1.900 -25.435 -4.858 1.00 35.62 436 GLY A CA 1
ATOM 3552 C C . GLY A 1 436 ? -1.105 -24.989 -3.625 1.00 35.62 436 GLY A C 1
ATOM 3553 O O . GLY A 1 436 ? 0.105 -24.802 -3.716 1.00 35.62 436 GLY A O 1
ATOM 3554 N N . MET A 1 437 ? -1.750 -24.800 -2.466 1.00 37.09 437 MET A N 1
ATOM 3555 C CA . MET A 1 437 ? -1.062 -24.260 -1.282 1.00 37.09 437 MET A CA 1
ATOM 3556 C C . MET A 1 437 ? -0.209 -25.311 -0.556 1.00 37.09 437 MET A C 1
ATOM 3558 O O . MET A 1 437 ? 0.888 -24.984 -0.114 1.00 37.09 437 MET A O 1
ATOM 3562 N N . SER A 1 438 ? -0.642 -26.574 -0.480 1.00 32.47 438 SER A N 1
ATOM 3563 C CA . SER A 1 438 ? 0.089 -27.599 0.288 1.00 32.47 438 SER A CA 1
ATOM 3564 C C . SER A 1 438 ? 1.419 -28.036 -0.335 1.00 32.47 438 SER A C 1
ATOM 3566 O O . SER A 1 438 ? 2.291 -28.493 0.394 1.00 32.47 438 SER A O 1
ATOM 3568 N N . THR A 1 439 ? 1.613 -27.871 -1.644 1.00 31.56 439 THR A N 1
ATOM 3569 C CA . THR A 1 439 ? 2.860 -28.259 -2.333 1.00 31.56 439 THR A CA 1
ATOM 3570 C C . THR A 1 439 ? 3.811 -27.091 -2.592 1.00 31.56 439 THR A C 1
ATOM 3572 O O . THR A 1 439 ? 4.994 -27.327 -2.802 1.00 31.56 439 THR A O 1
ATOM 3575 N N . ALA A 1 440 ? 3.339 -25.839 -2.552 1.00 34.25 440 ALA A N 1
ATOM 3576 C CA . ALA A 1 440 ? 4.182 -24.656 -2.775 1.00 34.25 440 ALA A CA 1
ATOM 3577 C C . ALA A 1 440 ? 4.740 -24.033 -1.477 1.00 34.25 440 ALA A C 1
ATOM 3579 O O . ALA A 1 440 ? 5.719 -23.283 -1.535 1.00 34.25 440 ALA A O 1
ATOM 3580 N N . ILE A 1 441 ? 4.119 -24.336 -0.329 1.00 35.56 441 ILE A N 1
ATOM 3581 C CA . ILE A 1 441 ? 4.501 -23.837 1.007 1.00 35.56 441 ILE A CA 1
ATOM 3582 C C . ILE A 1 441 ? 5.513 -24.772 1.702 1.00 35.56 441 ILE A C 1
ATOM 3584 O O . ILE A 1 441 ? 6.164 -24.366 2.657 1.00 35.56 441 ILE A O 1
ATOM 3588 N N . ALA A 1 442 ? 5.715 -25.996 1.206 1.00 29.30 442 ALA A N 1
ATOM 3589 C CA . ALA A 1 442 ? 6.825 -26.832 1.651 1.00 29.30 442 ALA A CA 1
ATOM 3590 C C . ALA A 1 442 ? 8.097 -26.472 0.858 1.00 29.30 442 ALA A C 1
ATOM 3592 O O . ALA A 1 442 ? 8.166 -26.736 -0.344 1.00 29.30 442 ALA A O 1
ATOM 3593 N N . VAL A 1 443 ? 9.086 -25.925 1.577 1.00 31.61 443 VAL A N 1
ATOM 3594 C CA . VAL A 1 443 ? 10.430 -25.450 1.168 1.00 31.61 443 VAL A CA 1
ATOM 3595 C C . VAL A 1 443 ? 10.514 -23.991 0.742 1.00 31.61 443 VAL A C 1
ATOM 3597 O O . VAL A 1 443 ? 10.055 -23.630 -0.374 1.00 31.61 443 VAL A O 1
#

Sequence (443 aa):
KERKRRGKFKSEQLRKETCMTRTTGACIRCQKNKIRCIPGPDPAGWCMNCLALSSRVVRMPCFRARVTEAELFRRGPTSEFSCTRRWILLTSVKEIDTWSSPTPRIIEITQDMGPTLQLFCKEYTPLDGDRQDYHWKDAFTGATKTLTTPPYAIADVERAYSTIEQYIEENLVMYLEGILDSENTIVWESFRIAMSMAGSDGSAMIRRALKLWVGSRLIEEPWRVCGNDTLGMNVCLDMGSPYYGRIPVTPIMDFQLDNITIHYLLMPWKSRILKELQKKILGNRKEDWLEVHLTMFILLNNVERQIKHDNWFARRYSLTHRFSNYQLIDAIFNGAKILLAHFHHVNKGHMPFSLTWEGNYVNMNASRLPTHSLSSDQVKYMQQVTRAAKAQEYKLRQLQELKMYEAPMFWCSQLFLPGWAPPSSPSPQEPYTMSGMSTAIAV

Organism: NCBI:txid1051890

Radius of gyration: 24.53 Å; Cα contacts (8 Å, |Δi|>4): 614; chains: 1; bounding box: 65×59×70 Å